Protein AF-0000000086676057 (afdb_homodimer)

Solvent-accessible surface area (backbone atoms only — not comparable to full-atom values): 32564 Å² total; per-residue (Å²): 132,56,71,67,50,51,49,50,51,50,42,29,69,71,59,39,32,62,62,59,30,9,61,74,67,74,47,51,44,68,53,48,55,48,48,51,51,52,50,23,59,74,71,68,45,66,37,61,46,76,55,102,84,49,51,42,71,27,75,62,24,49,51,48,42,59,58,42,46,56,53,48,51,40,48,51,49,47,52,51,49,60,60,32,68,75,54,71,78,52,48,71,38,34,34,29,22,48,65,70,56,56,68,79,44,44,68,51,54,50,50,39,33,69,77,31,74,57,34,47,76,45,74,37,74,36,38,70,11,41,72,54,55,48,45,75,67,52,74,26,56,34,30,51,44,62,58,67,71,92,45,93,65,41,37,75,55,56,47,50,36,34,28,51,35,21,36,36,28,16,62,83,41,87,63,56,80,39,84,55,44,50,55,60,69,42,43,78,40,46,22,58,25,68,26,81,74,43,55,64,73,49,50,33,65,73,52,45,60,47,25,90,86,62,36,50,32,47,65,60,59,71,24,47,39,71,54,35,44,52,50,43,16,40,70,65,69,25,32,43,72,41,57,46,67,50,69,52,38,42,46,41,82,37,46,33,79,24,40,30,77,70,52,74,69,44,40,29,21,37,32,31,40,61,90,50,73,53,71,62,49,47,51,47,51,49,46,39,53,73,70,43,58,42,73,65,68,82,68,74,79,68,86,113,134,55,70,69,49,51,50,49,50,50,43,29,68,70,59,36,31,63,62,60,30,10,61,74,67,74,47,50,44,66,54,48,53,49,48,51,51,51,49,22,60,73,72,68,46,67,37,61,45,76,56,102,83,47,49,41,69,27,75,61,24,48,52,47,43,59,56,42,46,57,52,48,50,39,47,51,49,47,52,50,49,59,60,31,68,75,61,68,78,52,46,71,37,34,33,30,21,46,64,69,56,56,68,79,43,45,68,50,56,51,50,39,34,69,77,31,72,57,33,47,76,45,76,37,74,36,39,70,12,42,74,52,54,48,45,75,68,53,74,26,57,32,30,51,42,61,58,67,71,90,44,92,65,41,36,73,55,56,46,50,35,34,29,50,34,20,34,36,30,16,62,82,42,87,63,54,81,40,86,54,45,49,55,60,68,43,41,77,40,45,21,58,24,70,25,81,75,44,55,65,72,49,50,33,65,73,52,46,60,48,24,92,85,62,36,50,32,47,64,58,58,71,25,45,39,70,54,33,44,53,51,41,17,41,70,65,69,27,32,44,73,41,57,46,67,50,69,52,39,43,46,43,81,35,47,35,78,24,39,30,78,70,52,74,68,44,40,30,22,38,32,30,41,61,90,50,74,53,70,61,47,47,51,46,50,50,46,39,52,75,69,43,59,43,73,64,69,79,68,74,80,69,86,112

Sequence (608 aa):
MELRDIEIFLTLADELHFGRTAERLHVSQARVSQAIKIQERRIGGVLFERTSRAVALTPLGRQLRDDLRIGYDAIRTGLTRATQDAHGLAGTVRLGVMGLVGHEIRDVIDEFAARHPNCDVALHEIAVSEPFTALRAGALDLALVWRPVREPDLAEGPVLLTEGRLLAVWAGHELADRGSVSMEDFGGRLFVDPAPPSPDYWVQSMLPRLTPGGRPVPRGPVAATFHEMLTQVAAGRCLNPMGEHCSRYYSHPGVVFVPIHDAPPTEWALVWRTASLSRRARAFVEVAESLGPRRYAAAALTARMELRDIEIFLTLADELHFGRTAERLHVSQARVSQAIKIQERRIGGVLFERTSRAVALTPLGRQLRDDLRIGYDAIRTGLTRATQDAHGLAGTVRLGVMGLVGHEIRDVIDEFAARHPNCDVALHEIAVSEPFTALRAGALDLALVWRPVREPDLAEGPVLLTEGRLLAVWAGHELADRGSVSMEDFGGRLFVDPAPPSPDYWVQSMLPRLTPGGRPVPRGPVAATFHEMLTQVAAGRCLNPMGEHCSRYYSHPGVVFVPIHDAPPTEWALVWRTASLSRRARAFVEVAESLGPRRYAAAALTAR

pLDDT: mean 87.43, std 14.87, range [22.0, 98.62]

Radius of gyration: 25.39 Å; Cα contacts (8 Å, |Δi|>4): 1102; chains: 2; bounding box: 70×68×67 Å

Nearest PDB structures (foldseek):
  4x6g-assembly1_C  TM=5.110E-01  e=9.187E-24  Pseudomonas aeruginosa PAO1
  1ixc-assembly1_B-2  TM=5.409E-01  e=2.571E-21  Cupriavidus necator
  3k1m-assembly1_B  TM=5.304E-01  e=1.223E-21  Acinetobacter baylyi ADP1
  5y2v-assembly1_C  TM=4.612E-01  e=8.241E-20  Synechocystis sp. PCC 6803 substr. Kazusa
  7xro-assembly1_C  TM=7.820E-01  e=2.069E-13  Salmonella enterica subsp. enterica serovar Typhimurium str. SL1344

Structure (mmCIF, N/CA/C/O backbone):
data_AF-0000000086676057-model_v1
#
loop_
_entity.id
_entity.type
_entity.pdbx_description
1 polymer 'LysR family transcriptional regulator'
#
loop_
_atom_site.group_PDB
_atom_site.id
_atom_site.type_symbol
_atom_site.label_atom_id
_atom_site.label_alt_id
_atom_site.label_comp_id
_atom_site.label_asym_id
_atom_site.label_entity_id
_atom_site.label_seq_id
_atom_site.pdbx_PDB_ins_code
_atom_site.Cartn_x
_atom_site.Cartn_y
_atom_site.Cartn_z
_atom_site.occupancy
_atom_site.B_iso_or_equiv
_atom_site.auth_seq_id
_atom_site.auth_comp_id
_atom_site.auth_asym_id
_atom_site.auth_atom_id
_atom_site.pdbx_PDB_model_num
ATOM 1 N N . MET A 1 1 ? 34.594 -9.211 1.216 1 50.72 1 MET A N 1
ATOM 2 C CA . MET A 1 1 ? 33.938 -9.516 2.484 1 50.72 1 MET A CA 1
ATOM 3 C C . MET A 1 1 ? 33.219 -10.867 2.422 1 50.72 1 MET A C 1
ATOM 5 O O . MET A 1 1 ? 32.562 -11.18 1.437 1 50.72 1 MET A O 1
ATOM 9 N N . GLU A 1 2 ? 33.688 -11.75 3.225 1 59.97 2 GLU A N 1
ATOM 10 C CA . GLU A 1 2 ? 33.094 -13.086 3.307 1 59.97 2 GLU A CA 1
ATOM 11 C C . GLU A 1 2 ? 31.688 -13.047 3.912 1 59.97 2 GLU A C 1
ATOM 13 O O . GLU A 1 2 ? 31.375 -12.141 4.68 1 59.97 2 GLU A O 1
ATOM 18 N N . LEU A 1 3 ? 30.891 -14 3.592 1 63.31 3 LEU A N 1
ATOM 19 C CA . LEU A 1 3 ? 29.5 -14.07 4.047 1 63.31 3 LEU A CA 1
ATOM 20 C C . LEU A 1 3 ? 29.438 -14.047 5.57 1 63.31 3 LEU A C 1
ATOM 22 O O . LEU A 1 3 ? 28.547 -13.422 6.145 1 63.31 3 LEU A O 1
ATOM 26 N N . ARG A 1 4 ? 30.344 -14.75 6.121 1 70.12 4 ARG A N 1
ATOM 27 C CA . ARG A 1 4 ? 30.375 -14.812 7.578 1 70.12 4 ARG A CA 1
ATOM 28 C C . ARG A 1 4 ? 30.641 -13.43 8.172 1 70.12 4 ARG A C 1
ATOM 30 O O . ARG A 1 4 ? 30.094 -13.086 9.219 1 70.12 4 ARG A O 1
ATOM 37 N N . ASP A 1 5 ? 31.406 -12.648 7.516 1 75.5 5 ASP A N 1
ATOM 38 C CA . ASP A 1 5 ? 31.703 -11.305 7.988 1 75.5 5 ASP A CA 1
ATOM 39 C C . ASP A 1 5 ? 30.5 -10.391 7.852 1 75.5 5 ASP A C 1
ATOM 41 O O . ASP A 1 5 ? 30.234 -9.555 8.727 1 75.5 5 ASP A O 1
ATOM 45 N N . ILE A 1 6 ? 29.828 -10.602 6.801 1 76.62 6 ILE A N 1
ATOM 46 C CA . ILE A 1 6 ? 28.609 -9.844 6.602 1 76.62 6 ILE A CA 1
ATOM 47 C C . ILE A 1 6 ? 27.594 -10.203 7.691 1 76.62 6 ILE A C 1
ATOM 49 O O . ILE A 1 6 ? 26.922 -9.328 8.25 1 76.62 6 ILE A O 1
ATOM 53 N N . GLU A 1 7 ? 27.531 -11.438 7.98 1 80.19 7 GLU A N 1
ATOM 54 C CA . GLU A 1 7 ? 26.656 -11.922 9.039 1 80.19 7 GLU A CA 1
ATOM 55 C C . GLU A 1 7 ? 27.016 -11.305 10.383 1 80.19 7 GLU A C 1
ATOM 57 O O . GLU A 1 7 ? 26.141 -10.906 11.148 1 80.19 7 GLU A O 1
ATOM 62 N N . ILE A 1 8 ? 28.25 -11.227 10.664 1 81.5 8 ILE A N 1
ATOM 63 C CA . ILE A 1 8 ? 28.734 -10.656 11.914 1 81.5 8 ILE A CA 1
ATOM 64 C C . ILE A 1 8 ? 28.344 -9.18 11.992 1 81.5 8 ILE A C 1
ATOM 66 O O . ILE A 1 8 ? 27.812 -8.727 13.016 1 81.5 8 ILE A O 1
ATOM 70 N N . PHE A 1 9 ? 28.562 -8.516 10.852 1 86.5 9 PHE A N 1
ATOM 71 C CA . PHE A 1 9 ? 28.219 -7.098 10.797 1 86.5 9 PHE A CA 1
ATOM 72 C C . PHE A 1 9 ? 26.734 -6.887 11.008 1 86.5 9 PHE A C 1
ATOM 74 O O . PHE A 1 9 ? 26.312 -6.074 11.836 1 86.5 9 PHE A O 1
ATOM 81 N N . LEU A 1 10 ? 26.016 -7.633 10.305 1 84.06 10 LEU A N 1
ATOM 82 C CA . LEU A 1 10 ? 24.562 -7.449 10.367 1 84.06 10 LEU A CA 1
ATOM 83 C C . LEU A 1 10 ? 24.016 -7.84 11.734 1 84.06 10 LEU A C 1
ATOM 85 O O . LEU A 1 10 ? 23.125 -7.18 12.266 1 84.06 10 LEU A O 1
ATOM 89 N N . THR A 1 11 ? 24.516 -8.852 12.367 1 83.75 11 THR A N 1
ATOM 90 C CA . THR A 1 11 ? 24.094 -9.289 13.695 1 83.75 11 THR A CA 1
ATOM 91 C C . THR A 1 11 ? 24.453 -8.25 14.75 1 83.75 11 THR A C 1
ATOM 93 O O . THR A 1 11 ? 23.656 -7.949 15.641 1 83.75 11 THR A O 1
ATOM 96 N N . LEU A 1 12 ? 25.609 -7.75 14.578 1 88.25 12 LEU A N 1
ATOM 97 C CA . LEU A 1 12 ? 26.016 -6.707 15.523 1 88.25 12 LEU A CA 1
ATOM 98 C C . LEU A 1 12 ? 25.156 -5.461 15.344 1 88.25 12 LEU A C 1
ATOM 100 O O . LEU A 1 12 ? 24.828 -4.785 16.328 1 88.25 12 LEU A O 1
ATOM 104 N N . ALA A 1 13 ? 24.859 -5.207 14.18 1 85.38 13 ALA A N 1
ATOM 105 C CA . ALA A 1 13 ? 24.016 -4.051 13.891 1 85.38 13 ALA A CA 1
ATOM 106 C C . ALA A 1 13 ? 22.641 -4.207 14.531 1 85.38 13 ALA A C 1
ATOM 108 O O . ALA A 1 13 ? 22 -3.219 14.898 1 85.38 13 ALA A O 1
ATOM 109 N N . ASP A 1 14 ? 22.281 -5.402 14.633 1 81.88 14 ASP A N 1
ATOM 110 C CA . ASP A 1 14 ? 20.984 -5.719 15.234 1 81.88 14 ASP A CA 1
ATOM 111 C C . ASP A 1 14 ? 21.078 -5.727 16.75 1 81.88 14 ASP A C 1
ATOM 113 O O . ASP A 1 14 ? 20.219 -5.168 17.438 1 81.88 14 ASP A O 1
ATOM 117 N N . GLU A 1 15 ? 22.109 -6.336 17.266 1 82.75 15 GLU A N 1
ATOM 118 C CA . GLU A 1 15 ? 22.266 -6.566 18.703 1 82.75 15 GLU A CA 1
ATOM 119 C C . GLU A 1 15 ? 22.859 -5.348 19.391 1 82.75 15 GLU A C 1
ATOM 121 O O . GLU A 1 15 ? 22.609 -5.113 20.578 1 82.75 15 GLU A O 1
ATOM 126 N N . LEU A 1 16 ? 23.672 -4.676 18.734 1 87.75 16 LEU A N 1
ATOM 127 C CA . LEU A 1 16 ? 24.453 -3.541 19.219 1 87.75 16 LEU A CA 1
ATOM 128 C C . LEU A 1 16 ? 25.219 -3.908 20.484 1 87.75 16 LEU A C 1
ATOM 130 O O . LEU A 1 16 ? 25.344 -3.094 21.406 1 87.75 16 LEU A O 1
ATOM 134 N N . HIS A 1 17 ? 25.531 -5.074 20.562 1 88.5 17 HIS A N 1
ATOM 135 C CA . HIS A 1 17 ? 26.297 -5.625 21.672 1 88.5 17 HIS A CA 1
ATOM 136 C C . HIS A 1 17 ? 27.25 -6.711 21.188 1 88.5 17 HIS A C 1
ATOM 138 O O . HIS A 1 17 ? 26.812 -7.758 20.703 1 88.5 17 HIS A O 1
ATOM 144 N N . PHE A 1 18 ? 28.562 -6.551 21.438 1 88.94 18 PHE A N 1
ATOM 145 C CA . PHE A 1 18 ? 29.594 -7.438 20.891 1 88.94 18 PHE A CA 1
ATOM 146 C C . PHE A 1 18 ? 29.484 -8.828 21.516 1 88.94 18 PHE A C 1
ATOM 148 O O . PHE A 1 18 ? 29.594 -9.836 20.812 1 88.94 18 PHE A O 1
ATOM 155 N N . GLY A 1 19 ? 29.266 -8.82 22.828 1 89.56 19 GLY A N 1
ATOM 156 C CA . GLY A 1 19 ? 29.125 -10.102 23.5 1 89.56 19 GLY A CA 1
ATOM 157 C C . GLY A 1 19 ? 27.922 -10.898 23.031 1 89.56 19 GLY A C 1
ATOM 158 O O . GLY A 1 19 ? 28.031 -12.086 22.719 1 89.56 19 GLY A O 1
ATOM 159 N N . ARG A 1 20 ? 26.828 -10.281 22.969 1 88.12 20 ARG A N 1
ATOM 160 C CA . ARG A 1 20 ? 25.594 -10.938 22.531 1 88.12 20 ARG A CA 1
ATOM 161 C C . ARG A 1 20 ? 25.703 -11.398 21.094 1 88.12 20 ARG A C 1
ATOM 163 O O . ARG A 1 20 ? 25.172 -12.453 20.734 1 88.12 20 ARG A O 1
ATOM 170 N N . THR A 1 21 ? 26.297 -10.602 20.359 1 87.94 21 THR A N 1
ATOM 171 C CA . THR A 1 21 ? 26.531 -10.953 18.953 1 87.94 21 THR A CA 1
ATOM 172 C C . THR A 1 21 ? 27.375 -12.219 18.859 1 87.94 21 THR A C 1
ATOM 174 O O . THR A 1 21 ? 27.062 -13.125 18.078 1 87.94 21 THR A O 1
ATOM 177 N N . ALA A 1 22 ? 28.344 -12.266 19.641 1 88.44 22 ALA A N 1
ATOM 178 C CA . ALA A 1 22 ? 29.219 -13.43 19.672 1 88.44 22 ALA A CA 1
ATOM 179 C C . ALA A 1 22 ? 28.469 -14.688 20.094 1 88.44 22 ALA A C 1
ATOM 181 O O . ALA A 1 22 ? 28.625 -15.742 19.484 1 88.44 22 ALA A O 1
ATOM 182 N N . GLU A 1 23 ? 27.641 -14.492 21.016 1 84.44 23 GLU A N 1
ATOM 183 C CA . GLU A 1 23 ? 26.828 -15.609 21.5 1 84.44 23 GLU A CA 1
ATOM 184 C C . GLU A 1 23 ? 25.859 -16.094 20.422 1 84.44 23 GLU A C 1
ATOM 186 O O . GLU A 1 23 ? 25.75 -17.281 20.172 1 84.44 23 GLU A O 1
ATOM 191 N N . ARG A 1 24 ? 25.312 -15.172 19.75 1 82.44 24 ARG A N 1
ATOM 192 C CA . ARG A 1 24 ? 24.312 -15.484 18.734 1 82.44 24 ARG A CA 1
ATOM 193 C C . ARG A 1 24 ? 24.938 -16.188 17.547 1 82.44 24 ARG A C 1
ATOM 195 O O . ARG A 1 24 ? 24.312 -17.062 16.938 1 82.44 24 ARG A O 1
ATOM 202 N N . LEU A 1 25 ? 26.062 -15.836 17.297 1 81.44 25 LEU A N 1
ATOM 203 C CA . LEU A 1 25 ? 26.719 -16.359 16.109 1 81.44 25 LEU A CA 1
ATOM 204 C C . LEU A 1 25 ? 27.656 -17.5 16.453 1 81.44 25 LEU A C 1
ATOM 206 O O . LEU A 1 25 ? 28.281 -18.094 15.578 1 81.44 25 LEU A O 1
ATOM 210 N N . HIS A 1 26 ? 27.703 -17.828 17.734 1 82.19 26 HIS A N 1
ATOM 211 C CA . HIS A 1 26 ? 28.562 -18.906 18.234 1 82.19 26 HIS A CA 1
ATOM 212 C C . HIS A 1 26 ? 30.016 -18.688 17.828 1 82.19 26 HIS A C 1
ATOM 214 O O . HIS A 1 26 ? 30.672 -19.594 17.312 1 82.19 26 HIS A O 1
ATOM 220 N N . VAL A 1 27 ? 30.406 -17.469 18.047 1 82.81 27 VAL A N 1
ATOM 221 C CA . VAL A 1 27 ? 31.797 -17.109 17.844 1 82.81 27 VAL A CA 1
ATOM 222 C C . VAL A 1 27 ? 32.312 -16.359 19.062 1 82.81 27 VAL A C 1
ATOM 224 O O . VAL A 1 27 ? 31.547 -16 19.953 1 82.81 27 VAL A O 1
ATOM 227 N N . SER A 1 28 ? 33.562 -16.219 19.188 1 85.06 28 SER A N 1
ATOM 228 C CA . SER A 1 28 ? 34.125 -15.453 20.297 1 85.06 28 SER A CA 1
ATOM 229 C C . SER A 1 28 ? 33.938 -13.953 20.078 1 85.06 28 SER A C 1
ATOM 231 O O . SER A 1 28 ? 33.875 -13.492 18.922 1 85.06 28 SER A O 1
ATOM 233 N N . GLN A 1 29 ? 33.812 -13.312 21.141 1 89.5 29 GLN A N 1
ATOM 234 C CA . GLN A 1 29 ? 33.719 -11.859 21.062 1 89.5 29 GLN A CA 1
ATOM 235 C C . GLN A 1 29 ? 34.906 -11.25 20.359 1 89.5 29 GLN A C 1
ATOM 237 O O . GLN A 1 29 ? 34.781 -10.242 19.672 1 89.5 29 GLN A O 1
ATOM 242 N N . ALA A 1 30 ? 36.062 -11.82 20.562 1 88.38 30 ALA A N 1
ATOM 243 C CA . ALA A 1 30 ? 37.281 -11.383 19.875 1 88.38 30 ALA A CA 1
ATOM 244 C C . ALA A 1 30 ? 37.125 -11.492 18.375 1 88.38 30 ALA A C 1
ATOM 246 O O . ALA A 1 30 ? 37.562 -10.602 17.625 1 88.38 30 ALA A O 1
ATOM 247 N N . ARG A 1 31 ? 36.531 -12.523 17.984 1 81.94 31 ARG A N 1
ATOM 248 C CA . ARG A 1 31 ? 36.281 -12.727 16.562 1 81.94 31 ARG A CA 1
ATOM 249 C C . ARG A 1 31 ? 35.344 -11.672 16.016 1 81.94 31 ARG A C 1
ATOM 251 O O . ARG A 1 31 ? 35.531 -11.172 14.898 1 81.94 31 ARG A O 1
ATOM 258 N N . VAL A 1 32 ? 34.312 -11.398 16.734 1 89.94 32 VAL A N 1
ATOM 259 C CA . VAL A 1 32 ? 33.375 -10.359 16.328 1 89.94 32 VAL A CA 1
ATOM 260 C C . VAL A 1 32 ? 34.094 -9.023 16.203 1 89.94 32 VAL A C 1
ATOM 262 O O . VAL A 1 32 ? 33.969 -8.336 15.188 1 89.94 32 VAL A O 1
ATOM 265 N N . SER A 1 33 ? 34.875 -8.656 17.188 1 89 33 SER A N 1
ATOM 266 C CA . SER A 1 33 ? 35.625 -7.402 17.219 1 89 33 SER A CA 1
ATOM 267 C C . SER A 1 33 ? 36.625 -7.324 16.062 1 89 33 SER A C 1
ATOM 269 O O . SER A 1 33 ? 36.719 -6.293 15.398 1 89 33 SER A O 1
ATOM 271 N N . GLN A 1 34 ? 37.25 -8.391 15.836 1 86.12 34 GLN A N 1
ATOM 272 C CA . GLN A 1 34 ? 38.219 -8.445 14.758 1 86.12 34 GLN A CA 1
ATOM 273 C C . GLN A 1 34 ? 37.562 -8.312 13.391 1 86.12 34 GLN A C 1
ATOM 275 O O . GLN A 1 34 ? 38.062 -7.605 12.516 1 86.12 34 GLN A O 1
ATOM 280 N N . ALA A 1 35 ? 36.5 -9.055 13.25 1 84.19 35 ALA A N 1
ATOM 281 C CA . ALA A 1 35 ? 35.781 -9.016 11.984 1 84.19 35 ALA A CA 1
ATOM 282 C C . ALA A 1 35 ? 35.312 -7.598 11.664 1 84.19 35 ALA A C 1
ATOM 284 O O . ALA A 1 35 ? 35.438 -7.145 10.523 1 84.19 35 ALA A O 1
ATOM 285 N N . ILE A 1 36 ? 34.812 -6.906 12.656 1 87.94 36 ILE A N 1
ATOM 286 C CA . ILE A 1 36 ? 34.312 -5.551 12.469 1 87.94 36 ILE A CA 1
ATOM 287 C C . ILE A 1 36 ? 35.469 -4.609 12.148 1 87.94 36 ILE A C 1
ATOM 289 O O . ILE A 1 36 ? 35.375 -3.762 11.258 1 87.94 36 ILE A O 1
ATOM 293 N N . LYS A 1 37 ? 36.562 -4.754 12.773 1 85.81 37 LYS A N 1
ATOM 294 C CA . LYS A 1 37 ? 37.719 -3.939 12.531 1 85.81 37 LYS A CA 1
ATOM 295 C C . LYS A 1 37 ? 38.25 -4.129 11.102 1 85.81 37 LYS A C 1
ATOM 297 O O . LYS A 1 37 ? 38.594 -3.158 10.43 1 85.81 37 LYS A O 1
ATOM 302 N N . ILE A 1 38 ? 38.281 -5.332 10.719 1 79.62 38 ILE A N 1
ATOM 303 C CA . ILE A 1 38 ? 38.75 -5.652 9.367 1 79.62 38 ILE A CA 1
ATOM 304 C C . ILE A 1 38 ? 37.781 -5.043 8.344 1 79.62 38 ILE A C 1
ATOM 306 O O . ILE A 1 38 ? 38.219 -4.477 7.34 1 79.62 38 ILE A O 1
ATOM 310 N N . GLN A 1 39 ? 36.531 -5.176 8.602 1 80.06 39 GLN A N 1
ATOM 311 C CA . GLN A 1 39 ? 35.5 -4.629 7.703 1 80.06 39 GLN A CA 1
ATOM 312 C C . GLN A 1 39 ? 35.625 -3.107 7.625 1 80.06 39 GLN A C 1
ATOM 314 O O . GLN A 1 39 ? 35.531 -2.527 6.543 1 80.06 39 GLN A O 1
ATOM 319 N N . GLU A 1 40 ? 35.812 -2.479 8.766 1 84.38 40 GLU A N 1
ATOM 320 C CA . GLU A 1 40 ? 35.969 -1.026 8.812 1 84.38 40 GLU A CA 1
ATOM 321 C C . GLU A 1 40 ? 37.219 -0.576 8.062 1 84.38 40 GLU A C 1
ATOM 323 O O . GLU A 1 40 ? 37.188 0.425 7.34 1 84.38 40 GLU A O 1
ATOM 328 N N . ARG A 1 41 ? 38.219 -1.322 8.117 1 77.38 41 ARG A N 1
ATOM 329 C CA . ARG A 1 41 ? 39.469 -1.036 7.391 1 77.38 41 ARG A CA 1
ATOM 330 C C . ARG A 1 41 ? 39.281 -1.196 5.891 1 77.38 41 ARG A C 1
ATOM 332 O O . ARG A 1 41 ? 39.719 -0.366 5.105 1 77.38 41 ARG A O 1
ATOM 339 N N . ARG A 1 42 ? 38.625 -2.232 5.582 1 72.44 42 ARG A N 1
ATOM 340 C CA . ARG A 1 42 ? 38.406 -2.516 4.168 1 72.44 42 ARG A CA 1
ATOM 341 C C . ARG A 1 42 ? 37.531 -1.455 3.527 1 72.44 42 ARG A C 1
ATOM 343 O O . ARG A 1 42 ? 37.75 -1.049 2.387 1 72.44 42 ARG A O 1
ATOM 350 N N . ILE A 1 43 ? 36.562 -1.078 4.305 1 72 43 ILE A N 1
ATOM 351 C CA . ILE A 1 43 ? 35.594 -0.104 3.814 1 72 43 ILE A CA 1
ATOM 352 C C . ILE A 1 43 ?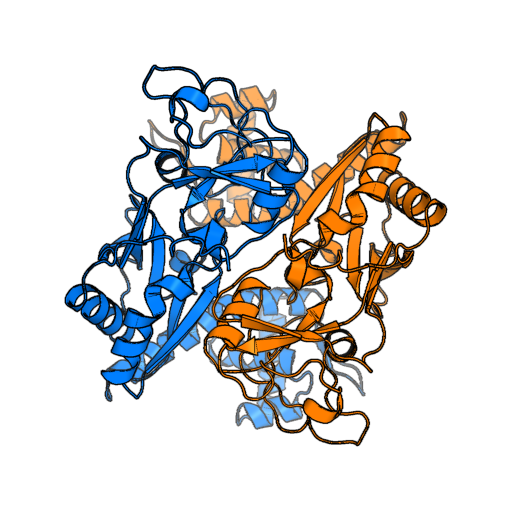 36.156 1.303 3.922 1 72 43 ILE A C 1
ATOM 354 O O . ILE A 1 43 ? 35.844 2.186 3.133 1 72 43 ILE A O 1
ATOM 358 N N . GLY A 1 44 ? 37.125 1.463 4.805 1 74.25 44 GLY A N 1
ATOM 359 C CA . GLY A 1 44 ? 37.781 2.748 5.016 1 74.25 44 GLY A CA 1
ATOM 360 C C . GLY A 1 44 ? 36.969 3.684 5.898 1 74.25 44 GLY A C 1
ATOM 361 O O . GLY A 1 44 ? 37.062 4.906 5.75 1 74.25 44 GLY A O 1
ATOM 362 N N . GLY A 1 45 ? 36.094 3.174 6.711 1 78.31 45 GLY A N 1
ATOM 363 C CA . GLY A 1 45 ? 35.25 3.945 7.629 1 78.31 45 GLY A CA 1
ATOM 364 C C . GLY A 1 45 ? 34.812 3.15 8.836 1 78.31 45 GLY A C 1
ATOM 365 O O . GLY A 1 45 ? 34.844 1.918 8.82 1 78.31 45 GLY A O 1
ATOM 366 N N . VAL A 1 46 ? 34.438 3.967 9.836 1 85 46 VAL A N 1
ATOM 367 C CA . VAL A 1 46 ? 33.938 3.363 11.07 1 85 46 VAL A CA 1
ATOM 368 C C . VAL A 1 46 ? 32.438 3.053 10.938 1 85 46 VAL A C 1
ATOM 370 O O . VAL A 1 46 ? 31.672 3.895 10.484 1 85 46 VAL A O 1
ATOM 373 N N . LEU A 1 47 ? 32.156 1.803 11.25 1 86.56 47 LEU A N 1
ATOM 374 C CA . LEU A 1 47 ? 30.781 1.349 11.086 1 86.56 47 LEU A CA 1
ATOM 375 C C . LEU A 1 47 ? 30.031 1.433 12.406 1 86.56 47 LEU A C 1
ATOM 377 O O . LEU A 1 47 ? 28.797 1.59 12.414 1 86.56 47 LEU A O 1
ATOM 381 N N . PHE A 1 48 ? 30.734 1.268 13.508 1 89.06 48 PHE A N 1
ATOM 382 C CA . PHE A 1 48 ? 30.141 1.322 14.836 1 89.06 48 PHE A CA 1
ATOM 383 C C . PHE A 1 48 ? 30.859 2.338 15.711 1 89.06 48 PHE A C 1
ATOM 385 O O . PHE A 1 48 ? 32.094 2.445 15.664 1 89.06 48 PHE A O 1
ATOM 392 N N . GLU A 1 49 ? 30.031 3.18 16.375 1 85.62 49 GLU A N 1
ATOM 393 C CA . GLU A 1 49 ? 30.578 3.988 17.469 1 85.62 49 GLU A CA 1
ATOM 394 C C . GLU A 1 49 ? 30.484 3.25 18.797 1 85.62 49 GLU A C 1
ATOM 396 O O . GLU A 1 49 ? 29.453 2.654 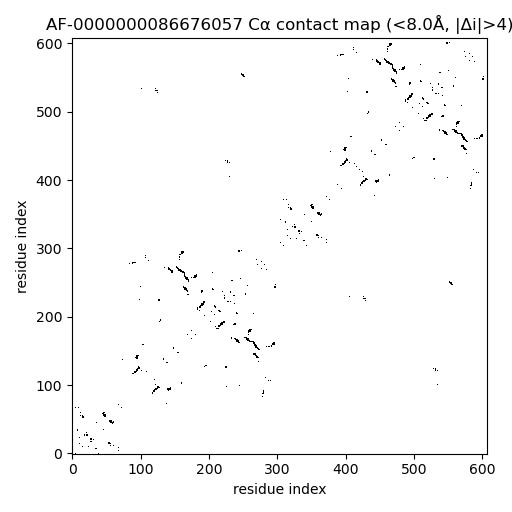19.125 1 85.62 49 GLU A O 1
ATOM 401 N N . ARG A 1 50 ? 31.734 3.1 19.422 1 78.06 50 ARG A N 1
ATOM 402 C CA . ARG A 1 50 ? 31.812 2.363 20.672 1 78.06 50 ARG A CA 1
ATOM 403 C C . ARG A 1 50 ? 32.156 3.293 21.828 1 78.06 50 ARG A C 1
ATOM 405 O O . ARG A 1 50 ? 33.062 4.129 21.703 1 78.06 50 ARG A O 1
ATOM 412 N N . THR A 1 51 ? 31.219 3.492 22.75 1 73.25 51 THR A N 1
ATOM 413 C CA . THR A 1 51 ? 31.594 4.051 24.047 1 73.25 51 THR A CA 1
ATOM 414 C C . THR A 1 51 ? 31.672 2.957 25.109 1 73.25 51 THR A C 1
ATOM 416 O O . THR A 1 51 ? 31.422 1.786 24.812 1 73.25 51 THR A O 1
ATOM 419 N N . SER A 1 52 ? 32.25 3.285 26.344 1 68.94 52 SER A N 1
ATOM 420 C CA . SER A 1 52 ? 32.344 2.33 27.438 1 68.94 52 SER A CA 1
ATOM 421 C C . SER A 1 52 ? 31 1.708 27.781 1 68.94 52 SER A C 1
ATOM 423 O O . SER A 1 52 ? 30.938 0.604 28.328 1 68.94 52 SER A O 1
ATOM 425 N N . ARG A 1 53 ? 29.859 2.275 27.266 1 69.56 53 ARG A N 1
ATOM 426 C CA . ARG A 1 53 ? 28.547 1.845 27.766 1 69.56 53 ARG A CA 1
ATOM 427 C C . ARG A 1 53 ? 27.625 1.476 26.609 1 69.56 53 ARG A C 1
ATOM 429 O O . ARG A 1 53 ? 26.625 0.778 26.797 1 69.56 53 ARG A O 1
ATOM 436 N N . ALA A 1 54 ? 27.938 1.907 25.422 1 77.12 54 ALA A N 1
ATOM 437 C CA . ALA A 1 54 ? 26.922 1.639 24.406 1 77.12 54 ALA A CA 1
ATOM 438 C C . ALA A 1 54 ? 27.562 1.475 23.031 1 77.12 54 ALA A C 1
ATOM 440 O O . ALA A 1 54 ? 28.594 2.072 22.734 1 77.12 54 ALA A O 1
ATOM 441 N N . VAL A 1 55 ? 27.047 0.468 22.141 1 83.38 55 VAL A N 1
ATOM 442 C CA . VAL A 1 55 ? 27.406 0.265 20.734 1 83.38 55 VAL A CA 1
ATOM 443 C C . VAL A 1 55 ? 26.281 0.792 19.844 1 83.38 55 VAL A C 1
ATOM 445 O O . VAL A 1 55 ? 25.109 0.511 20.078 1 83.38 55 VAL A O 1
ATOM 448 N N . ALA A 1 56 ? 26.703 1.754 18.969 1 86.31 56 ALA A N 1
ATOM 449 C CA . ALA A 1 56 ? 25.719 2.277 18.031 1 86.31 56 ALA A CA 1
ATOM 450 C C . ALA A 1 56 ? 26.266 2.295 16.609 1 86.31 56 ALA A C 1
ATOM 452 O O . ALA A 1 56 ? 27.469 2.438 16.406 1 86.31 56 ALA A O 1
ATOM 453 N N . LEU A 1 57 ? 25.375 2.137 15.648 1 84.12 57 LEU A N 1
ATOM 454 C CA . LEU A 1 57 ? 25.766 2.225 14.25 1 84.12 57 LEU A CA 1
ATOM 455 C C . LEU A 1 57 ? 26.094 3.664 13.867 1 84.12 57 LEU A C 1
ATOM 457 O O . LEU A 1 57 ? 25.406 4.594 14.289 1 84.12 57 LEU A O 1
ATOM 461 N N . THR A 1 58 ? 27.219 3.881 13.07 1 79.94 58 THR A N 1
ATOM 462 C CA . THR A 1 58 ? 27.484 5.145 12.391 1 79.94 58 THR A CA 1
ATOM 463 C C . THR A 1 58 ? 26.547 5.312 11.188 1 79.94 58 THR A C 1
ATOM 465 O O . THR A 1 58 ? 25.891 4.359 10.766 1 79.94 58 THR A O 1
ATOM 468 N N . PRO A 1 59 ? 26.516 6.488 10.703 1 69.31 59 PRO A N 1
ATOM 469 C CA . PRO A 1 59 ? 25.734 6.672 9.477 1 69.31 59 PRO A CA 1
ATOM 470 C C . PRO A 1 59 ? 26.188 5.746 8.352 1 69.31 59 PRO A C 1
ATOM 472 O O . PRO A 1 59 ? 25.344 5.18 7.637 1 69.31 59 PRO A O 1
ATOM 475 N N . LEU A 1 60 ? 27.453 5.555 8.258 1 71.69 60 LEU A N 1
ATOM 476 C CA . LEU A 1 60 ? 28 4.617 7.289 1 71.69 60 LEU A CA 1
ATOM 477 C C . LEU A 1 60 ? 27.562 3.188 7.609 1 71.69 60 LEU A C 1
ATOM 479 O O . LEU A 1 60 ? 27.234 2.418 6.707 1 71.69 60 LEU A O 1
ATOM 483 N N . GLY A 1 61 ? 27.578 2.902 8.844 1 79.19 61 GLY A N 1
ATOM 484 C CA . GLY A 1 61 ? 27.125 1.591 9.289 1 79.19 61 GLY A CA 1
ATOM 485 C C . GLY A 1 61 ? 25.672 1.312 8.953 1 79.19 61 GLY A C 1
ATOM 486 O O . GLY A 1 61 ? 25.328 0.213 8.508 1 79.19 61 GLY A O 1
ATOM 487 N N . ARG A 1 62 ? 24.891 2.24 9.148 1 75.56 62 ARG A N 1
ATOM 488 C CA . ARG A 1 62 ? 23.469 2.096 8.859 1 75.56 62 ARG A CA 1
ATOM 489 C C . ARG A 1 62 ? 23.234 1.881 7.371 1 75.56 62 ARG A C 1
ATOM 491 O O . ARG A 1 62 ? 22.453 1.009 6.984 1 75.56 62 ARG A O 1
ATOM 498 N N . GLN A 1 63 ? 23.891 2.627 6.641 1 65.62 63 GLN A N 1
ATOM 499 C CA . GLN A 1 63 ? 23.797 2.48 5.191 1 65.62 63 GLN A CA 1
ATOM 500 C C . GLN A 1 63 ? 24.25 1.092 4.746 1 65.62 63 GLN A C 1
ATOM 502 O O . GLN A 1 63 ? 23.578 0.441 3.947 1 65.62 63 GLN A O 1
ATOM 507 N N . LEU A 1 64 ? 25.328 0.75 5.238 1 72.31 64 LEU A N 1
ATOM 508 C CA . LEU A 1 64 ? 25.859 -0.559 4.879 1 72.31 64 LEU A CA 1
ATOM 509 C C . LEU A 1 64 ? 24.922 -1.673 5.328 1 72.31 64 LEU A C 1
ATOM 511 O O . LEU A 1 64 ? 24.703 -2.637 4.594 1 72.31 64 LEU A O 1
ATOM 515 N N . ARG A 1 65 ? 24.422 -1.467 6.48 1 77.31 65 ARG A N 1
ATOM 516 C CA . ARG A 1 65 ? 23.469 -2.443 6.98 1 77.31 65 ARG A CA 1
ATOM 517 C C . ARG A 1 65 ? 22.281 -2.6 6.023 1 77.31 65 ARG A C 1
ATOM 519 O O . ARG A 1 65 ? 21.922 -3.719 5.648 1 77.31 65 ARG A O 1
ATOM 526 N N . ASP A 1 66 ? 21.812 -1.582 5.676 1 66.56 66 ASP A N 1
ATOM 527 C CA . ASP A 1 66 ? 20.641 -1.602 4.816 1 66.56 66 ASP A CA 1
ATOM 528 C C . ASP A 1 66 ? 20.953 -2.215 3.457 1 66.56 66 ASP A C 1
ATOM 530 O O . ASP A 1 66 ? 20.172 -3.008 2.928 1 66.56 66 ASP A O 1
ATOM 534 N N . ASP A 1 67 ? 22.109 -1.938 2.98 1 61 67 ASP A N 1
ATOM 535 C CA . ASP A 1 67 ? 22.547 -2.457 1.688 1 61 67 ASP A CA 1
ATOM 536 C C . ASP A 1 67 ? 22.844 -3.953 1.768 1 61 67 ASP A C 1
ATOM 538 O O . ASP A 1 67 ? 22.469 -4.711 0.871 1 61 67 ASP A O 1
ATOM 542 N N . LEU A 1 68 ? 23.438 -4.246 2.787 1 66.44 68 LEU A N 1
ATOM 543 C CA . LEU A 1 68 ? 23.875 -5.633 2.912 1 66.44 68 LEU A CA 1
ATOM 544 C C . LEU A 1 68 ? 22.703 -6.539 3.266 1 66.44 68 LEU A C 1
ATOM 546 O O . LEU A 1 68 ? 22.672 -7.703 2.865 1 66.44 68 LEU A O 1
ATOM 550 N N . ARG A 1 69 ? 21.859 -5.918 3.967 1 68.38 69 ARG A N 1
ATOM 551 C CA . ARG A 1 69 ? 20.734 -6.73 4.406 1 68.38 69 ARG A CA 1
ATOM 552 C C . ARG A 1 69 ? 19.969 -7.312 3.217 1 68.38 69 ARG A C 1
ATOM 554 O O . ARG A 1 69 ? 19.625 -8.492 3.217 1 68.38 69 ARG A O 1
ATOM 561 N N . ILE A 1 70 ? 19.797 -6.605 2.291 1 56.94 70 ILE A N 1
ATOM 562 C CA . ILE A 1 70 ? 19.094 -7.055 1.099 1 56.94 70 ILE A CA 1
ATOM 563 C C . ILE A 1 70 ? 19.859 -8.203 0.446 1 56.94 70 ILE A C 1
ATOM 565 O O . ILE A 1 70 ? 19.281 -9.25 0.148 1 56.94 70 ILE A O 1
ATOM 569 N N . GLY A 1 71 ? 21.109 -7.953 0.263 1 57.16 71 GLY A N 1
ATOM 570 C CA . GLY A 1 71 ? 21.953 -8.984 -0.325 1 57.16 71 GLY A CA 1
ATOM 571 C C . GLY A 1 71 ? 22.109 -10.203 0.558 1 57.16 71 GLY A C 1
ATOM 572 O O . GLY A 1 71 ? 22.031 -11.336 0.076 1 57.16 71 GLY A O 1
ATOM 573 N N . TYR A 1 72 ? 22.312 -9.922 1.787 1 60.56 72 TYR A N 1
ATOM 574 C CA . TYR A 1 72 ? 22.5 -11.023 2.717 1 60.56 72 TYR A CA 1
ATOM 575 C C . TYR A 1 72 ? 21.25 -11.875 2.816 1 60.56 72 TYR A C 1
ATOM 577 O O . TYR A 1 72 ? 21.312 -13.109 2.801 1 60.56 72 TYR A O 1
ATOM 585 N N . ASP A 1 73 ? 20.219 -11.195 2.852 1 60.25 73 ASP A N 1
ATOM 586 C CA . ASP A 1 73 ? 18.953 -11.93 2.9 1 60.25 73 ASP A CA 1
ATOM 587 C C . ASP A 1 73 ? 18.719 -12.719 1.617 1 60.25 73 ASP A C 1
ATOM 589 O O . ASP A 1 73 ? 18.234 -13.852 1.658 1 60.25 73 ASP A O 1
ATOM 593 N N . ALA A 1 74 ? 19.172 -12.203 0.623 1 54.31 74 ALA A N 1
ATOM 594 C CA . ALA A 1 74 ? 19.094 -12.906 -0.655 1 54.31 74 ALA A CA 1
ATOM 595 C C . ALA A 1 74 ? 20 -14.133 -0.668 1 54.31 74 ALA A C 1
ATOM 597 O O . ALA A 1 74 ? 19.609 -15.195 -1.146 1 54.31 74 ALA A O 1
ATOM 598 N N . ILE A 1 75 ? 21.172 -13.969 -0.178 1 52.78 75 ILE A N 1
ATOM 599 C CA . ILE A 1 75 ? 22.125 -15.07 -0.109 1 52.78 75 ILE A CA 1
ATOM 600 C C . ILE A 1 75 ? 21.609 -16.141 0.848 1 52.78 75 ILE A C 1
ATOM 602 O O . ILE A 1 75 ? 21.609 -17.328 0.522 1 52.78 75 ILE A O 1
ATOM 606 N N . ARG A 1 76 ? 21.219 -15.688 1.991 1 53.94 76 ARG A N 1
ATOM 607 C CA . ARG A 1 76 ? 20.688 -16.641 2.957 1 53.94 76 ARG A CA 1
ATOM 608 C C . ARG A 1 76 ? 19.5 -17.406 2.381 1 53.94 76 ARG A C 1
ATOM 610 O O . ARG A 1 76 ? 19.391 -18.625 2.561 1 53.94 76 ARG A O 1
ATOM 617 N N . THR A 1 77 ? 18.766 -16.641 1.777 1 51.62 77 THR A N 1
ATOM 618 C CA . THR A 1 77 ? 17.609 -17.25 1.133 1 51.62 77 THR A CA 1
ATOM 619 C C . THR A 1 77 ? 18.047 -18.25 0.074 1 51.62 77 THR A C 1
ATOM 621 O O . THR A 1 77 ? 17.484 -19.344 -0.027 1 51.62 77 THR A O 1
ATOM 624 N N . GLY A 1 78 ? 18.984 -17.891 -0.648 1 49.06 78 GLY A N 1
ATOM 625 C CA . GLY A 1 78 ? 19.531 -18.797 -1.64 1 49.06 78 GLY A CA 1
ATOM 626 C C . GLY A 1 78 ? 20.125 -20.047 -1.029 1 49.06 78 GLY A C 1
ATOM 627 O O . GLY A 1 78 ? 19.906 -21.156 -1.526 1 49.06 78 GLY A O 1
ATOM 628 N N . LEU A 1 79 ? 20.969 -19.844 -0.027 1 48.22 79 LEU A N 1
ATOM 629 C CA . LEU A 1 79 ? 21.594 -20.984 0.626 1 48.22 79 LEU A CA 1
ATOM 630 C C . LEU A 1 79 ? 20.547 -21.906 1.233 1 48.22 79 LEU A C 1
ATOM 632 O O . LEU A 1 79 ? 20.672 -23.141 1.136 1 48.22 79 LEU A O 1
ATOM 636 N N . THR A 1 80 ? 19.641 -21.328 1.841 1 47.06 80 THR A N 1
ATOM 637 C CA . THR A 1 80 ? 18.562 -22.125 2.398 1 47.06 80 THR A CA 1
ATOM 638 C C . THR A 1 80 ? 17.828 -22.891 1.297 1 47.06 80 THR A C 1
ATOM 640 O O . THR A 1 80 ? 17.469 -24.062 1.472 1 47.06 80 THR A O 1
ATOM 643 N N . ARG A 1 81 ? 17.734 -22.219 0.292 1 46.59 81 ARG A N 1
ATOM 644 C CA . ARG A 1 81 ? 17.094 -22.859 -0.853 1 46.59 81 ARG A CA 1
ATOM 645 C C . ARG A 1 81 ? 17.891 -24.078 -1.313 1 46.59 81 ARG A C 1
ATOM 647 O O . ARG A 1 81 ? 17.312 -25.125 -1.613 1 46.59 81 ARG A O 1
ATOM 654 N N . ALA A 1 82 ? 19.109 -23.953 -1.418 1 44 82 ALA A N 1
ATOM 655 C CA . ALA A 1 82 ? 19.969 -25.047 -1.875 1 44 82 ALA A CA 1
ATOM 656 C C . ALA A 1 82 ? 19.938 -26.219 -0.9 1 44 82 ALA A C 1
ATOM 658 O O . ALA A 1 82 ? 19.922 -27.375 -1.316 1 44 82 ALA A O 1
ATOM 659 N N . THR A 1 83 ? 20 -25.969 0.307 1 45.59 83 THR A N 1
ATOM 660 C CA . THR A 1 83 ? 19.984 -27.062 1.276 1 45.59 83 THR A CA 1
ATOM 661 C C . THR A 1 83 ? 18.625 -27.734 1.314 1 45.59 83 THR A C 1
ATOM 663 O O . THR A 1 83 ? 18.531 -28.953 1.522 1 45.59 83 THR A O 1
ATOM 666 N N . GLN A 1 84 ? 17.594 -26.984 1.194 1 45.09 84 GLN A N 1
ATOM 667 C CA . GLN A 1 84 ? 16.25 -27.562 1.269 1 45.09 84 GLN A CA 1
ATOM 668 C C . GLN A 1 84 ? 15.969 -28.469 0.079 1 45.09 84 GLN A C 1
ATOM 670 O O . GLN A 1 84 ? 15.203 -29.438 0.195 1 45.09 84 GLN A O 1
ATOM 675 N N . ASP A 1 85 ? 16.547 -28.234 -1 1 42.5 85 ASP A N 1
ATOM 676 C CA . ASP A 1 85 ? 16.328 -29.125 -2.141 1 42.5 85 ASP A CA 1
ATOM 677 C C . ASP A 1 85 ? 16.734 -30.562 -1.813 1 42.5 85 ASP A C 1
ATOM 679 O O . ASP A 1 85 ? 16.156 -31.516 -2.332 1 42.5 85 ASP A O 1
ATOM 683 N N . ALA A 1 86 ? 17.672 -30.828 -1.001 1 42.69 86 ALA A N 1
ATOM 684 C CA . ALA A 1 86 ? 18.078 -32.219 -0.802 1 42.69 86 ALA A CA 1
ATOM 685 C C . ALA A 1 86 ? 17.016 -33 -0.023 1 42.69 86 ALA A C 1
ATOM 687 O O . ALA A 1 86 ? 16.797 -34.188 -0.262 1 42.69 86 ALA A O 1
ATOM 688 N N . HIS A 1 87 ? 16.422 -32.594 1.137 1 46.19 87 HIS A N 1
ATOM 689 C CA . HIS A 1 87 ? 15.422 -33.312 1.934 1 46.19 87 HIS A CA 1
ATOM 690 C C . HIS A 1 87 ? 14.031 -32.719 1.719 1 46.19 87 HIS A C 1
ATOM 692 O O . HIS A 1 87 ? 13.883 -31.5 1.508 1 46.19 87 HIS A O 1
ATOM 698 N N . GLY A 1 88 ? 12.93 -33.5 1.419 1 58.41 88 GLY A N 1
ATOM 699 C CA . GLY A 1 88 ? 11.523 -33.219 1.216 1 58.41 88 GLY A CA 1
ATOM 700 C C . GLY A 1 88 ? 11.242 -31.719 1.036 1 58.41 88 GLY A C 1
ATOM 701 O O . GLY A 1 88 ? 12.062 -30.875 1.395 1 58.41 88 GLY A O 1
ATOM 702 N N . LEU A 1 89 ? 10.312 -31.344 0.079 1 75.38 89 LEU A N 1
ATOM 703 C CA . LEU A 1 89 ? 9.961 -29.969 -0.239 1 75.38 89 LEU A CA 1
ATOM 704 C C . LEU A 1 89 ? 9.539 -29.219 1.015 1 75.38 89 LEU A C 1
ATOM 706 O O . LEU A 1 89 ? 8.625 -29.641 1.723 1 75.38 89 LEU A O 1
ATOM 710 N N . ALA A 1 90 ? 10.438 -28.375 1.641 1 79.62 90 ALA A N 1
ATOM 711 C CA . ALA A 1 90 ? 10.094 -27.594 2.822 1 79.62 90 ALA A CA 1
ATOM 712 C C . ALA A 1 90 ? 10.484 -26.125 2.641 1 79.62 90 ALA A C 1
ATOM 714 O O . ALA A 1 90 ? 11.352 -25.812 1.819 1 79.62 90 ALA A O 1
ATOM 715 N N . GLY A 1 91 ? 9.766 -25.219 3.346 1 90.75 91 GLY A N 1
ATOM 716 C CA . GLY A 1 91 ? 10.133 -23.812 3.354 1 90.75 91 GLY A CA 1
ATOM 717 C C . GLY A 1 91 ? 8.992 -22.906 2.924 1 90.75 91 GLY A C 1
ATOM 718 O O . GLY A 1 91 ? 7.84 -23.328 2.854 1 90.75 91 GLY A O 1
ATOM 719 N N . THR A 1 92 ? 9.336 -21.641 2.738 1 93.25 92 THR A N 1
ATOM 720 C CA . THR A 1 92 ? 8.336 -20.609 2.455 1 93.25 92 THR A CA 1
ATOM 721 C C . THR A 1 92 ? 8.453 -20.125 1.013 1 93.25 92 THR A C 1
ATOM 723 O O . THR A 1 92 ? 9.555 -19.828 0.539 1 93.25 92 THR A O 1
ATOM 726 N N . VAL A 1 93 ? 7.363 -20.172 0.274 1 95.62 93 VAL A N 1
ATOM 727 C CA . VAL A 1 93 ? 7.277 -19.531 -1.032 1 95.62 93 VAL A CA 1
ATOM 728 C C . VAL A 1 93 ? 6.914 -18.062 -0.86 1 95.62 93 VAL A C 1
ATOM 730 O O . VAL A 1 93 ? 5.844 -17.734 -0.343 1 95.62 93 VAL A O 1
ATOM 733 N N . ARG A 1 94 ? 7.789 -17.203 -1.23 1 96.75 94 ARG A N 1
ATOM 734 C CA . ARG A 1 94 ? 7.512 -15.773 -1.19 1 96.75 94 ARG A CA 1
ATOM 735 C C . ARG A 1 94 ? 6.766 -15.32 -2.441 1 96.75 94 ARG A C 1
ATOM 737 O O . ARG A 1 94 ? 7.332 -15.297 -3.535 1 96.75 94 ARG A O 1
ATOM 744 N N . LEU A 1 95 ? 5.508 -14.906 -2.279 1 98.19 95 LEU A N 1
ATOM 745 C CA . LEU A 1 95 ? 4.617 -14.555 -3.383 1 98.19 95 LEU A CA 1
ATOM 746 C C . LEU A 1 95 ? 4.227 -13.086 -3.318 1 98.19 95 LEU A C 1
ATOM 748 O O . LEU A 1 95 ? 3.619 -12.641 -2.342 1 98.19 95 LEU A O 1
ATOM 752 N N . GLY A 1 96 ? 4.625 -12.352 -4.355 1 98.12 96 GLY A N 1
ATOM 753 C CA . GLY A 1 96 ? 4.188 -10.977 -4.48 1 98.12 96 GLY A CA 1
ATOM 754 C C . GLY A 1 96 ? 2.787 -10.836 -5.055 1 98.12 96 GLY A C 1
ATOM 755 O O . GLY A 1 96 ? 2.439 -11.516 -6.02 1 98.12 96 GLY A O 1
ATOM 756 N N . VAL A 1 97 ? 1.98 -10 -4.426 1 97.75 97 VAL A N 1
ATOM 757 C CA . VAL A 1 97 ? 0.63 -9.727 -4.91 1 97.75 97 VAL A CA 1
ATOM 758 C C . VAL A 1 97 ? 0.365 -8.227 -4.902 1 97.75 97 VAL A C 1
ATOM 760 O O . VAL A 1 97 ? 0.991 -7.484 -4.141 1 97.75 97 VAL A O 1
ATOM 763 N N . MET A 1 98 ? -0.575 -7.77 -5.707 1 95.06 98 MET A N 1
ATOM 764 C CA . MET A 1 98 ? -0.951 -6.359 -5.777 1 95.06 98 MET A CA 1
ATOM 765 C C . MET A 1 98 ? -2.205 -6.09 -4.953 1 95.06 98 MET A C 1
ATOM 767 O O . MET A 1 98 ? -3.25 -6.695 -5.188 1 95.06 98 MET A O 1
ATOM 771 N N . GLY A 1 99 ? -2.037 -5.223 -4.004 1 92.56 99 GLY A N 1
ATOM 772 C CA . GLY A 1 99 ? -3.176 -4.93 -3.146 1 92.56 99 GLY A CA 1
ATOM 773 C C . GLY A 1 99 ? -3.693 -6.148 -2.406 1 92.56 99 GLY A C 1
ATOM 774 O O . GLY A 1 99 ? -2.93 -6.84 -1.725 1 92.56 99 GLY A O 1
ATOM 775 N N . LEU A 1 100 ? -5.027 -6.41 -2.676 1 93.12 100 LEU A N 1
ATOM 776 C CA . LEU A 1 100 ? -5.656 -7.48 -1.91 1 93.12 100 LEU A CA 1
ATOM 777 C C . LEU A 1 100 ? -6.066 -8.633 -2.822 1 93.12 100 LEU A C 1
ATOM 779 O O . LEU A 1 100 ? -6.871 -9.484 -2.43 1 93.12 100 LEU A O 1
ATOM 783 N N . VAL A 1 101 ? -5.48 -8.703 -4.012 1 94.69 101 VAL A N 1
ATOM 784 C CA . VAL A 1 101 ? -5.848 -9.734 -4.969 1 94.69 101 VAL A CA 1
ATOM 785 C C . VAL A 1 101 ? -5.406 -11.102 -4.445 1 94.69 101 VAL A C 1
ATOM 787 O O . VAL A 1 101 ? -5.934 -12.133 -4.871 1 94.69 101 VAL A O 1
ATOM 790 N N . GLY A 1 102 ? -4.434 -11.102 -3.514 1 94.81 102 GLY A N 1
ATOM 791 C CA . GLY A 1 102 ? -3.965 -12.352 -2.936 1 94.81 102 GLY A CA 1
ATOM 792 C C . GLY A 1 102 ? -5.07 -13.164 -2.287 1 94.81 102 GLY A C 1
ATOM 793 O O . GLY A 1 102 ? -5.012 -14.398 -2.264 1 94.81 102 GLY A O 1
ATOM 794 N N . HIS A 1 103 ? -6.062 -12.469 -1.772 1 94.81 103 HIS A N 1
ATOM 795 C CA . HIS A 1 103 ? -7.176 -13.156 -1.128 1 94.81 103 HIS A CA 1
ATOM 796 C C . HIS A 1 103 ? -8.008 -13.938 -2.143 1 94.81 103 HIS A C 1
ATOM 798 O O . HIS A 1 103 ? -8.68 -14.906 -1.788 1 94.81 103 HIS A O 1
ATOM 804 N N . GLU A 1 104 ? -7.961 -13.57 -3.381 1 95.62 104 GLU A N 1
ATOM 805 C CA . GLU A 1 104 ? -8.758 -14.219 -4.418 1 95.62 104 GLU A CA 1
ATOM 806 C C . GLU A 1 104 ? -8.133 -15.539 -4.855 1 95.62 104 GLU A C 1
ATOM 808 O O . GLU A 1 104 ? -8.75 -16.312 -5.594 1 95.62 104 GLU A O 1
ATOM 813 N N . ILE A 1 105 ? -6.93 -15.805 -4.395 1 96.56 105 ILE A N 1
ATOM 814 C CA . ILE A 1 105 ? -6.305 -17.062 -4.793 1 96.56 105 ILE A CA 1
ATOM 815 C C . ILE A 1 105 ? -6.062 -17.938 -3.561 1 96.56 105 ILE A C 1
ATOM 817 O O . ILE A 1 105 ? -5.156 -18.766 -3.549 1 96.56 105 ILE A O 1
ATOM 821 N N . ARG A 1 106 ? -6.785 -17.75 -2.523 1 94.75 106 ARG A N 1
ATOM 822 C CA . ARG A 1 106 ? -6.629 -18.5 -1.283 1 94.75 106 ARG A CA 1
ATOM 823 C C . ARG A 1 106 ? -6.82 -19.984 -1.521 1 94.75 106 ARG A C 1
ATOM 825 O O . ARG A 1 106 ? -6.199 -20.812 -0.849 1 94.75 106 ARG A O 1
ATOM 832 N N . ASP A 1 107 ? -7.672 -20.359 -2.484 1 95.56 107 ASP A N 1
ATOM 833 C CA . ASP A 1 107 ? -7.895 -21.781 -2.791 1 95.56 107 ASP A CA 1
ATOM 834 C C . ASP A 1 107 ? -6.602 -22.438 -3.254 1 95.56 107 ASP A C 1
ATOM 836 O O . ASP A 1 107 ? -6.309 -23.578 -2.863 1 95.56 107 ASP A O 1
ATOM 840 N N . VAL A 1 108 ? -5.844 -21.719 -4.059 1 97.81 108 VAL A N 1
ATOM 841 C CA . VAL A 1 108 ? -4.57 -22.234 -4.547 1 97.81 108 VAL A CA 1
ATOM 842 C C . VAL A 1 108 ? -3.582 -22.359 -3.389 1 97.81 108 VAL A C 1
ATOM 844 O O . VAL A 1 108 ? -2.883 -23.359 -3.26 1 97.81 108 VAL A O 1
ATOM 847 N N . ILE A 1 109 ? -3.504 -21.344 -2.527 1 97.12 109 ILE A N 1
ATOM 848 C CA . ILE A 1 109 ? -2.598 -21.312 -1.385 1 97.12 109 ILE A CA 1
ATOM 849 C C . ILE A 1 109 ? -2.934 -22.453 -0.427 1 97.12 109 ILE A C 1
ATOM 851 O O . ILE A 1 109 ? -2.041 -23.172 0.033 1 97.12 109 ILE A O 1
ATOM 855 N N . ASP A 1 110 ? -4.234 -22.656 -0.195 1 95.19 110 ASP A N 1
ATOM 856 C CA . ASP A 1 110 ? -4.691 -23.703 0.707 1 95.19 110 ASP A CA 1
ATOM 857 C C . ASP A 1 110 ? -4.371 -25.094 0.141 1 95.19 110 ASP A C 1
ATOM 859 O O . ASP A 1 110 ? -3.922 -25.969 0.871 1 95.19 110 ASP A O 1
ATOM 863 N N . GLU A 1 111 ? -4.621 -25.25 -1.136 1 96.62 111 GLU A N 1
ATOM 864 C CA . GLU A 1 111 ? -4.324 -26.531 -1.78 1 96.62 111 GLU A CA 1
ATOM 865 C C . GLU A 1 111 ? -2.828 -26.828 -1.733 1 96.62 111 GLU A C 1
ATOM 867 O O . GLU A 1 111 ? -2.432 -27.969 -1.477 1 96.62 111 GLU A O 1
ATOM 872 N N . PHE A 1 112 ? -1.944 -25.859 -1.953 1 97.38 112 PHE A N 1
ATOM 873 C CA . PHE A 1 112 ? -0.497 -26.031 -1.875 1 97.38 112 PHE A CA 1
ATOM 874 C C . PHE A 1 112 ? -0.077 -26.469 -0.48 1 97.38 112 PHE A C 1
ATOM 876 O O . PHE A 1 112 ? 0.72 -27.406 -0.333 1 97.38 112 PHE A O 1
ATOM 883 N N . ALA A 1 113 ? -0.663 -25.812 0.499 1 94.38 113 ALA A N 1
ATOM 884 C CA . ALA A 1 113 ? -0.339 -26.156 1.881 1 94.38 113 ALA A CA 1
ATOM 885 C C . ALA A 1 113 ? -0.797 -27.578 2.217 1 94.38 113 ALA A C 1
ATOM 887 O O . ALA A 1 113 ? -0.132 -28.281 2.975 1 94.38 113 ALA A O 1
ATOM 888 N N . ALA A 1 114 ? -1.915 -28.016 1.693 1 95 114 ALA A N 1
ATOM 889 C CA . ALA A 1 114 ? -2.445 -29.344 1.929 1 95 114 ALA A CA 1
ATOM 890 C C . ALA A 1 114 ? -1.554 -30.406 1.291 1 95 114 ALA A C 1
ATOM 892 O O . ALA A 1 114 ? -1.299 -31.453 1.891 1 95 114 ALA A O 1
ATOM 893 N N . ARG A 1 115 ? -1.073 -30.125 0.103 1 93.88 115 ARG A N 1
ATOM 894 C CA . ARG A 1 115 ? -0.256 -31.078 -0.643 1 93.88 115 ARG A CA 1
ATOM 895 C C . ARG A 1 115 ? 1.176 -31.094 -0.12 1 93.88 115 ARG A C 1
ATOM 897 O O . ARG A 1 115 ? 1.866 -32.125 -0.226 1 93.88 115 ARG A O 1
ATOM 904 N N . HIS A 1 116 ? 1.595 -29.953 0.383 1 93.69 116 HIS A N 1
ATOM 905 C CA . HIS A 1 116 ? 2.957 -29.812 0.885 1 93.69 116 HIS A CA 1
ATOM 906 C C . HIS A 1 116 ? 2.971 -29.234 2.291 1 93.69 116 HIS A C 1
ATOM 908 O O . HIS A 1 116 ? 3.348 -28.062 2.479 1 93.69 116 HIS A O 1
ATOM 914 N N . PRO A 1 117 ? 2.73 -30.016 3.301 1 92.06 117 PRO A N 1
ATOM 915 C CA . PRO A 1 117 ? 2.504 -29.531 4.664 1 92.06 117 PRO A CA 1
ATOM 916 C C . PRO A 1 117 ? 3.746 -28.875 5.273 1 92.06 117 PRO A C 1
ATOM 918 O O . PRO A 1 117 ? 3.646 -28.156 6.273 1 92.06 117 PRO A O 1
ATOM 921 N N . ASN A 1 118 ? 4.91 -29.141 4.707 1 90.81 118 ASN A N 1
ATOM 922 C CA . ASN A 1 118 ? 6.141 -28.547 5.227 1 90.81 118 ASN A CA 1
ATOM 923 C C . ASN A 1 118 ? 6.477 -27.234 4.516 1 90.81 118 ASN A C 1
ATOM 925 O O . ASN A 1 118 ? 7.551 -26.672 4.723 1 90.81 118 ASN A O 1
ATOM 929 N N . CYS A 1 119 ? 5.535 -26.797 3.65 1 91.56 119 CYS A N 1
ATOM 930 C CA . CYS A 1 119 ? 5.703 -25.531 2.947 1 91.56 119 CYS A CA 1
ATOM 931 C C . CYS A 1 119 ? 4.645 -24.531 3.377 1 91.56 119 CYS A C 1
ATOM 933 O O . CYS A 1 119 ? 3.568 -24.906 3.84 1 91.56 119 CYS A O 1
ATOM 935 N N . ASP A 1 120 ? 5.02 -23.266 3.309 1 92.12 120 ASP A N 1
ATOM 936 C CA . ASP A 1 120 ? 4.059 -22.188 3.52 1 92.12 120 ASP A CA 1
ATOM 937 C C . ASP A 1 120 ? 4.219 -21.094 2.465 1 92.12 120 ASP A C 1
ATOM 939 O O . ASP A 1 120 ? 5.145 -21.125 1.654 1 92.12 120 ASP A O 1
ATOM 943 N N . VAL A 1 121 ? 3.24 -20.266 2.373 1 95.69 121 VAL A N 1
ATOM 944 C CA . VAL A 1 121 ? 3.268 -19.156 1.428 1 95.69 121 VAL A CA 1
ATOM 945 C C . VAL A 1 121 ? 3.246 -17.828 2.188 1 95.69 121 VAL A C 1
ATOM 947 O O . VAL A 1 121 ? 2.393 -17.609 3.051 1 95.69 121 VAL A O 1
ATOM 950 N N . ALA A 1 122 ? 4.203 -17.016 1.962 1 94.62 122 ALA A N 1
ATOM 951 C CA . ALA A 1 122 ? 4.211 -15.648 2.48 1 94.62 122 ALA A CA 1
ATOM 952 C C . ALA A 1 122 ? 3.824 -14.648 1.396 1 94.62 122 ALA A C 1
ATOM 954 O O . ALA A 1 122 ? 4.516 -14.523 0.382 1 94.62 122 ALA A O 1
ATOM 955 N N . LEU A 1 123 ? 2.758 -13.938 1.639 1 96.31 123 LEU A N 1
ATOM 956 C CA . LEU A 1 123 ? 2.303 -12.93 0.687 1 96.31 123 LEU A CA 1
ATOM 957 C C . LEU A 1 123 ? 2.959 -11.586 0.968 1 96.31 123 LEU A C 1
ATOM 959 O O . LEU A 1 123 ? 2.965 -11.117 2.109 1 96.31 123 LEU A O 1
ATOM 963 N N . HIS A 1 124 ? 3.482 -11.008 -0.064 1 95.25 124 HIS A N 1
ATOM 964 C CA . HIS A 1 124 ? 4.09 -9.68 -0.004 1 95.25 124 HIS A CA 1
ATOM 965 C C . HIS A 1 124 ? 3.443 -8.734 -1.006 1 95.25 124 HIS A C 1
ATOM 967 O O . HIS A 1 124 ? 3.189 -9.109 -2.152 1 95.25 124 HIS A O 1
ATOM 973 N N . GLU A 1 125 ? 3.248 -7.523 -0.508 1 94.81 125 GLU A N 1
ATOM 974 C CA . GLU A 1 125 ? 2.654 -6.551 -1.42 1 94.81 125 GLU A CA 1
ATOM 975 C C . GLU A 1 125 ? 3.686 -6.023 -2.412 1 94.81 125 GLU A C 1
ATOM 977 O O . GLU A 1 125 ? 4.82 -5.727 -2.037 1 94.81 125 GLU A O 1
ATOM 982 N N . ILE A 1 126 ? 3.232 -5.953 -3.672 1 95 126 ILE A N 1
ATOM 983 C CA . ILE A 1 126 ? 4.02 -5.273 -4.695 1 95 126 ILE A CA 1
ATOM 984 C C . ILE A 1 126 ? 3.27 -4.039 -5.191 1 95 126 ILE A C 1
ATOM 986 O O . ILE A 1 126 ? 2.045 -4.066 -5.332 1 95 126 ILE A O 1
ATOM 990 N N . ALA A 1 127 ? 3.979 -2.98 -5.363 1 92.06 127 ALA A N 1
ATOM 991 C CA . ALA A 1 127 ? 3.395 -1.748 -5.883 1 92.06 127 ALA A CA 1
ATOM 992 C C . ALA A 1 127 ? 3.178 -1.837 -7.391 1 92.06 127 ALA A C 1
ATOM 994 O O . ALA A 1 127 ? 3.967 -2.465 -8.102 1 92.06 127 ALA A O 1
ATOM 995 N N . VAL A 1 128 ? 2.189 -1.181 -7.832 1 90.94 128 VAL A N 1
ATOM 996 C CA . VAL A 1 128 ? 1.878 -1.169 -9.258 1 90.94 128 VAL A CA 1
ATOM 997 C C . VAL A 1 128 ? 3.025 -0.525 -10.031 1 90.94 128 VAL A C 1
ATOM 999 O O . VAL A 1 128 ? 3.283 -0.885 -11.18 1 90.94 128 VAL A O 1
ATOM 1002 N N . SER A 1 129 ? 3.744 0.352 -9.359 1 91.25 129 SER A N 1
ATOM 1003 C CA . SER A 1 129 ? 4.848 1.05 -10.008 1 91.25 129 SER A CA 1
ATOM 1004 C C . SER A 1 129 ? 6.07 0.148 -10.141 1 91.25 129 SER A C 1
ATOM 1006 O O . SER A 1 129 ? 6.988 0.444 -10.906 1 91.25 129 SER A O 1
ATOM 1008 N N . GLU A 1 130 ? 6.117 -0.905 -9.383 1 90.88 130 GLU A N 1
ATOM 1009 C CA . GLU A 1 130 ? 7.27 -1.803 -9.367 1 90.88 130 GLU A CA 1
ATOM 1010 C C . GLU A 1 130 ? 6.832 -3.264 -9.422 1 90.88 130 GLU A C 1
ATOM 1012 O O . GLU A 1 130 ? 7.191 -4.055 -8.547 1 90.88 130 GLU A O 1
ATOM 1017 N N . PRO A 1 131 ? 6.266 -3.562 -10.516 1 94.94 131 PRO A N 1
ATOM 1018 C CA . PRO A 1 131 ? 5.668 -4.898 -10.547 1 94.94 131 PRO A CA 1
ATOM 1019 C C . PRO A 1 131 ? 6.711 -6.012 -10.562 1 94.94 131 PRO A C 1
ATOM 1021 O O . PRO A 1 131 ? 6.426 -7.137 -10.148 1 94.94 131 PRO A O 1
ATOM 1024 N N . PHE A 1 132 ? 7.988 -5.672 -11.008 1 95.62 132 PHE A N 1
ATOM 1025 C CA . PHE A 1 132 ? 8.922 -6.766 -11.258 1 95.62 132 PHE A CA 1
ATOM 1026 C C . PHE A 1 132 ? 10.188 -6.602 -10.43 1 95.62 132 PHE A C 1
ATOM 1028 O O . PHE A 1 132 ? 11.039 -7.492 -10.398 1 95.62 132 PHE A O 1
ATOM 1035 N N . THR A 1 133 ? 10.281 -5.504 -9.766 1 90.62 133 THR A N 1
ATOM 1036 C CA . THR A 1 133 ? 11.523 -5.129 -9.109 1 90.62 133 THR A CA 1
ATOM 1037 C C . THR A 1 133 ? 11.906 -6.156 -8.047 1 90.62 133 THR A C 1
ATOM 1039 O O . THR A 1 133 ? 13.047 -6.629 -8.016 1 90.62 133 THR A O 1
ATOM 1042 N N . ALA A 1 134 ? 10.992 -6.543 -7.25 1 91.75 134 ALA A N 1
ATOM 1043 C CA . ALA A 1 134 ? 11.281 -7.465 -6.156 1 91.75 134 ALA A CA 1
ATOM 1044 C C . ALA A 1 134 ? 11.609 -8.859 -6.691 1 91.75 134 ALA A C 1
ATOM 1046 O O . ALA A 1 134 ? 12.43 -9.578 -6.109 1 91.75 134 ALA A O 1
ATOM 1047 N N . LEU A 1 135 ? 10.977 -9.211 -7.762 1 92.44 135 LEU A N 1
ATOM 1048 C CA . LEU A 1 135 ? 11.297 -10.477 -8.406 1 92.44 135 LEU A CA 1
ATOM 1049 C C . LEU A 1 135 ? 12.734 -10.477 -8.93 1 92.44 135 LEU A C 1
ATOM 1051 O O . LEU A 1 135 ? 13.492 -11.406 -8.664 1 92.44 135 LEU A O 1
ATOM 1055 N N . ARG A 1 136 ? 13.047 -9.43 -9.578 1 89.12 136 ARG A N 1
ATOM 1056 C CA . ARG A 1 136 ? 14.359 -9.32 -10.195 1 89.12 136 ARG A CA 1
ATOM 1057 C C . ARG A 1 136 ? 15.461 -9.281 -9.133 1 89.12 136 ARG A C 1
ATOM 1059 O O . ARG A 1 136 ? 16.562 -9.789 -9.352 1 89.12 136 ARG A O 1
ATOM 1066 N N . ALA A 1 137 ? 15.117 -8.719 -8.031 1 84.06 137 ALA A N 1
ATOM 1067 C CA . ALA A 1 137 ? 16.062 -8.609 -6.934 1 84.06 137 ALA A CA 1
ATOM 1068 C C . ALA A 1 137 ? 16.203 -9.93 -6.188 1 84.06 137 ALA A C 1
ATOM 1070 O O . ALA A 1 137 ? 17.062 -10.078 -5.316 1 84.06 137 ALA A O 1
ATOM 1071 N N . GLY A 1 138 ? 15.312 -10.844 -6.473 1 86.94 138 GLY A N 1
ATOM 1072 C CA . GLY A 1 138 ? 15.328 -12.141 -5.805 1 86.94 138 GLY A CA 1
ATOM 1073 C C . GLY A 1 138 ? 14.641 -12.125 -4.457 1 86.94 138 GLY A C 1
ATOM 1074 O O . GLY A 1 138 ? 14.734 -13.086 -3.693 1 86.94 138 GLY A O 1
ATOM 1075 N N . ALA A 1 139 ? 13.977 -11.078 -4.176 1 88.94 139 ALA A N 1
ATOM 1076 C CA . ALA A 1 139 ? 13.273 -10.938 -2.904 1 88.94 139 ALA A CA 1
ATOM 1077 C C . ALA A 1 139 ? 11.961 -11.727 -2.916 1 88.94 139 ALA A C 1
ATOM 1079 O O . ALA A 1 139 ? 11.406 -12.039 -1.86 1 88.94 139 ALA A O 1
ATOM 1080 N N . LEU A 1 140 ? 11.508 -12.062 -4.09 1 95.38 140 LEU A N 1
ATOM 1081 C CA . LEU A 1 140 ? 10.312 -12.867 -4.301 1 95.38 140 LEU A CA 1
ATOM 1082 C C . LEU A 1 140 ? 10.617 -14.078 -5.176 1 95.38 140 LEU A C 1
ATOM 1084 O O . LEU A 1 140 ? 11.492 -14.008 -6.051 1 95.38 140 LEU A O 1
ATOM 1088 N N . ASP A 1 141 ? 9.891 -15.117 -4.855 1 95.5 141 ASP A N 1
ATOM 1089 C CA . ASP A 1 141 ? 9.992 -16.312 -5.695 1 95.5 141 ASP A CA 1
ATOM 1090 C C . ASP A 1 141 ? 9.023 -16.234 -6.875 1 95.5 141 ASP A C 1
ATOM 1092 O O . ASP A 1 141 ? 9.344 -16.672 -7.98 1 95.5 141 ASP A O 1
ATOM 1096 N N . LEU A 1 142 ? 7.859 -15.773 -6.578 1 98.06 142 LEU A N 1
ATOM 1097 C CA . LEU A 1 142 ? 6.762 -15.633 -7.527 1 98.06 142 LEU A CA 1
ATOM 1098 C C . LEU A 1 142 ? 6.074 -14.281 -7.367 1 98.06 142 LEU A C 1
ATOM 1100 O O . LEU A 1 142 ? 6.145 -13.672 -6.301 1 98.06 142 LEU A O 1
ATOM 1104 N N . ALA A 1 143 ? 5.457 -13.836 -8.445 1 98.5 143 ALA A N 1
ATOM 1105 C CA . ALA A 1 143 ? 4.555 -12.688 -8.391 1 98.5 143 ALA A CA 1
ATOM 1106 C C . ALA A 1 143 ? 3.266 -12.969 -9.156 1 98.5 143 ALA A C 1
ATOM 1108 O O . ALA A 1 143 ? 3.277 -13.68 -10.164 1 98.5 143 ALA A O 1
ATOM 1109 N N . LEU A 1 144 ? 2.217 -12.555 -8.625 1 98.56 144 LEU A N 1
ATOM 1110 C CA . LEU A 1 144 ? 0.932 -12.555 -9.312 1 98.56 144 LEU A CA 1
ATOM 1111 C C . LEU A 1 144 ? 0.638 -11.188 -9.922 1 98.56 144 LEU A C 1
ATOM 1113 O O . LEU A 1 144 ? 0.355 -10.234 -9.195 1 98.56 144 LEU A O 1
ATOM 1117 N N . VAL A 1 145 ? 0.693 -11.078 -11.281 1 98.12 145 VAL A N 1
ATOM 1118 C CA . VAL A 1 145 ? 0.462 -9.828 -11.984 1 98.12 145 VAL A CA 1
ATOM 1119 C C . VAL A 1 145 ? -0.458 -10.07 -13.18 1 98.12 145 VAL A C 1
ATOM 1121 O O . VAL A 1 145 ? -0.747 -11.219 -13.523 1 98.12 145 VAL A O 1
ATOM 1124 N N . TRP A 1 146 ? -0.955 -8.969 -13.734 1 97.62 146 TRP A N 1
ATOM 1125 C CA . TRP A 1 146 ? -1.825 -9.188 -14.883 1 97.62 146 TRP A CA 1
ATOM 1126 C C . TRP A 1 146 ? -1.01 -9.328 -16.156 1 97.62 146 TRP A C 1
ATOM 1128 O O . TRP A 1 146 ? 0.104 -8.812 -16.266 1 97.62 146 TRP A O 1
ATOM 1138 N N . ARG A 1 147 ? -1.557 -10.047 -17.047 1 97.06 147 ARG A N 1
ATOM 1139 C CA . ARG A 1 147 ? -0.966 -10.273 -18.359 1 97.06 147 ARG A CA 1
ATOM 1140 C C . ARG A 1 147 ? -1.174 -9.07 -19.266 1 97.06 147 ARG A C 1
ATOM 1142 O O . ARG A 1 147 ? -2.109 -8.289 -19.078 1 97.06 147 ARG A O 1
ATOM 1149 N N . PRO A 1 148 ? -0.208 -8.906 -20.188 1 97.25 148 PRO A N 1
ATOM 1150 C CA . PRO A 1 148 ? 0.927 -9.766 -20.531 1 97.25 148 PRO A CA 1
ATOM 1151 C C . PRO A 1 148 ? 2.217 -9.352 -19.828 1 97.25 148 PRO A C 1
ATOM 1153 O O . PRO A 1 148 ? 2.377 -8.18 -19.469 1 97.25 148 PRO A O 1
ATOM 1156 N N . VAL A 1 149 ? 3.066 -10.305 -19.578 1 97.62 149 VAL A N 1
ATOM 1157 C CA . VAL A 1 149 ? 4.43 -10.039 -19.141 1 97.62 149 VAL A CA 1
ATOM 1158 C C . VAL A 1 149 ? 5.418 -10.406 -20.25 1 97.62 149 VAL A C 1
ATOM 1160 O O . VAL A 1 149 ? 5.629 -11.586 -20.531 1 97.62 149 VAL A O 1
ATOM 1163 N N . ARG A 1 150 ? 5.992 -9.352 -20.828 1 96.25 150 ARG A N 1
ATOM 1164 C CA . ARG A 1 150 ? 6.902 -9.531 -21.953 1 96.25 150 ARG A CA 1
ATOM 1165 C C . ARG A 1 150 ? 8.328 -9.141 -21.578 1 96.25 150 ARG A C 1
ATOM 1167 O O . ARG A 1 150 ? 8.945 -8.297 -22.234 1 96.25 150 ARG A O 1
ATOM 1174 N N . GLU A 1 151 ? 8.734 -9.672 -20.453 1 95.81 151 GLU A N 1
ATOM 1175 C CA . GLU A 1 151 ? 10.094 -9.445 -19.984 1 95.81 151 GLU A CA 1
ATOM 1176 C C . GLU A 1 151 ? 10.984 -10.656 -20.266 1 95.81 151 GLU A C 1
ATOM 1178 O O . GLU A 1 151 ? 10.695 -11.766 -19.812 1 95.81 151 GLU A O 1
ATOM 1183 N N . PRO A 1 152 ? 12.07 -10.469 -20.969 1 92.81 152 PRO A N 1
ATOM 1184 C CA . PRO A 1 152 ? 12.891 -11.609 -21.359 1 92.81 152 PRO A CA 1
ATOM 1185 C C . PRO A 1 152 ? 13.43 -12.391 -20.156 1 92.81 152 PRO A C 1
ATOM 1187 O O . PRO A 1 152 ? 13.695 -13.594 -20.266 1 92.81 152 PRO A O 1
ATOM 1190 N N . ASP A 1 153 ? 13.617 -11.68 -19.062 1 93.75 153 ASP A N 1
ATOM 1191 C CA . ASP A 1 153 ? 14.227 -12.312 -17.891 1 93.75 153 ASP A CA 1
ATOM 1192 C C . ASP A 1 153 ? 13.156 -12.914 -16.984 1 93.75 153 ASP A C 1
ATOM 1194 O O . ASP A 1 153 ? 13.477 -13.492 -15.945 1 93.75 153 ASP A O 1
ATOM 1198 N N . LEU A 1 154 ? 11.922 -12.82 -17.438 1 97 154 LEU A N 1
ATOM 1199 C CA . LEU A 1 154 ? 10.82 -13.336 -16.625 1 97 154 LEU A CA 1
ATOM 1200 C C . LEU A 1 154 ? 9.984 -14.336 -17.438 1 97 154 LEU A C 1
ATOM 1202 O O . LEU A 1 154 ? 9.758 -14.141 -18.625 1 97 154 LEU A O 1
ATOM 1206 N N . ALA A 1 155 ? 9.547 -15.367 -16.719 1 97 155 ALA A N 1
ATOM 1207 C CA . ALA A 1 155 ? 8.664 -16.375 -17.297 1 97 155 ALA A CA 1
ATOM 1208 C C . ALA A 1 155 ? 7.223 -16.188 -16.828 1 97 155 ALA A C 1
ATOM 1210 O O . ALA A 1 155 ? 6.98 -15.938 -15.641 1 97 155 ALA A O 1
ATOM 1211 N N . GLU A 1 156 ? 6.387 -16.234 -17.75 1 96.75 156 GLU A N 1
ATOM 1212 C CA . GLU A 1 156 ? 4.961 -16.188 -17.438 1 96.75 156 GLU A CA 1
ATOM 1213 C C . GLU A 1 156 ? 4.391 -17.594 -17.25 1 96.75 156 GLU A C 1
ATOM 1215 O O . GLU A 1 156 ? 4.617 -18.469 -18.094 1 96.75 156 GLU A O 1
ATOM 1220 N N . GLY A 1 157 ? 3.75 -17.797 -16.141 1 96.56 157 GLY A N 1
ATOM 1221 C CA . GLY A 1 157 ? 3.164 -19.078 -15.82 1 96.56 157 GLY A CA 1
ATOM 1222 C C . GLY A 1 157 ? 1.653 -19.109 -15.953 1 96.56 157 GLY A C 1
ATOM 1223 O O . GLY A 1 157 ? 1.088 -18.406 -16.797 1 96.56 157 GLY A O 1
ATOM 1224 N N . PRO A 1 158 ? 0.95 -19.984 -15.211 1 97.62 158 PRO A N 1
ATOM 1225 C CA . PRO A 1 158 ? -0.497 -20.156 -15.344 1 97.62 158 PRO A CA 1
ATOM 1226 C C . PRO A 1 158 ? -1.293 -18.953 -14.859 1 97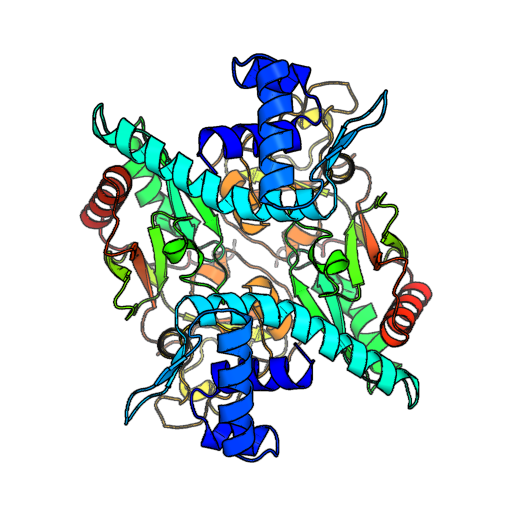.62 158 PRO A C 1
ATOM 1228 O O . PRO A 1 158 ? -0.878 -18.266 -13.922 1 97.62 158 PRO A O 1
ATOM 1231 N N . VAL A 1 159 ? -2.402 -18.766 -15.523 1 98.31 159 VAL A N 1
ATOM 1232 C CA . VAL A 1 159 ? -3.408 -17.828 -15.055 1 98.31 159 VAL A CA 1
ATOM 1233 C C . VAL A 1 159 ? -4.168 -18.406 -13.867 1 98.31 159 VAL A C 1
ATOM 1235 O O . VAL A 1 159 ? -4.617 -19.562 -13.922 1 98.31 159 VAL A O 1
ATOM 1238 N N . LEU A 1 160 ? -4.254 -17.609 -12.82 1 98.31 160 LEU A N 1
ATOM 1239 C CA . LEU A 1 160 ? -4.957 -18.078 -11.633 1 98.31 160 LEU A CA 1
ATOM 1240 C C . LEU A 1 160 ? -6.34 -17.453 -11.531 1 98.31 160 LEU A C 1
ATOM 1242 O O . LEU A 1 160 ? -7.246 -18.031 -10.914 1 98.31 160 LEU A O 1
ATOM 1246 N N . LEU A 1 161 ? -6.5 -16.266 -12.031 1 98 161 LEU A N 1
ATOM 1247 C CA . LEU A 1 161 ? -7.711 -15.477 -11.844 1 98 161 LEU A CA 1
ATOM 1248 C C . LEU A 1 161 ? -8.031 -14.656 -13.086 1 98 161 LEU A C 1
ATOM 1250 O O . LEU A 1 161 ? -7.129 -14.055 -13.688 1 98 161 LEU A O 1
ATOM 1254 N N . THR A 1 162 ? -9.242 -14.688 -13.539 1 98 162 THR A N 1
ATOM 1255 C CA . THR A 1 162 ? -9.758 -13.781 -14.562 1 98 162 THR A CA 1
ATOM 1256 C C . THR A 1 162 ? -10.891 -12.922 -14.016 1 98 162 THR A C 1
ATOM 1258 O O . THR A 1 162 ? -11.68 -13.383 -13.188 1 98 162 THR A O 1
ATOM 1261 N N . GLU A 1 163 ? -10.883 -11.688 -14.438 1 97.56 163 GLU A N 1
ATOM 1262 C CA . GLU A 1 163 ? -11.93 -10.812 -13.93 1 97.56 163 GLU A CA 1
ATOM 1263 C C . GLU A 1 163 ? -12.219 -9.672 -14.906 1 97.56 163 GLU A C 1
ATOM 1265 O O . GLU A 1 163 ? -11.445 -9.43 -15.828 1 97.56 163 GLU A O 1
ATOM 1270 N N . GLY A 1 164 ? -13.43 -9.07 -14.695 1 97.25 164 GLY A N 1
ATOM 1271 C CA . GLY A 1 164 ? -13.742 -7.852 -15.422 1 97.25 164 GLY A CA 1
ATOM 1272 C C . GLY A 1 164 ? -13.008 -6.637 -14.883 1 97.25 164 GLY A C 1
ATOM 1273 O O . GLY A 1 164 ? -12.117 -6.762 -14.039 1 97.25 164 GLY A O 1
ATOM 1274 N N . ARG A 1 165 ? -13.375 -5.5 -15.484 1 97.38 165 ARG A N 1
ATOM 1275 C CA . ARG A 1 165 ? -12.734 -4.254 -15.086 1 97.38 165 ARG A CA 1
ATOM 1276 C C . ARG A 1 165 ? -13.766 -3.225 -14.641 1 97.38 165 ARG A C 1
ATOM 1278 O O . ARG A 1 165 ? -14.906 -3.238 -15.109 1 97.38 165 ARG A O 1
ATOM 1285 N N . LEU A 1 166 ? -13.398 -2.43 -13.75 1 97.94 166 LEU A N 1
ATOM 1286 C CA . LEU A 1 166 ? -14.156 -1.289 -13.25 1 97.94 166 LEU A CA 1
ATOM 1287 C C . LEU A 1 166 ? -13.445 0.02 -13.57 1 97.94 166 LEU A C 1
ATOM 1289 O O . LEU A 1 166 ? -12.227 0.034 -13.773 1 97.94 166 LEU A O 1
ATOM 1293 N N . LEU A 1 167 ? -14.203 1.002 -13.641 1 98.56 167 LEU A N 1
ATOM 1294 C CA . LEU A 1 167 ? -13.656 2.357 -13.68 1 98.56 167 LEU A CA 1
ATOM 1295 C C . LEU A 1 167 ? -13.875 3.064 -12.344 1 98.56 167 LEU A C 1
ATOM 1297 O O . LEU A 1 167 ? -15.016 3.238 -11.906 1 98.56 167 LEU A O 1
ATOM 1301 N N . ALA A 1 168 ? -12.82 3.422 -11.695 1 98.5 168 ALA A N 1
ATOM 1302 C CA . ALA A 1 168 ? -12.914 4.25 -10.492 1 98.5 168 ALA A CA 1
ATOM 1303 C C . ALA A 1 168 ? -13.102 5.723 -10.859 1 98.5 168 ALA A C 1
ATOM 1305 O O . ALA A 1 168 ? -12.258 6.305 -11.547 1 98.5 168 ALA A O 1
ATOM 1306 N N . VAL A 1 169 ? -14.125 6.273 -10.422 1 98.62 169 VAL A N 1
ATOM 1307 C CA . VAL A 1 169 ? -14.414 7.695 -10.578 1 98.62 169 VAL A CA 1
ATOM 1308 C C . VAL A 1 169 ? -14.688 8.32 -9.219 1 98.62 169 VAL A C 1
ATOM 1310 O O . VAL A 1 169 ? -14.922 7.613 -8.234 1 98.62 169 VAL A O 1
ATOM 1313 N N . TRP A 1 170 ? -14.438 9.633 -9.078 1 97.75 170 TRP A N 1
ATOM 1314 C CA . TRP A 1 170 ? -14.766 10.266 -7.801 1 97.75 170 TRP A CA 1
ATOM 1315 C C . TRP A 1 170 ? -16.266 10.391 -7.625 1 97.75 170 TRP A C 1
ATOM 1317 O O . TRP A 1 170 ? -17.031 10.367 -8.602 1 97.75 170 TRP A O 1
ATOM 1327 N N . ALA A 1 171 ? -16.625 10.578 -6.324 1 94.31 171 ALA A N 1
ATOM 1328 C CA . ALA A 1 171 ? -18.031 10.789 -6.023 1 94.31 171 ALA A CA 1
ATOM 1329 C C . ALA A 1 171 ? -18.547 12.07 -6.672 1 94.31 171 ALA A C 1
ATOM 1331 O O . ALA A 1 171 ? -17.922 13.125 -6.562 1 94.31 171 ALA A O 1
ATOM 1332 N N . GLY A 1 172 ? -19.531 12.078 -7.457 1 94.88 172 GLY A N 1
ATOM 1333 C CA . GLY A 1 172 ? -20.094 13.234 -8.125 1 94.88 172 GLY A CA 1
ATOM 1334 C C . GLY A 1 172 ? -19.734 13.312 -9.594 1 94.88 172 GLY A C 1
ATOM 1335 O O . GLY A 1 172 ? -20.203 14.195 -10.312 1 94.88 172 GLY A O 1
ATOM 1336 N N . HIS A 1 173 ? -18.781 12.469 -10.023 1 97.31 173 HIS A N 1
ATOM 1337 C CA . HIS A 1 173 ? -18.422 12.445 -11.438 1 97.31 173 HIS A CA 1
ATOM 1338 C C . HIS A 1 173 ? -19.641 12.117 -12.305 1 97.31 173 HIS A C 1
ATOM 1340 O O . HIS A 1 173 ? -20.547 11.391 -11.875 1 97.31 173 HIS A O 1
ATOM 1346 N N . GLU A 1 174 ? -19.672 12.516 -13.453 1 97.44 174 GLU A N 1
ATOM 1347 C CA . GLU A 1 174 ? -20.797 12.312 -14.367 1 97.44 174 GLU A CA 1
ATOM 1348 C C . GLU A 1 174 ? -21.031 10.836 -14.648 1 97.44 174 GLU A C 1
ATOM 1350 O O . GLU A 1 174 ? -22.156 10.406 -14.891 1 97.44 174 GLU A O 1
ATOM 1355 N N . LEU A 1 175 ? -19.969 10.062 -14.555 1 98 175 LEU A N 1
ATOM 1356 C CA . LEU A 1 175 ? -20.094 8.648 -14.875 1 98 175 LEU A CA 1
ATOM 1357 C C . LEU A 1 175 ? -20.5 7.84 -13.648 1 98 175 LEU A C 1
ATOM 1359 O O . LEU A 1 175 ? -20.812 6.652 -13.758 1 98 175 LEU A O 1
ATOM 1363 N N . ALA A 1 176 ? -20.5 8.422 -12.5 1 97.69 176 ALA A N 1
ATOM 1364 C CA . ALA A 1 176 ? -20.672 7.707 -11.234 1 97.69 176 ALA A CA 1
ATOM 1365 C C . ALA A 1 176 ? -22.062 7.082 -11.148 1 97.69 176 ALA A C 1
ATOM 1367 O O . ALA A 1 176 ? -22.25 6.051 -10.492 1 97.69 176 ALA A O 1
ATOM 1368 N N . ASP A 1 177 ? -23 7.605 -11.836 1 96.12 177 ASP A N 1
ATOM 1369 C CA . ASP A 1 177 ? -24.375 7.148 -11.711 1 96.12 177 ASP A CA 1
ATOM 1370 C C . ASP A 1 177 ? -24.75 6.211 -12.852 1 96.12 177 ASP A C 1
ATOM 1372 O O . ASP A 1 177 ? -25.891 5.758 -12.938 1 96.12 177 ASP A O 1
ATOM 1376 N N . ARG A 1 178 ? -23.812 5.926 -13.672 1 96.88 178 ARG A N 1
ATOM 1377 C CA . ARG A 1 178 ? -24.078 5.012 -14.781 1 96.88 178 ARG A CA 1
ATOM 1378 C C . ARG A 1 178 ? -24 3.559 -14.32 1 96.88 178 ARG A C 1
ATOM 1380 O O . ARG A 1 178 ? -23.219 3.227 -13.422 1 96.88 178 ARG A O 1
ATOM 1387 N N . GLY A 1 179 ? -24.859 2.754 -14.953 1 96.62 179 GLY A N 1
ATOM 1388 C CA . GLY A 1 179 ? -24.781 1.329 -14.68 1 96.62 179 GLY A CA 1
ATOM 1389 C C . GLY A 1 179 ? -23.484 0.696 -15.18 1 96.62 179 GLY A C 1
ATOM 1390 O O . GLY A 1 179 ? -23 -0.273 -14.594 1 96.62 179 GLY A O 1
ATOM 1391 N N . SER A 1 180 ? -23.031 1.21 -16.297 1 98.19 180 SER A N 1
ATOM 1392 C CA . SER A 1 180 ? -21.766 0.765 -16.875 1 98.19 180 SER A CA 1
ATOM 1393 C C . SER A 1 180 ? -21.203 1.811 -17.828 1 98.19 180 SER A C 1
ATOM 1395 O O . SER A 1 180 ? -21.875 2.771 -18.188 1 98.19 180 SER A O 1
ATOM 1397 N N . VAL A 1 181 ? -19.906 1.644 -18.156 1 98.56 181 VAL A N 1
ATOM 1398 C CA . VAL A 1 181 ? -19.25 2.525 -19.125 1 98.56 181 VAL A CA 1
ATOM 1399 C C . VAL A 1 181 ? -18.516 1.691 -20.172 1 98.56 181 VAL A C 1
ATOM 1401 O O . VAL A 1 181 ? -18.359 0.479 -20 1 98.56 181 VAL A O 1
ATOM 1404 N N . SER A 1 182 ? -18.188 2.35 -21.25 1 98.5 182 SER A N 1
ATOM 1405 C CA . SER A 1 182 ? -17.406 1.755 -22.344 1 98.5 182 SER A CA 1
ATOM 1406 C C . SER A 1 182 ? -15.961 2.24 -22.312 1 98.5 182 SER A C 1
ATOM 1408 O O . SER A 1 182 ? -15.664 3.309 -21.766 1 98.5 182 SER A O 1
ATOM 1410 N N . MET A 1 183 ? -15.141 1.455 -22.922 1 98.31 183 MET A N 1
ATOM 1411 C CA . MET A 1 183 ? -13.766 1.918 -23.109 1 98.31 183 MET A CA 1
ATOM 1412 C C . MET A 1 183 ? -13.742 3.238 -23.875 1 98.31 183 MET A C 1
ATOM 1414 O O . MET A 1 183 ? -12.852 4.062 -23.672 1 98.31 183 MET A O 1
ATOM 1418 N N . GLU A 1 184 ? -14.719 3.471 -24.672 1 98.38 184 GLU A N 1
ATOM 1419 C CA . GLU A 1 184 ? -14.789 4.707 -25.438 1 98.38 184 GLU A CA 1
ATOM 1420 C C . GLU A 1 184 ? -14.984 5.914 -24.531 1 98.38 184 GLU A C 1
ATOM 1422 O O . GLU A 1 184 ? -14.602 7.035 -24.891 1 98.38 184 GLU A O 1
ATOM 1427 N N . ASP A 1 185 ? -15.484 5.695 -23.359 1 98.25 185 ASP A N 1
ATOM 1428 C CA . ASP A 1 185 ? -15.727 6.77 -22.406 1 98.25 185 ASP A CA 1
ATOM 1429 C C . ASP A 1 185 ? -14.414 7.293 -21.828 1 98.25 185 ASP A C 1
ATOM 1431 O O . ASP A 1 185 ? -14.383 8.344 -21.188 1 98.25 185 ASP A O 1
ATOM 1435 N N . PHE A 1 186 ? -13.297 6.586 -22.094 1 98.19 186 PHE A N 1
ATOM 1436 C CA . PHE A 1 186 ? -11.992 7.027 -21.625 1 98.19 186 PHE A CA 1
ATOM 1437 C C . PHE A 1 186 ? -11.523 8.266 -22.375 1 98.19 186 PHE A C 1
ATOM 1439 O O . PHE A 1 186 ? -10.68 9.016 -21.891 1 98.19 186 PHE A O 1
ATOM 1446 N N . GLY A 1 187 ? -12.133 8.438 -23.547 1 98.06 187 GLY A N 1
ATOM 1447 C CA . GLY A 1 187 ? -11.633 9.453 -24.453 1 98.06 187 GLY A CA 1
ATOM 1448 C C . GLY A 1 187 ? -11.664 10.852 -23.859 1 98.06 187 GLY A C 1
ATOM 1449 O O . GLY A 1 187 ? -12.719 11.336 -23.453 1 98.06 187 GLY A O 1
ATOM 1450 N N . GLY A 1 188 ? -10.414 11.484 -23.797 1 97 188 GLY A N 1
ATOM 1451 C CA . GLY A 1 188 ? -10.305 12.875 -23.391 1 97 188 GLY A CA 1
ATOM 1452 C C . GLY A 1 188 ? -10.297 13.055 -21.891 1 97 188 GLY A C 1
ATOM 1453 O O . GLY A 1 188 ? -10.18 14.172 -21.391 1 97 188 GLY A O 1
ATOM 1454 N N . ARG A 1 189 ? -10.523 12 -21.203 1 97.56 189 ARG A N 1
ATOM 1455 C CA . ARG A 1 189 ? -10.508 12.062 -19.734 1 97.56 189 ARG A CA 1
ATOM 1456 C C . ARG A 1 189 ? -9.117 11.742 -19.203 1 97.56 189 ARG A C 1
ATOM 1458 O O . ARG A 1 189 ? -8.367 10.977 -19.812 1 97.56 189 ARG A O 1
ATOM 1465 N N . LEU A 1 190 ? -8.797 12.312 -18.047 1 97.81 190 LEU A N 1
ATOM 1466 C CA . LEU A 1 190 ? -7.465 12.164 -17.469 1 97.81 190 LEU A CA 1
ATOM 1467 C C . LEU A 1 190 ? -7.402 10.938 -16.562 1 97.81 190 LEU A C 1
ATOM 1469 O O . LEU A 1 190 ? -8.328 10.688 -15.773 1 97.81 190 LEU A O 1
ATOM 1473 N N . PHE A 1 191 ? -6.324 10.172 -16.734 1 98.12 191 PHE A N 1
ATOM 1474 C CA . PHE A 1 191 ? -6.148 8.945 -15.961 1 98.12 191 PHE A CA 1
ATOM 1475 C C . PHE A 1 191 ? -4.863 9 -15.148 1 98.12 191 PHE A C 1
ATOM 1477 O O . PHE A 1 191 ? -3.992 9.828 -15.406 1 98.12 191 PHE A O 1
ATOM 1484 N N . VAL A 1 192 ? -4.824 8.109 -14.18 1 95.94 192 VAL A N 1
ATOM 1485 C CA . VAL A 1 192 ? -3.631 8.031 -13.344 1 95.94 192 VAL A CA 1
ATOM 1486 C C . VAL A 1 192 ? -2.441 7.559 -14.18 1 95.94 192 VAL A C 1
ATOM 1488 O O . VAL A 1 192 ? -2.59 6.707 -15.055 1 95.94 192 VAL A O 1
ATOM 1491 N N . ASP A 1 193 ? -1.36 8.125 -13.859 1 91.12 193 ASP A N 1
ATOM 1492 C CA . ASP A 1 193 ? -0.091 7.676 -14.422 1 91.12 193 ASP A CA 1
ATOM 1493 C C . ASP A 1 193 ? 0.701 6.859 -13.406 1 91.12 193 ASP A C 1
ATOM 1495 O O . ASP A 1 193 ? 1.254 7.41 -12.453 1 91.12 193 ASP A O 1
ATOM 1499 N N . PRO A 1 194 ? 0.688 5.504 -13.625 1 87.25 194 PRO A N 1
ATOM 1500 C CA . PRO A 1 194 ? 1.548 4.754 -12.711 1 87.25 194 PRO A CA 1
ATOM 1501 C C . PRO A 1 194 ? 3.006 5.199 -12.766 1 87.25 194 PRO A C 1
ATOM 1503 O O . PRO A 1 194 ? 3.543 5.426 -13.852 1 87.25 194 PRO A O 1
ATOM 1506 N N . ALA A 1 195 ? 3.559 5.441 -11.68 1 81.44 195 ALA A N 1
ATOM 1507 C CA . ALA A 1 195 ? 4.934 5.922 -11.586 1 81.44 195 ALA A CA 1
ATOM 1508 C C . ALA A 1 195 ? 5.91 4.918 -12.188 1 81.44 195 ALA A C 1
ATOM 1510 O O . ALA A 1 195 ? 5.641 3.713 -12.203 1 81.44 195 ALA A O 1
ATOM 1511 N N . PRO A 1 196 ? 6.996 5.512 -12.758 1 78.38 196 PRO A N 1
ATOM 1512 C CA . PRO A 1 196 ? 8.078 4.582 -13.102 1 78.38 196 PRO A CA 1
ATOM 1513 C C . PRO A 1 196 ? 8.555 3.768 -11.906 1 78.38 196 PRO A C 1
ATOM 1515 O O . PRO A 1 196 ? 8.398 4.195 -10.758 1 78.38 196 PRO A O 1
ATOM 1518 N N . PRO A 1 197 ? 8.984 2.5 -12.312 1 78.25 197 PRO A N 1
ATOM 1519 C CA . PRO A 1 197 ? 9.477 1.982 -13.594 1 78.25 197 PRO A CA 1
ATOM 1520 C C . PRO A 1 197 ? 8.516 0.986 -14.234 1 78.25 197 PRO A C 1
ATOM 1522 O O . PRO A 1 197 ? 8.945 0.083 -14.953 1 78.25 197 PRO A O 1
ATOM 1525 N N . SER A 1 198 ? 7.352 1.025 -13.984 1 86.12 198 SER A N 1
ATOM 1526 C CA . SER A 1 198 ? 6.449 0.086 -14.648 1 86.12 198 SER A CA 1
ATOM 1527 C C . SER A 1 198 ? 6.566 0.184 -16.172 1 86.12 198 SER A C 1
ATOM 1529 O O . SER A 1 198 ? 6.516 1.28 -16.734 1 86.12 198 SER A O 1
ATOM 1531 N N . PRO A 1 199 ? 6.684 -1.006 -16.875 1 89.44 199 PRO A N 1
ATOM 1532 C CA . PRO A 1 199 ? 6.789 -0.944 -18.328 1 89.44 199 PRO A CA 1
ATOM 1533 C C . PRO A 1 199 ? 5.531 -0.38 -18.984 1 89.44 199 PRO A C 1
ATOM 1535 O O . PRO A 1 199 ? 4.414 -0.723 -18.594 1 89.44 199 PRO A O 1
ATOM 1538 N N . ASP A 1 200 ? 5.781 0.347 -20.016 1 91.25 200 ASP A N 1
ATOM 1539 C CA . ASP A 1 200 ? 4.672 1.007 -20.688 1 91.25 200 ASP A CA 1
ATOM 1540 C C . ASP A 1 200 ? 3.705 -0.015 -21.281 1 91.25 200 ASP A C 1
ATOM 1542 O O . ASP A 1 200 ? 2.486 0.15 -21.188 1 91.25 200 ASP A O 1
ATOM 1546 N N . TYR A 1 201 ? 4.277 -1.048 -21.875 1 94.12 201 TYR A N 1
ATOM 1547 C CA . TYR A 1 201 ? 3.418 -2.053 -22.5 1 94.12 201 TYR A CA 1
ATOM 1548 C C . TYR A 1 201 ? 2.5 -2.693 -21.469 1 94.12 201 TYR A C 1
ATOM 1550 O O . TYR A 1 201 ? 1.348 -3.018 -21.766 1 94.12 201 TYR A O 1
ATOM 1558 N N . TRP A 1 202 ? 3 -2.85 -20.344 1 95.75 202 TRP A N 1
ATOM 1559 C CA . TRP A 1 202 ? 2.258 -3.496 -19.266 1 95.75 202 TRP A CA 1
ATOM 1560 C C . TRP A 1 202 ? 1.154 -2.584 -18.734 1 95.75 202 TRP A C 1
ATOM 1562 O O . TRP A 1 202 ? 0.013 -3.018 -18.562 1 95.75 202 TRP A O 1
ATOM 1572 N N . VAL A 1 203 ? 1.458 -1.327 -18.578 1 94.88 203 VAL A N 1
ATOM 1573 C CA . VAL A 1 203 ? 0.472 -0.335 -18.156 1 94.88 203 VAL A CA 1
ATOM 1574 C C . VAL A 1 203 ? -0.632 -0.233 -19.219 1 94.88 203 VAL A C 1
ATOM 1576 O O . VAL A 1 203 ? -1.816 -0.174 -18.875 1 94.88 203 VAL A O 1
ATOM 1579 N N . GLN A 1 204 ? -0.286 -0.326 -20.453 1 94.56 204 GLN A N 1
ATOM 1580 C CA . GLN A 1 204 ? -1.229 -0.139 -21.547 1 94.56 204 GLN A CA 1
ATOM 1581 C C . GLN A 1 204 ? -2.211 -1.305 -21.641 1 94.56 204 GLN A C 1
ATOM 1583 O O . GLN A 1 204 ? -3.293 -1.171 -22.203 1 94.56 204 GLN A O 1
ATOM 1588 N N . SER A 1 205 ? -1.805 -2.418 -21.141 1 95.25 205 SER A N 1
ATOM 1589 C CA . SER A 1 205 ? -2.727 -3.549 -21.141 1 95.25 205 SER A CA 1
ATOM 1590 C C . SER A 1 205 ? -3.943 -3.279 -20.266 1 95.25 205 SER A C 1
ATOM 1592 O O . SER A 1 205 ? -5.023 -3.824 -20.5 1 95.25 205 SER A O 1
ATOM 1594 N N . MET A 1 206 ? -3.77 -2.41 -19.297 1 95 206 MET A N 1
ATOM 1595 C CA . MET A 1 206 ? -4.855 -2.021 -18.391 1 95 206 MET A CA 1
ATOM 1596 C C . MET A 1 206 ? -5.434 -0.669 -18.797 1 95 206 MET A C 1
ATOM 1598 O O . MET A 1 206 ? -6.648 -0.465 -18.734 1 95 206 MET A O 1
ATOM 1602 N N . LEU A 1 207 ? -4.539 0.193 -19.188 1 95.81 207 LEU A N 1
ATOM 1603 C CA . LEU A 1 207 ? -4.871 1.565 -19.547 1 95.81 207 LEU A CA 1
ATOM 1604 C C . LEU A 1 207 ? -4.262 1.934 -20.891 1 95.81 207 LEU A C 1
ATOM 1606 O O . LEU A 1 207 ? -3.164 2.494 -20.953 1 95.81 207 LEU A O 1
ATOM 1610 N N . PRO A 1 208 ? -5 1.711 -21.953 1 96.44 208 PRO A N 1
ATOM 1611 C CA . PRO A 1 208 ? -4.484 2.023 -23.281 1 96.44 208 PRO A CA 1
ATOM 1612 C C . PRO A 1 208 ? -4.316 3.523 -23.516 1 96.44 208 PRO A C 1
ATOM 1614 O O . PRO A 1 208 ? -4.961 4.332 -22.844 1 96.44 208 PRO A O 1
ATOM 1617 N N . ARG A 1 209 ? -3.533 3.883 -24.484 1 95.88 209 ARG A N 1
ATOM 1618 C CA . ARG A 1 209 ? -3.287 5.281 -24.828 1 95.88 209 ARG A CA 1
ATOM 1619 C C . ARG A 1 209 ? -4.414 5.84 -25.688 1 95.88 209 ARG A C 1
ATOM 1621 O O . ARG A 1 209 ? -4.582 7.059 -25.781 1 95.88 209 ARG A O 1
ATOM 1628 N N . LEU A 1 210 ? -5.102 4.914 -26.344 1 97.62 210 LEU A N 1
ATOM 1629 C CA . LEU A 1 210 ? -6.227 5.262 -27.219 1 97.62 210 LEU A CA 1
ATOM 1630 C C . LEU A 1 210 ? -7.43 4.371 -26.922 1 97.62 210 LEU A C 1
ATOM 1632 O O . LEU A 1 210 ? -7.27 3.199 -26.562 1 97.62 210 LEU A O 1
ATOM 1636 N N . THR A 1 211 ? -8.578 4.98 -27.141 1 98 211 THR A N 1
ATOM 1637 C CA . THR A 1 211 ? -9.789 4.164 -27.094 1 98 211 THR A CA 1
ATOM 1638 C C . THR A 1 211 ? -9.883 3.281 -28.344 1 98 211 THR A C 1
ATOM 1640 O O . THR A 1 211 ? -9.117 3.453 -29.281 1 98 211 THR A O 1
ATOM 1643 N N . PRO A 1 212 ? -10.867 2.338 -28.281 1 96.75 212 PRO A N 1
ATOM 1644 C CA . PRO A 1 212 ? -11.078 1.535 -29.5 1 96.75 212 PRO A CA 1
ATOM 1645 C C . PRO A 1 212 ? -11.391 2.387 -30.719 1 96.75 212 PRO A C 1
ATOM 1647 O O . PRO A 1 212 ? -10.984 2.043 -31.828 1 96.75 212 PRO A O 1
ATOM 1650 N N . GLY A 1 213 ? -12.023 3.488 -30.5 1 97.69 213 GLY A N 1
ATOM 1651 C CA . GLY A 1 213 ? -12.375 4.391 -31.594 1 97.69 213 GLY A CA 1
ATOM 1652 C C . GLY A 1 213 ? -11.258 5.359 -31.938 1 97.69 213 GLY A C 1
ATOM 1653 O O . GLY A 1 213 ? -11.422 6.207 -32.812 1 97.69 213 GLY A O 1
ATOM 1654 N N . GLY A 1 214 ? -10.203 5.383 -31.172 1 97.94 214 GLY A N 1
ATOM 1655 C CA . GLY A 1 214 ? -9.023 6.148 -31.531 1 97.94 214 GLY A CA 1
ATOM 1656 C C . GLY A 1 214 ? -8.906 7.461 -30.781 1 97.94 214 GLY A C 1
ATOM 1657 O O . GLY A 1 214 ? -8.078 8.305 -31.109 1 97.94 214 GLY A O 1
ATOM 1658 N N . ARG A 1 215 ? -9.68 7.711 -29.812 1 98 215 ARG A N 1
ATOM 1659 C CA . ARG A 1 215 ? -9.578 8.93 -29.031 1 98 215 ARG A CA 1
ATOM 1660 C C . ARG A 1 215 ? -8.453 8.828 -28 1 98 215 ARG A C 1
ATOM 1662 O O . ARG A 1 215 ? -8.25 7.77 -27.406 1 98 215 ARG A O 1
ATOM 1669 N N . PRO A 1 216 ? -7.777 9.922 -27.75 1 98.12 216 PRO A N 1
ATOM 1670 C CA . PRO A 1 216 ? -6.668 9.883 -26.797 1 98.12 216 PRO A CA 1
ATOM 1671 C C . PRO A 1 216 ? -7.133 9.656 -25.359 1 98.12 216 PRO A C 1
ATOM 1673 O O . PRO A 1 216 ? -8.188 10.148 -24.953 1 98.12 216 PRO A O 1
ATOM 1676 N N . VAL A 1 217 ? -6.309 8.891 -24.641 1 97.88 217 VAL A N 1
ATOM 1677 C CA . VAL A 1 217 ? -6.492 8.641 -23.203 1 97.88 217 VAL A CA 1
ATOM 1678 C C . VAL A 1 217 ? -5.301 9.188 -22.438 1 97.88 217 VAL A C 1
ATOM 1680 O O . VAL A 1 217 ? -4.355 8.453 -22.141 1 97.88 217 VAL A O 1
ATOM 1683 N N . PRO A 1 218 ? -5.359 10.398 -22.078 1 96.81 218 PRO A N 1
ATOM 1684 C CA . PRO A 1 218 ? -4.195 11.023 -21.438 1 96.81 218 PRO A CA 1
ATOM 1685 C C . PRO A 1 218 ? -3.994 10.562 -20 1 96.81 218 PRO A C 1
ATOM 1687 O O . PRO A 1 218 ? -4.965 10.234 -19.312 1 96.81 218 PRO A O 1
ATOM 1690 N N . ARG A 1 219 ? -2.736 10.586 -19.609 1 94.38 219 ARG A N 1
ATOM 1691 C CA . ARG A 1 219 ? -2.346 10.328 -18.219 1 94.38 219 ARG A CA 1
ATOM 1692 C C . ARG A 1 219 ? -1.782 11.586 -17.562 1 94.38 219 ARG A C 1
ATOM 1694 O O . ARG A 1 219 ? -1.152 12.406 -18.234 1 94.38 219 ARG A O 1
ATOM 1701 N N . GLY A 1 220 ? -1.996 11.727 -16.188 1 92.12 220 GLY A N 1
ATOM 1702 C CA . GLY A 1 220 ? -1.534 12.938 -15.531 1 92.12 220 GLY A CA 1
ATOM 1703 C C . GLY A 1 220 ? -0.97 12.688 -14.148 1 92.12 220 GLY A C 1
ATOM 1704 O O . GLY A 1 220 ? 0.221 12.414 -14 1 92.12 220 GLY A O 1
ATOM 1705 N N . PRO A 1 221 ? -1.907 12.656 -13.141 1 92.25 221 PRO A N 1
ATOM 1706 C CA . PRO A 1 221 ? -1.397 12.492 -11.781 1 92.25 221 PRO A CA 1
ATOM 1707 C C . PRO A 1 221 ? -0.632 11.188 -11.594 1 92.25 221 PRO A C 1
ATOM 1709 O O . PRO A 1 221 ? -1.079 10.133 -12.055 1 92.25 221 PRO A O 1
ATOM 1712 N N . VAL A 1 222 ? 0.494 11.32 -10.953 1 90.69 222 VAL A N 1
ATOM 1713 C CA . VAL A 1 222 ? 1.354 10.164 -10.75 1 90.69 222 VAL A CA 1
ATOM 1714 C C . VAL A 1 222 ? 0.991 9.469 -9.445 1 90.69 222 VAL A C 1
ATOM 1716 O O . VAL A 1 222 ? 0.714 10.125 -8.438 1 90.69 222 VAL A O 1
ATOM 1719 N N . ALA A 1 223 ? 0.964 8.203 -9.484 1 93.69 223 ALA A N 1
ATOM 1720 C CA . ALA A 1 223 ? 0.73 7.387 -8.289 1 93.69 223 ALA A CA 1
ATOM 1721 C C . ALA A 1 223 ? 1.57 6.113 -8.328 1 93.69 223 ALA A C 1
ATOM 1723 O O . ALA A 1 223 ? 1.674 5.457 -9.367 1 93.69 223 ALA A O 1
ATOM 1724 N N . ALA A 1 224 ? 2.092 5.777 -7.172 1 91.31 224 ALA A N 1
ATOM 1725 C CA . ALA A 1 224 ? 2.986 4.625 -7.109 1 91.31 224 ALA A CA 1
ATOM 1726 C C . ALA A 1 224 ? 2.273 3.408 -6.527 1 91.31 224 ALA A C 1
ATOM 1728 O O . ALA A 1 224 ? 2.633 2.268 -6.828 1 91.31 224 ALA A O 1
ATOM 1729 N N . THR A 1 225 ? 1.328 3.662 -5.625 1 93.19 225 THR A N 1
ATOM 1730 C CA . THR A 1 225 ? 0.644 2.578 -4.926 1 93.19 225 THR A CA 1
ATOM 1731 C C . THR A 1 225 ? -0.855 2.615 -5.211 1 93.19 225 THR A C 1
ATOM 1733 O O . THR A 1 225 ? -1.368 3.6 -5.742 1 93.19 225 THR A O 1
ATOM 1736 N N . PHE A 1 226 ? -1.485 1.568 -4.867 1 92.81 226 PHE A N 1
ATOM 1737 C CA . PHE A 1 226 ? -2.934 1.467 -5.012 1 92.81 226 PHE A CA 1
ATOM 1738 C C . PHE A 1 226 ? -3.635 2.559 -4.211 1 92.81 226 PHE A C 1
ATOM 1740 O O . PHE A 1 226 ? -4.566 3.195 -4.707 1 92.81 226 PHE A O 1
ATOM 1747 N N . HIS A 1 227 ? -3.217 2.822 -3.016 1 95.38 227 HIS A N 1
ATOM 1748 C CA . HIS A 1 227 ? -3.809 3.846 -2.16 1 95.38 227 HIS A CA 1
ATOM 1749 C C . HIS A 1 227 ? -3.639 5.234 -2.768 1 95.38 227 HIS A C 1
ATOM 1751 O O . HIS A 1 227 ? -4.555 6.059 -2.713 1 95.38 227 HIS A O 1
ATOM 1757 N N . GLU A 1 228 ? -2.498 5.453 -3.346 1 94.69 228 GLU A N 1
ATOM 1758 C CA . GLU A 1 228 ? -2.271 6.742 -3.994 1 94.69 228 GLU A CA 1
ATOM 1759 C C . GLU A 1 228 ? -3.195 6.926 -5.195 1 94.69 228 GLU A C 1
ATOM 1761 O O . GLU A 1 228 ? -3.688 8.023 -5.445 1 94.69 228 GLU A O 1
ATOM 1766 N N . MET A 1 229 ? -3.422 5.848 -5.879 1 95.62 229 MET A N 1
ATOM 1767 C CA . MET A 1 229 ? -4.34 5.914 -7.012 1 95.62 229 MET A CA 1
ATOM 1768 C C . MET A 1 229 ? -5.746 6.289 -6.555 1 95.62 229 MET A C 1
ATOM 1770 O O . MET A 1 229 ? -6.367 7.188 -7.121 1 95.62 229 MET A O 1
ATOM 1774 N N . LEU A 1 230 ? -6.219 5.645 -5.527 1 96.38 230 LEU A N 1
ATOM 1775 C CA . LEU A 1 230 ? -7.543 5.938 -4.996 1 96.38 230 LEU A CA 1
ATOM 1776 C C . LEU A 1 230 ? -7.621 7.379 -4.5 1 96.38 230 LEU A C 1
ATOM 1778 O O . LEU A 1 230 ? -8.641 8.047 -4.68 1 96.38 230 LEU A O 1
ATOM 1782 N N . THR A 1 231 ? -6.543 7.797 -3.902 1 95.19 231 THR A N 1
ATOM 1783 C CA . THR A 1 231 ? -6.477 9.156 -3.387 1 95.19 231 THR A CA 1
ATOM 1784 C C . THR A 1 231 ? -6.605 10.172 -4.52 1 95.19 231 THR A C 1
ATOM 1786 O O . THR A 1 231 ? -7.344 11.156 -4.398 1 95.19 231 THR A O 1
ATOM 1789 N N . GLN A 1 232 ? -5.914 9.93 -5.621 1 95.31 232 GLN A N 1
ATOM 1790 C CA . GLN A 1 232 ? -5.988 10.82 -6.773 1 95.31 232 GLN A CA 1
ATOM 1791 C C . GLN A 1 232 ? -7.398 10.852 -7.359 1 95.31 232 GLN A C 1
ATOM 1793 O O . GLN A 1 232 ? -7.91 11.914 -7.711 1 95.31 232 GLN A O 1
ATOM 1798 N N . VAL A 1 233 ? -8.039 9.719 -7.406 1 97.81 233 VAL A N 1
ATOM 1799 C CA . VAL A 1 233 ? -9.391 9.625 -7.93 1 97.81 233 VAL A CA 1
ATOM 1800 C C . VAL A 1 233 ? -10.359 10.367 -7.008 1 97.81 233 VAL A C 1
ATOM 1802 O O . VAL A 1 233 ? -11.133 11.203 -7.465 1 97.81 233 VAL A O 1
ATOM 1805 N N . ALA A 1 234 ? -10.273 10.133 -5.742 1 96.62 234 ALA A N 1
ATOM 1806 C CA . ALA A 1 234 ? -11.18 10.727 -4.766 1 96.62 234 ALA A CA 1
ATOM 1807 C C . ALA A 1 234 ? -11.062 12.25 -4.758 1 96.62 234 ALA A C 1
ATOM 1809 O O . ALA A 1 234 ? -12.039 12.953 -4.477 1 96.62 234 ALA A O 1
ATOM 1810 N N . ALA A 1 235 ? -9.867 12.711 -5.109 1 93.62 235 ALA A N 1
ATOM 1811 C CA . ALA A 1 235 ? -9.602 14.148 -5.113 1 93.62 235 ALA A CA 1
ATOM 1812 C C . ALA A 1 235 ? -10.172 14.805 -6.363 1 93.62 235 ALA A C 1
ATOM 1814 O O . ALA A 1 235 ? -10.07 16.031 -6.535 1 93.62 235 ALA A O 1
ATOM 1815 N N . GLY A 1 236 ? -10.703 13.992 -7.262 1 95.25 236 GLY A N 1
ATOM 1816 C CA . GLY A 1 236 ? -11.336 14.516 -8.461 1 95.25 236 GLY A CA 1
ATOM 1817 C C . GLY A 1 236 ? -10.352 14.883 -9.547 1 95.25 236 GLY A C 1
ATOM 1818 O O . GLY A 1 236 ? -10.656 15.688 -10.43 1 95.25 236 GLY A O 1
ATOM 1819 N N . ARG A 1 237 ? -9.203 14.258 -9.531 1 93.38 237 ARG A N 1
ATOM 1820 C CA . ARG A 1 237 ? -8.133 14.688 -10.422 1 93.38 237 ARG A CA 1
ATOM 1821 C C . ARG A 1 237 ? -8.055 13.797 -11.656 1 93.38 237 ARG A C 1
ATOM 1823 O O . ARG A 1 237 ? -7.523 14.203 -12.688 1 93.38 237 ARG A O 1
ATOM 1830 N N . CYS A 1 238 ? -8.484 12.57 -11.578 1 97.81 238 CYS A N 1
ATOM 1831 C CA . CYS A 1 238 ? -8.344 11.609 -12.672 1 97.81 238 CYS A CA 1
ATOM 1832 C C . CYS A 1 238 ? -9.219 10.383 -12.438 1 97.81 238 CYS A C 1
ATOM 1834 O O . CYS A 1 238 ? -9.891 10.281 -11.406 1 97.81 238 CYS A O 1
ATOM 1836 N N . LEU A 1 239 ? -9.32 9.562 -13.445 1 98.56 239 LEU A N 1
ATOM 1837 C CA . LEU A 1 239 ? -9.969 8.258 -13.391 1 98.56 239 LEU A CA 1
ATOM 1838 C C . LEU A 1 239 ? -8.93 7.137 -13.414 1 98.56 239 LEU A C 1
ATOM 1840 O O . LEU A 1 239 ? -7.746 7.387 -13.641 1 98.56 239 LEU A O 1
ATOM 1844 N N . ASN A 1 240 ? -9.367 5.938 -13.086 1 98 240 ASN A N 1
ATOM 1845 C CA . ASN A 1 240 ? -8.43 4.82 -13.102 1 98 240 ASN A CA 1
ATOM 1846 C C . ASN A 1 240 ? -9.156 3.488 -13.289 1 98 240 ASN A C 1
ATOM 1848 O O . ASN A 1 240 ? -10.07 3.162 -12.523 1 98 240 ASN A O 1
ATOM 1852 N N . PRO A 1 241 ? -8.812 2.697 -14.328 1 97.44 241 PRO A N 1
ATOM 1853 C CA . PRO A 1 241 ? -9.352 1.337 -14.398 1 97.44 241 PRO A CA 1
ATOM 1854 C C . PRO A 1 241 ? -8.766 0.414 -13.336 1 97.44 241 PRO A C 1
ATOM 1856 O O . PRO A 1 241 ? -7.586 0.52 -13 1 97.44 241 PRO A O 1
ATOM 1859 N N . MET A 1 242 ? -9.578 -0.426 -12.82 1 95.62 242 MET A N 1
ATOM 1860 C CA . MET A 1 242 ? -9.211 -1.379 -11.781 1 95.62 242 MET A CA 1
ATOM 1861 C C . MET A 1 242 ? -9.828 -2.746 -12.055 1 95.62 242 MET A C 1
ATOM 1863 O O . MET A 1 242 ? -10.727 -2.873 -12.891 1 95.62 242 MET A O 1
ATOM 1867 N N . GLY A 1 243 ? -9.266 -3.748 -11.344 1 96.38 243 GLY A N 1
ATOM 1868 C CA . GLY A 1 243 ? -9.914 -5.051 -11.383 1 96.38 243 GLY A CA 1
ATOM 1869 C C . GLY A 1 243 ? -11.258 -5.07 -10.68 1 96.38 243 GLY A C 1
ATOM 1870 O O . GLY A 1 243 ? -11.469 -4.34 -9.711 1 96.38 243 GLY A O 1
ATOM 1871 N N . GLU A 1 244 ? -12.078 -5.926 -11.109 1 96.88 244 GLU A N 1
ATOM 1872 C CA . GLU A 1 244 ? -13.445 -6.023 -10.586 1 96.88 244 GLU A CA 1
ATOM 1873 C C . GLU A 1 244 ? -13.438 -6.375 -9.102 1 96.88 244 GLU A C 1
ATOM 1875 O O . GLU A 1 244 ? -14.312 -5.934 -8.352 1 96.88 244 GLU A O 1
ATOM 1880 N N . HIS A 1 245 ? -12.422 -7.059 -8.656 1 95.94 245 HIS A N 1
ATOM 1881 C CA . HIS A 1 245 ? -12.383 -7.488 -7.262 1 95.94 245 HIS A CA 1
ATOM 1882 C C . HIS A 1 245 ? -12.297 -6.293 -6.32 1 95.94 245 HIS A C 1
ATOM 1884 O O . HIS A 1 245 ? -12.617 -6.41 -5.133 1 95.94 245 HIS A O 1
ATOM 1890 N N . CYS A 1 246 ? -11.828 -5.164 -6.801 1 95.69 246 CYS A N 1
ATOM 1891 C CA . CYS A 1 246 ? -11.594 -3.996 -5.961 1 95.69 246 CYS A CA 1
ATOM 1892 C C . CYS A 1 246 ? -12.875 -3.562 -5.258 1 95.69 246 CYS A C 1
ATOM 1894 O O . CYS A 1 246 ? -12.836 -3.096 -4.117 1 95.69 246 CYS A O 1
ATOM 1896 N N . SER A 1 247 ? -13.992 -3.75 -5.871 1 94.75 247 SER A N 1
ATOM 1897 C CA . SER A 1 247 ? -15.266 -3.326 -5.289 1 94.75 247 SER A CA 1
ATOM 1898 C C . SER A 1 247 ? -15.594 -4.125 -4.031 1 94.75 247 SER A C 1
ATOM 1900 O O . SER A 1 247 ? -16.375 -3.674 -3.189 1 94.75 247 SER A O 1
ATOM 1902 N N . ARG A 1 248 ? -15.016 -5.238 -3.928 1 94.56 248 ARG A N 1
ATOM 1903 C CA . ARG A 1 248 ? -15.258 -6.102 -2.777 1 94.56 248 ARG A CA 1
ATOM 1904 C C . ARG A 1 248 ? -14.375 -5.711 -1.6 1 94.56 248 ARG A C 1
ATOM 1906 O O . ARG A 1 248 ? -14.695 -6.008 -0.448 1 94.56 248 ARG A O 1
ATOM 1913 N N . TYR A 1 249 ? -13.297 -5.035 -1.869 1 95.62 249 TYR A N 1
ATOM 1914 C CA . TYR A 1 249 ? -12.281 -4.855 -0.842 1 95.62 249 TYR A CA 1
ATOM 1915 C C . TYR A 1 249 ? -12.195 -3.4 -0.4 1 95.62 249 TYR A C 1
ATOM 1917 O O . TYR A 1 249 ? -11.688 -3.102 0.682 1 95.62 249 TYR A O 1
ATOM 1925 N N . TYR A 1 250 ? -12.664 -2.48 -1.209 1 95.31 250 TYR A N 1
ATOM 1926 C CA . TYR A 1 250 ? -12.555 -1.056 -0.924 1 95.31 250 TYR A CA 1
ATOM 1927 C C . TYR A 1 250 ? -13.922 -0.387 -0.916 1 95.31 250 TYR A C 1
ATOM 1929 O O . TYR A 1 250 ? -14.75 -0.651 -1.788 1 95.31 250 TYR A O 1
ATOM 1937 N N . SER A 1 251 ? -14.18 0.484 0.06 1 94.81 251 SER A N 1
ATOM 1938 C CA . SER A 1 251 ? -15.422 1.226 0.216 1 94.81 251 SER A CA 1
ATOM 1939 C C . SER A 1 251 ? -15.164 2.721 0.368 1 94.81 251 SER A C 1
ATOM 1941 O O . SER A 1 251 ? -15.852 3.4 1.13 1 94.81 251 SER A O 1
ATOM 1943 N N . HIS A 1 252 ? -14.086 3.191 -0.231 1 94.75 252 HIS A N 1
ATOM 1944 C CA . HIS A 1 252 ? -13.719 4.602 -0.151 1 94.75 252 HIS A CA 1
ATOM 1945 C C . HIS A 1 252 ? -14.898 5.496 -0.513 1 94.75 252 HIS A C 1
ATOM 1947 O O . HIS A 1 252 ? -15.422 5.426 -1.629 1 94.75 252 HIS A O 1
ATOM 1953 N N . PRO A 1 253 ? -15.336 6.359 0.38 1 93.88 253 PRO A N 1
ATOM 1954 C CA . PRO A 1 253 ? -16.562 7.137 0.143 1 93.88 253 PRO A CA 1
ATOM 1955 C C . PRO A 1 253 ? -16.406 8.141 -0.998 1 93.88 253 PRO A C 1
ATOM 1957 O O . PRO A 1 253 ? -17.406 8.609 -1.544 1 93.88 253 PRO A O 1
ATOM 1960 N N . GLY A 1 254 ? -15.219 8.461 -1.355 1 96.19 254 GLY A N 1
ATOM 1961 C CA . GLY A 1 254 ? -14.977 9.414 -2.426 1 96.19 254 GLY A CA 1
ATOM 1962 C C . GLY A 1 254 ? -14.773 8.758 -3.777 1 96.19 254 GLY A C 1
ATOM 1963 O O . GLY A 1 254 ? -14.469 9.43 -4.762 1 96.19 254 GLY A O 1
ATOM 1964 N N . VAL A 1 255 ? -14.922 7.406 -3.838 1 97.81 255 VAL A N 1
ATOM 1965 C CA . VAL A 1 255 ? -14.664 6.672 -5.07 1 97.81 255 VAL A CA 1
ATOM 1966 C C . VAL A 1 255 ? -15.867 5.785 -5.406 1 97.81 255 VAL A C 1
ATOM 1968 O O . VAL A 1 255 ? -16.422 5.121 -4.523 1 97.81 255 VAL A O 1
ATOM 1971 N N . VAL A 1 256 ? -16.344 5.848 -6.609 1 98 256 VAL A N 1
ATOM 1972 C CA . VAL A 1 256 ? -17.375 4.969 -7.137 1 98 256 VAL A CA 1
ATOM 1973 C C . VAL A 1 256 ? -16.797 4.074 -8.227 1 98 256 VAL A C 1
ATOM 1975 O O . VAL A 1 256 ? -16.047 4.543 -9.094 1 98 256 VAL A O 1
ATOM 1978 N N . PHE A 1 257 ? -17.078 2.809 -8.141 1 97.75 257 PHE A N 1
ATOM 1979 C CA . PHE A 1 257 ? -16.641 1.846 -9.148 1 97.75 257 PHE A CA 1
ATOM 1980 C C . PHE A 1 257 ? -17.75 1.571 -10.156 1 97.75 257 PHE A C 1
ATOM 1982 O O . PHE A 1 257 ? -18.844 1.16 -9.781 1 97.75 257 PHE A O 1
ATOM 1989 N N . VAL A 1 258 ? -17.469 1.778 -11.414 1 98.5 258 VAL A N 1
ATOM 1990 C CA . VAL A 1 258 ? -18.438 1.57 -12.484 1 98.5 258 VAL A CA 1
ATOM 1991 C C . VAL A 1 258 ? -17.938 0.485 -13.43 1 98.5 258 VAL A C 1
ATOM 1993 O O . VAL A 1 258 ? -16.812 0.575 -13.953 1 98.5 258 VAL A O 1
ATOM 1996 N N . PRO A 1 259 ? -18.734 -0.544 -13.727 1 97.81 259 PRO A N 1
ATOM 1997 C CA . PRO A 1 259 ? -18.281 -1.61 -14.625 1 97.81 259 PRO A CA 1
ATOM 1998 C C . PRO A 1 259 ? -17.953 -1.104 -16.031 1 97.81 259 PRO A C 1
ATOM 2000 O O . PRO A 1 259 ? -18.656 -0.23 -16.547 1 97.81 259 PRO A O 1
ATOM 2003 N N . ILE A 1 260 ? -16.859 -1.594 -16.578 1 98.38 260 ILE A N 1
ATOM 2004 C CA . ILE A 1 260 ? -16.547 -1.386 -17.984 1 98.38 260 ILE A CA 1
ATOM 2005 C C . ILE A 1 260 ? -17.016 -2.588 -18.797 1 98.38 260 ILE A C 1
ATOM 2007 O O . ILE A 1 260 ? -16.375 -3.643 -18.797 1 98.38 260 ILE A O 1
ATOM 2011 N N . HIS A 1 261 ? -18.031 -2.443 -19.547 1 97.75 261 HIS A N 1
ATOM 2012 C CA . HIS A 1 261 ? -18.734 -3.604 -20.078 1 97.75 261 HIS A CA 1
ATOM 2013 C C . HIS A 1 261 ? -18 -4.195 -21.281 1 97.75 261 HIS A C 1
ATOM 2015 O O . HIS A 1 261 ? -18.25 -5.344 -21.656 1 97.75 261 HIS A O 1
ATOM 2021 N N . ASP A 1 262 ? -17.156 -3.424 -21.922 1 98 262 ASP A N 1
ATOM 2022 C CA . ASP A 1 262 ? -16.516 -3.938 -23.141 1 98 262 ASP A CA 1
ATOM 2023 C C . ASP A 1 262 ? -15 -4.047 -22.953 1 98 262 ASP A C 1
ATOM 2025 O O . ASP A 1 262 ? -14.266 -4.145 -23.938 1 98 262 ASP A O 1
ATOM 2029 N N . ALA A 1 263 ? -14.5 -3.959 -21.75 1 96.81 263 ALA A N 1
ATOM 2030 C CA . ALA A 1 263 ? -13.07 -4.176 -21.5 1 96.81 263 ALA A CA 1
ATOM 2031 C C . ALA A 1 263 ? -12.711 -5.652 -21.625 1 96.81 263 ALA A C 1
ATOM 2033 O O . ALA A 1 263 ? -13.477 -6.523 -21.203 1 96.81 263 ALA A O 1
ATOM 2034 N N . PRO A 1 264 ? -11.562 -5.945 -22.219 1 95.06 264 PRO A N 1
ATOM 2035 C CA . PRO A 1 264 ? -11.117 -7.34 -22.172 1 95.06 264 PRO A CA 1
ATOM 2036 C C . PRO A 1 264 ? -10.906 -7.832 -20.734 1 95.06 264 PRO A C 1
ATOM 2038 O O . PRO A 1 264 ? -10.562 -7.043 -19.859 1 95.06 264 PRO A O 1
ATOM 2041 N N . PRO A 1 265 ? -11.148 -9.086 -20.547 1 95.75 265 PRO A N 1
ATOM 2042 C CA . PRO A 1 265 ? -10.898 -9.609 -19.203 1 95.75 265 PRO A CA 1
ATOM 2043 C C . PRO A 1 265 ? -9.445 -9.453 -18.766 1 95.75 265 PRO A C 1
ATOM 2045 O O . PRO A 1 265 ? -8.531 -9.57 -19.594 1 95.75 265 PRO A O 1
ATOM 2048 N N . THR A 1 266 ? -9.281 -9.148 -17.5 1 97.44 266 THR A N 1
ATOM 2049 C CA . THR A 1 266 ? -7.949 -9.148 -16.891 1 97.44 266 THR A CA 1
ATOM 2050 C C . THR A 1 266 ? -7.551 -10.562 -16.469 1 97.44 266 THR A C 1
ATOM 2052 O O . THR A 1 266 ? -8.336 -11.266 -15.828 1 97.44 266 THR A O 1
ATOM 2055 N N . GLU A 1 267 ? -6.406 -10.977 -16.875 1 98.19 267 GLU A N 1
ATOM 2056 C CA . GLU A 1 267 ? -5.871 -12.281 -16.5 1 98.19 267 GLU A CA 1
ATOM 2057 C C . GLU A 1 267 ? -4.676 -12.141 -15.562 1 98.19 267 GLU A C 1
ATOM 2059 O O . GLU A 1 267 ? -3.658 -11.547 -15.93 1 98.19 267 GLU A O 1
ATOM 2064 N N . TRP A 1 268 ? -4.816 -12.648 -14.383 1 98.31 268 TRP A N 1
ATOM 2065 C CA . TRP A 1 268 ? -3.734 -12.656 -13.406 1 98.31 268 TRP A CA 1
ATOM 2066 C C . TRP A 1 268 ? -2.922 -13.938 -13.5 1 98.31 268 TRP A C 1
ATOM 2068 O O . TRP A 1 268 ? -3.465 -15.039 -13.344 1 98.31 268 TRP A O 1
ATOM 2078 N N . ALA A 1 269 ? -1.635 -13.789 -13.703 1 98.62 269 ALA A N 1
ATOM 2079 C CA . ALA A 1 269 ? -0.78 -14.953 -13.914 1 98.62 269 ALA A CA 1
ATOM 2080 C C . ALA A 1 269 ? 0.422 -14.93 -12.977 1 98.62 269 ALA A C 1
ATOM 2082 O O . ALA A 1 269 ? 0.833 -13.867 -12.508 1 98.62 269 ALA A O 1
ATOM 2083 N N . LEU A 1 270 ? 0.935 -16.078 -12.68 1 98.56 270 LEU A N 1
ATOM 2084 C CA . LEU A 1 270 ? 2.189 -16.188 -11.945 1 98.56 270 LEU A CA 1
ATOM 2085 C C . LEU A 1 270 ? 3.379 -15.875 -12.844 1 98.56 270 LEU A C 1
ATOM 2087 O O . LEU A 1 270 ? 3.402 -16.266 -14.008 1 98.56 270 LEU A O 1
ATOM 2091 N N . VAL A 1 271 ? 4.309 -15.141 -12.297 1 98.56 271 VAL A N 1
ATOM 2092 C CA . VAL A 1 271 ? 5.535 -14.773 -12.992 1 98.56 271 VAL A CA 1
ATOM 2093 C C . VAL A 1 271 ? 6.742 -15.047 -12.102 1 98.56 271 VAL A C 1
ATOM 2095 O O . VAL A 1 271 ? 6.668 -14.891 -10.883 1 98.56 271 VAL A O 1
ATOM 2098 N N . TRP A 1 272 ? 7.816 -15.5 -12.672 1 97.56 272 TRP A N 1
ATOM 2099 C CA . TRP A 1 272 ? 9.055 -15.734 -11.93 1 97.56 272 TRP A CA 1
ATOM 2100 C C . TRP A 1 272 ? 10.273 -15.445 -12.805 1 97.56 272 TRP A C 1
ATOM 2102 O O . TRP A 1 272 ? 10.141 -15.203 -14.008 1 97.56 272 TRP A O 1
ATOM 2112 N N . ARG A 1 273 ? 11.398 -15.375 -12.172 1 95.19 273 ARG A N 1
ATOM 2113 C CA . ARG A 1 273 ? 12.641 -15.234 -12.922 1 95.19 273 ARG A CA 1
ATOM 2114 C C . ARG A 1 273 ? 12.938 -16.484 -13.734 1 95.19 273 ARG A C 1
ATOM 2116 O O . ARG A 1 273 ? 12.969 -17.594 -13.188 1 95.19 273 ARG A O 1
ATOM 2123 N N . THR A 1 274 ? 13.18 -16.297 -14.977 1 91.31 274 THR A N 1
ATOM 2124 C CA . THR A 1 274 ? 13.406 -17.422 -15.883 1 91.31 274 THR A CA 1
ATOM 2125 C C . THR A 1 274 ? 14.586 -18.266 -15.406 1 91.31 274 THR A C 1
ATOM 2127 O O . THR A 1 274 ? 14.555 -19.5 -15.508 1 91.31 274 THR A O 1
ATOM 2130 N N . ALA A 1 275 ? 15.508 -17.672 -14.852 1 84.88 275 ALA A N 1
ATOM 2131 C CA . ALA A 1 275 ? 16.766 -18.344 -14.484 1 84.88 275 ALA A CA 1
ATOM 2132 C C . ALA A 1 275 ? 16.625 -19.062 -13.148 1 84.88 275 ALA A C 1
ATOM 2134 O O . ALA A 1 275 ? 17.484 -19.875 -12.797 1 84.88 275 ALA A O 1
ATOM 2135 N N . SER A 1 276 ? 15.594 -18.734 -12.5 1 81.06 276 SER A N 1
ATOM 2136 C CA . SER A 1 276 ? 15.57 -19.25 -11.133 1 81.06 276 SER A CA 1
ATOM 2137 C C . SER A 1 276 ? 14.148 -19.547 -10.688 1 81.06 276 SER A C 1
ATOM 2139 O O . SER A 1 276 ? 13.305 -18.656 -10.602 1 81.06 276 SER A O 1
ATOM 2141 N N . LEU A 1 277 ? 13.773 -20.844 -10.641 1 86 277 LEU A N 1
ATOM 2142 C CA . LEU A 1 277 ? 12.547 -21.328 -10.016 1 86 277 LEU A CA 1
ATOM 2143 C C . LEU A 1 277 ? 12.836 -22.469 -9.055 1 86 277 LEU A C 1
ATOM 2145 O O . LEU A 1 277 ? 13.195 -23.578 -9.484 1 86 277 LEU A O 1
ATOM 2149 N N . SER A 1 278 ? 12.711 -22.125 -7.781 1 84.94 278 SER A N 1
ATOM 2150 C CA . SER A 1 278 ? 12.984 -23.141 -6.77 1 84.94 278 SER A CA 1
ATOM 2151 C C . SER A 1 278 ? 12 -24.297 -6.867 1 84.94 278 SER A C 1
ATOM 2153 O O . SER A 1 278 ? 10.938 -24.172 -7.473 1 84.94 278 SER A O 1
ATOM 2155 N N . ARG A 1 279 ? 12.289 -25.406 -6.246 1 85.88 279 ARG A N 1
ATOM 2156 C CA . ARG A 1 279 ? 11.414 -26.578 -6.242 1 85.88 279 ARG A CA 1
ATOM 2157 C C . ARG A 1 279 ? 10.086 -26.266 -5.566 1 85.88 279 ARG A C 1
ATOM 2159 O O . ARG A 1 279 ? 9.031 -26.719 -6.023 1 85.88 279 ARG A O 1
ATOM 2166 N N . ARG A 1 280 ? 10.156 -25.484 -4.48 1 92.38 280 ARG A N 1
ATOM 2167 C CA . ARG A 1 280 ? 8.922 -25.141 -3.773 1 92.38 280 ARG A CA 1
ATOM 2168 C C . ARG A 1 280 ? 8.055 -24.203 -4.609 1 92.38 280 ARG A C 1
ATOM 2170 O O . ARG A 1 280 ? 6.828 -24.344 -4.629 1 92.38 280 ARG A O 1
ATOM 2177 N N . ALA A 1 281 ? 8.695 -23.281 -5.258 1 95.69 281 ALA A N 1
ATOM 2178 C CA . ALA A 1 281 ? 7.949 -22.391 -6.141 1 95.69 281 ALA A CA 1
ATOM 2179 C C . ALA A 1 281 ? 7.344 -23.172 -7.312 1 95.69 281 ALA A C 1
ATOM 2181 O O . ALA A 1 281 ? 6.203 -22.906 -7.707 1 95.69 281 ALA A O 1
ATOM 2182 N N . ARG A 1 282 ? 8.109 -24.094 -7.848 1 93.75 282 ARG A N 1
ATOM 2183 C CA . ARG A 1 282 ? 7.609 -24.938 -8.93 1 93.75 282 ARG A CA 1
ATOM 2184 C C . ARG A 1 282 ? 6.406 -25.766 -8.477 1 93.75 282 ARG A C 1
ATOM 2186 O O . ARG A 1 282 ? 5.434 -25.906 -9.211 1 93.75 282 ARG A O 1
ATOM 2193 N N . ALA A 1 283 ? 6.535 -26.266 -7.262 1 94.38 283 ALA A N 1
ATOM 2194 C CA . ALA A 1 283 ? 5.414 -27.031 -6.711 1 94.38 283 ALA A CA 1
ATOM 2195 C C . ALA A 1 283 ? 4.164 -26.156 -6.613 1 94.38 283 ALA A C 1
ATOM 2197 O O . ALA A 1 283 ? 3.057 -26.625 -6.898 1 94.38 283 ALA A O 1
ATOM 2198 N N . PHE A 1 284 ? 4.316 -24.891 -6.195 1 97.62 284 PHE A N 1
ATOM 2199 C CA . PHE A 1 284 ? 3.191 -23.969 -6.133 1 97.62 284 PHE A CA 1
ATOM 2200 C C . PHE A 1 284 ? 2.596 -23.75 -7.52 1 97.62 284 PHE A C 1
ATOM 2202 O O . PHE A 1 284 ? 1.374 -23.766 -7.684 1 97.62 284 PHE A O 1
ATOM 2209 N N . VAL A 1 285 ? 3.453 -23.609 -8.5 1 97.5 285 VAL A N 1
ATOM 2210 C CA . VAL A 1 285 ? 3.033 -23.406 -9.883 1 97.5 285 VAL A CA 1
ATOM 2211 C C . VAL A 1 285 ? 2.248 -24.609 -10.375 1 97.5 285 VAL A C 1
ATOM 2213 O O . VAL A 1 285 ? 1.219 -24.469 -11.031 1 97.5 285 VAL A O 1
ATOM 2216 N N . GLU A 1 286 ? 2.721 -25.75 -10.055 1 95.81 286 GLU A N 1
ATOM 2217 C CA . GLU A 1 286 ? 2.059 -26.984 -10.469 1 95.81 286 GLU A CA 1
ATOM 2218 C C . GLU A 1 286 ? 0.671 -27.109 -9.852 1 95.81 286 GLU A C 1
ATOM 2220 O O . GLU A 1 286 ? -0.274 -27.547 -10.508 1 95.81 286 GLU A O 1
ATOM 2225 N N . VAL A 1 287 ? 0.573 -26.734 -8.578 1 97.12 287 VAL A N 1
ATOM 2226 C CA . VAL A 1 287 ? -0.73 -26.734 -7.922 1 97.12 287 VAL A CA 1
ATOM 2227 C C . VAL A 1 287 ? -1.667 -25.766 -8.641 1 97.12 287 VAL A C 1
ATOM 2229 O O . VAL A 1 287 ? -2.822 -26.094 -8.914 1 97.12 287 VAL A O 1
ATOM 2232 N N . ALA A 1 288 ? -1.163 -24.578 -8.945 1 97.94 288 ALA A N 1
ATOM 2233 C CA . ALA A 1 288 ? -1.956 -23.594 -9.664 1 97.94 288 ALA A CA 1
ATOM 2234 C C . ALA A 1 288 ? -2.42 -24.125 -11.016 1 97.94 288 ALA A C 1
ATOM 2236 O O . ALA A 1 288 ? -3.578 -23.938 -11.398 1 97.94 288 ALA A O 1
ATOM 2237 N N . GLU A 1 289 ? -1.507 -24.828 -11.695 1 96.31 289 GLU A N 1
ATOM 2238 C CA . GLU A 1 289 ? -1.822 -25.406 -13 1 96.31 289 GLU A CA 1
ATOM 2239 C C . GLU A 1 289 ? -2.916 -26.469 -12.883 1 96.31 289 GLU A C 1
ATOM 2241 O O . GLU A 1 289 ? -3.83 -26.516 -13.711 1 96.31 289 GLU A O 1
ATOM 2246 N N . SER A 1 290 ? -2.811 -27.234 -11.898 1 95.75 290 SER A N 1
ATOM 2247 C CA . SER A 1 290 ? -3.764 -28.312 -11.727 1 95.75 290 SER A CA 1
ATOM 2248 C C . SER A 1 290 ? -5.16 -27.781 -11.414 1 95.75 290 SER A C 1
ATOM 2250 O O . SER A 1 290 ? -6.16 -28.391 -11.812 1 95.75 290 SER A O 1
ATOM 2252 N N . LEU A 1 291 ? -5.27 -26.688 -10.711 1 95.88 291 LEU A N 1
ATOM 2253 C CA . LEU A 1 291 ? -6.555 -26.125 -10.32 1 95.88 291 LEU A CA 1
ATOM 2254 C C . LEU A 1 291 ? -7.152 -25.297 -11.453 1 95.88 291 LEU A C 1
ATOM 2256 O O . LEU A 1 291 ? -8.375 -25.188 -11.578 1 95.88 291 LEU A O 1
ATOM 2260 N N . GLY A 1 292 ? -6.316 -24.734 -12.32 1 94.81 292 GLY A N 1
ATOM 2261 C CA . GLY A 1 292 ? -6.789 -23.875 -13.391 1 94.81 292 GLY A CA 1
ATOM 2262 C C . GLY A 1 292 ? -7.258 -22.516 -12.898 1 94.81 292 GLY A C 1
ATOM 2263 O O . GLY A 1 292 ? -7.297 -22.266 -11.695 1 94.81 292 GLY A O 1
ATOM 2264 N N . PRO A 1 293 ? -7.562 -21.656 -13.812 1 95.94 293 PRO A N 1
ATOM 2265 C CA . PRO A 1 293 ? -7.98 -20.297 -13.445 1 95.94 293 PRO A CA 1
ATOM 2266 C C . PRO A 1 293 ? -9.398 -20.25 -12.883 1 95.94 293 PRO A C 1
ATOM 2268 O O . PRO A 1 293 ? -10.266 -21.016 -13.32 1 95.94 293 PRO A O 1
ATOM 2271 N N . ARG A 1 294 ? -9.562 -19.406 -11.93 1 95.75 294 ARG A N 1
ATOM 2272 C CA . ARG A 1 294 ? -10.891 -19.062 -11.43 1 95.75 294 ARG A CA 1
ATOM 2273 C C . ARG A 1 294 ? -11.398 -17.766 -12.039 1 95.75 294 ARG A C 1
ATOM 2275 O O . ARG A 1 294 ? -10.633 -16.812 -12.203 1 95.75 294 ARG A O 1
ATOM 2282 N N . ARG A 1 295 ? -12.664 -17.719 -12.375 1 95.44 295 ARG A N 1
ATOM 2283 C CA . ARG A 1 295 ? -13.289 -16.484 -12.812 1 95.44 295 ARG A CA 1
ATOM 2284 C C . ARG A 1 295 ? -13.898 -15.727 -11.633 1 95.44 295 ARG A C 1
ATOM 2286 O O . ARG A 1 295 ? -14.68 -16.297 -10.867 1 95.44 295 ARG A O 1
ATOM 2293 N N . TYR A 1 296 ? -13.461 -14.484 -11.508 1 94.62 296 TYR A N 1
ATOM 2294 C CA . TYR A 1 296 ? -14.047 -13.656 -10.461 1 94.62 296 TYR A CA 1
ATOM 2295 C C . TYR A 1 296 ? -15.516 -13.375 -10.758 1 94.62 296 TYR A C 1
ATOM 2297 O O . TYR A 1 296 ? -15.883 -13.055 -11.891 1 94.62 296 TYR A O 1
ATOM 2305 N N . ALA A 1 297 ? -16.406 -13.57 -9.758 1 84.81 297 ALA A N 1
ATOM 2306 C CA . ALA A 1 297 ? -17.812 -13.195 -9.82 1 84.81 297 ALA A CA 1
ATOM 2307 C C . ALA A 1 297 ? -18.203 -12.352 -8.609 1 84.81 297 ALA A C 1
ATOM 2309 O O . ALA A 1 297 ? -18.047 -12.781 -7.465 1 84.81 297 ALA A O 1
ATOM 2310 N N . ALA A 1 298 ? -18.469 -11.047 -8.93 1 74 298 ALA A N 1
ATOM 2311 C CA . ALA A 1 298 ? -18.891 -10.18 -7.836 1 74 298 ALA A CA 1
ATOM 2312 C C . ALA A 1 298 ? -20.094 -10.773 -7.102 1 74 298 ALA A C 1
ATOM 2314 O O . ALA A 1 298 ? -20.969 -11.391 -7.719 1 74 298 ALA A O 1
ATOM 2315 N N . ALA A 1 299 ? -19.922 -11.305 -5.844 1 57.25 299 ALA A N 1
ATOM 2316 C CA . ALA A 1 299 ? -21.141 -11.703 -5.129 1 57.25 299 ALA A CA 1
ATOM 2317 C C . ALA A 1 299 ? -22.281 -10.75 -5.43 1 57.25 299 ALA A C 1
ATOM 2319 O O . ALA A 1 299 ? -22.062 -9.562 -5.684 1 57.25 299 ALA A O 1
ATOM 2320 N N . ALA A 1 300 ? -23.359 -11.203 -5.863 1 44.19 300 ALA A N 1
ATOM 2321 C CA . ALA A 1 300 ? -24.547 -10.352 -5.922 1 44.19 300 ALA A CA 1
ATOM 2322 C C . ALA A 1 300 ? -24.547 -9.336 -4.777 1 44.19 300 ALA A C 1
ATOM 2324 O O . ALA A 1 300 ? -24.344 -9.703 -3.619 1 44.19 300 ALA A O 1
ATOM 2325 N N . LEU A 1 301 ? -23.953 -8.195 -4.883 1 37.22 301 LEU A N 1
ATOM 2326 C CA . LEU A 1 301 ? -24.234 -7.164 -3.889 1 37.22 301 LEU A CA 1
ATOM 2327 C C . LEU A 1 301 ? -25.531 -7.465 -3.148 1 37.22 301 LEU A C 1
ATOM 2329 O O . LEU A 1 301 ? -26.609 -7.398 -3.736 1 37.22 301 LEU A O 1
ATOM 2333 N N . THR A 1 302 ? -25.688 -8.477 -2.428 1 27.72 302 THR A N 1
ATOM 2334 C CA . THR A 1 302 ? -26.938 -8.648 -1.704 1 27.72 302 THR A CA 1
ATOM 2335 C C . THR A 1 302 ? -27.266 -7.391 -0.897 1 27.72 302 THR A C 1
ATOM 2337 O O . THR A 1 302 ? -26.438 -6.922 -0.109 1 27.72 302 THR A O 1
ATOM 2340 N N . ALA A 1 303 ? -28.016 -6.484 -1.31 1 28.44 303 ALA A N 1
ATOM 2341 C CA . ALA A 1 303 ? -28.906 -5.645 -0.51 1 28.44 303 ALA A CA 1
ATOM 2342 C C . ALA A 1 303 ? -29.438 -6.41 0.695 1 28.44 303 ALA A C 1
ATOM 2344 O O . ALA A 1 303 ? -30.359 -7.223 0.562 1 28.44 303 ALA A O 1
ATOM 2345 N N . ARG A 1 304 ? -28.531 -6.984 1.526 1 22.38 304 ARG A N 1
ATOM 2346 C CA . ARG A 1 304 ? -29.266 -7.129 2.781 1 22.38 304 ARG A CA 1
ATOM 2347 C C . ARG A 1 304 ? -29.438 -5.781 3.473 1 22.38 304 ARG A C 1
ATOM 2349 O O . ARG A 1 304 ? -28.562 -4.918 3.398 1 22.38 304 ARG A O 1
ATOM 2356 N N . MET B 1 1 ? 31.531 14.57 -8.422 1 51.03 1 MET B N 1
ATOM 2357 C CA . MET B 1 1 ? 30.578 14.742 -9.523 1 51.03 1 MET B CA 1
ATOM 2358 C C . MET B 1 1 ? 29.703 15.961 -9.297 1 51.03 1 MET B C 1
ATOM 2360 O O . MET B 1 1 ? 29.188 16.172 -8.188 1 51.03 1 MET B O 1
ATOM 2364 N N . GLU B 1 2 ? 29.812 16.891 -10.156 1 59.94 2 GLU B N 1
ATOM 2365 C CA . GLU B 1 2 ? 29.016 18.109 -10.094 1 59.94 2 GLU B CA 1
ATOM 2366 C C . GLU B 1 2 ? 27.547 17.828 -10.414 1 59.94 2 GLU B C 1
ATOM 2368 O O . GLU B 1 2 ? 27.234 16.875 -11.117 1 59.94 2 GLU B O 1
ATOM 2373 N N . LEU B 1 3 ? 26.672 18.656 -9.922 1 63.69 3 LEU B N 1
ATOM 2374 C CA . LEU B 1 3 ? 25.234 18.484 -10.094 1 63.69 3 LEU B CA 1
ATOM 2375 C C . LEU B 1 3 ? 24.859 18.438 -11.57 1 63.69 3 LEU B C 1
ATOM 2377 O O . LEU B 1 3 ? 23.984 17.656 -11.969 1 63.69 3 LEU B O 1
ATOM 2381 N N . ARG B 1 4 ? 25.516 19.281 -12.273 1 70 4 ARG B N 1
ATOM 2382 C CA . ARG B 1 4 ? 25.234 19.312 -13.711 1 70 4 ARG B CA 1
ATOM 2383 C C . ARG B 1 4 ? 25.609 18 -14.375 1 70 4 ARG B C 1
ATOM 2385 O O . ARG B 1 4 ? 24.922 17.547 -15.305 1 70 4 ARG B O 1
ATOM 2392 N N . ASP B 1 5 ? 26.609 17.344 -13.898 1 75.69 5 ASP B N 1
ATOM 2393 C CA . ASP B 1 5 ? 27.031 16.062 -14.453 1 75.69 5 ASP B CA 1
ATOM 2394 C C . ASP B 1 5 ? 26.031 14.961 -14.094 1 75.69 5 ASP B C 1
ATOM 2396 O O . ASP B 1 5 ? 25.734 14.086 -14.914 1 75.69 5 ASP B O 1
ATOM 2400 N N . ILE B 1 6 ? 25.562 15.07 -12.922 1 76.69 6 ILE B N 1
ATOM 2401 C CA . ILE B 1 6 ? 24.531 14.125 -12.5 1 76.69 6 ILE B CA 1
ATOM 2402 C C . ILE B 1 6 ? 23.281 14.305 -13.359 1 76.69 6 ILE B C 1
ATOM 2404 O O . ILE B 1 6 ? 22.672 13.328 -13.789 1 76.69 6 ILE B O 1
ATOM 2408 N N . GLU B 1 7 ? 22.969 15.516 -13.609 1 80.12 7 GLU B N 1
ATOM 2409 C CA . GLU B 1 7 ? 21.828 15.836 -14.461 1 80.12 7 GLU B CA 1
ATOM 2410 C C . GLU B 1 7 ? 22 15.266 -15.867 1 80.12 7 GLU B C 1
ATOM 2412 O O . GLU B 1 7 ? 21.062 14.727 -16.453 1 80.12 7 GLU B O 1
ATOM 2417 N N . ILE B 1 8 ? 23.156 15.383 -16.391 1 81.62 8 ILE B N 1
ATOM 2418 C CA . ILE B 1 8 ? 23.453 14.875 -17.719 1 81.62 8 ILE B CA 1
ATOM 2419 C C . ILE B 1 8 ? 23.297 13.359 -17.75 1 81.62 8 ILE B C 1
ATOM 2421 O O . ILE B 1 8 ? 22.672 12.812 -18.656 1 81.62 8 ILE B O 1
ATOM 2425 N N . PHE B 1 9 ? 23.844 12.758 -16.688 1 86.31 9 PHE B N 1
ATOM 2426 C CA . PHE B 1 9 ? 23.766 11.305 -16.594 1 86.31 9 PHE B CA 1
ATOM 2427 C C . PHE B 1 9 ? 22.312 10.859 -16.5 1 86.31 9 PHE B C 1
ATOM 2429 O O . PHE B 1 9 ? 21.875 9.977 -17.25 1 86.31 9 PHE B O 1
ATOM 2436 N N . LEU B 1 10 ? 21.641 11.477 -15.656 1 84.25 10 LEU B N 1
ATOM 2437 C CA . LEU B 1 10 ? 20.266 11.062 -15.43 1 84.25 10 LEU B CA 1
ATOM 2438 C C . LEU B 1 10 ? 19.406 11.344 -16.656 1 84.25 10 LEU B C 1
ATOM 2440 O O . LEU B 1 10 ? 18.531 10.539 -17.016 1 84.25 10 LEU B O 1
ATOM 2444 N N . THR B 1 11 ? 19.578 12.414 -17.359 1 84 11 THR B N 1
ATOM 2445 C CA . THR B 1 11 ? 18.844 12.758 -18.562 1 84 11 THR B CA 1
ATOM 2446 C C . THR B 1 11 ? 19.156 11.781 -19.688 1 84 11 THR B C 1
ATOM 2448 O O . THR B 1 11 ? 18.25 11.344 -20.406 1 84 11 THR B O 1
ATOM 2451 N N . LEU B 1 12 ? 20.391 11.461 -19.766 1 88.5 12 LEU B N 1
ATOM 2452 C CA . LEU B 1 12 ? 20.75 10.492 -20.797 1 88.5 12 LEU B CA 1
ATOM 2453 C C . LEU B 1 12 ? 20.156 9.125 -20.469 1 88.5 12 LEU B C 1
ATOM 2455 O O . LEU B 1 12 ? 19.75 8.391 -21.375 1 88.5 12 LEU B O 1
ATOM 2459 N N . ALA B 1 13 ? 20.141 8.852 -19.266 1 85.56 13 ALA B N 1
ATOM 2460 C CA . ALA B 1 13 ? 19.578 7.578 -18.844 1 85.56 13 ALA B CA 1
ATOM 2461 C C . ALA B 1 13 ? 18.094 7.5 -19.188 1 85.56 13 ALA B C 1
ATOM 2463 O O . ALA B 1 13 ? 17.562 6.418 -19.453 1 85.56 13 ALA B O 1
ATOM 2464 N N . ASP B 1 14 ? 17.531 8.625 -19.188 1 81.69 14 ASP B N 1
ATOM 2465 C CA . ASP B 1 14 ? 16.109 8.719 -19.516 1 81.69 14 ASP B CA 1
ATOM 2466 C C . ASP B 1 14 ? 15.891 8.719 -21.031 1 81.69 14 ASP B C 1
ATOM 2468 O O . ASP B 1 14 ? 15.008 8.023 -21.531 1 81.69 14 ASP B O 1
ATOM 2472 N N . GLU B 1 15 ? 16.688 9.484 -21.719 1 82.88 15 GLU B N 1
ATOM 2473 C CA . GLU B 1 15 ? 16.516 9.719 -23.156 1 82.88 15 GLU B CA 1
ATOM 2474 C C . GLU B 1 15 ? 17.156 8.602 -23.969 1 82.88 15 GLU B C 1
ATOM 2476 O O . GLU B 1 15 ? 16.719 8.32 -25.094 1 82.88 15 GLU B O 1
ATOM 2481 N N . LEU B 1 16 ? 18.156 8.086 -23.5 1 87.75 16 LEU B N 1
ATOM 2482 C CA . LEU B 1 16 ? 19 7.082 -24.156 1 87.75 16 LEU B CA 1
ATOM 2483 C C . LEU B 1 16 ? 19.422 7.551 -25.531 1 87.75 16 LEU B C 1
ATOM 2485 O O . LEU B 1 16 ? 19.484 6.754 -26.469 1 87.75 16 LEU B O 1
ATOM 2489 N N . HIS B 1 17 ? 19.531 8.742 -25.656 1 88.56 17 HIS B N 1
ATOM 2490 C CA . HIS B 1 17 ? 19.969 9.398 -26.891 1 88.56 17 HIS B CA 1
ATOM 2491 C C . HIS B 1 17 ? 20.828 10.633 -26.578 1 88.56 17 HIS B C 1
ATOM 2493 O O . HIS B 1 17 ? 20.328 11.602 -26 1 88.56 17 HIS B O 1
ATOM 2499 N N . PHE B 1 18 ? 22.062 10.672 -27.078 1 88.94 18 PHE B N 1
ATOM 2500 C CA . PHE B 1 18 ? 23.031 11.719 -26.734 1 88.94 18 PHE B CA 1
ATOM 2501 C C . PHE B 1 18 ? 22.578 13.07 -27.297 1 88.94 18 PHE B C 1
ATOM 2503 O O . PHE B 1 18 ? 22.656 14.086 -26.609 1 88.94 18 PHE B O 1
ATOM 2510 N N . GLY B 1 19 ? 22.094 13.008 -28.531 1 89.69 19 GLY B N 1
ATOM 2511 C CA . GLY B 1 19 ? 21.641 14.242 -29.141 1 89.69 19 GLY B CA 1
ATOM 2512 C C . GLY B 1 19 ? 20.438 14.844 -28.438 1 89.69 19 GLY B C 1
ATOM 2513 O O . GLY B 1 19 ? 20.422 16.031 -28.125 1 89.69 19 GLY B O 1
ATOM 2514 N N . ARG B 1 20 ? 19.484 14.062 -28.156 1 88.38 20 ARG B N 1
ATOM 2515 C CA . ARG B 1 20 ? 18.281 14.523 -27.484 1 88.38 20 ARG B CA 1
ATOM 2516 C C . ARG B 1 20 ? 18.594 15.016 -26.078 1 88.38 20 ARG B C 1
ATOM 2518 O O . ARG B 1 20 ? 18 15.977 -25.594 1 88.38 20 ARG B O 1
ATOM 2525 N N . THR B 1 21 ? 19.453 14.336 -25.5 1 88.31 21 THR B N 1
ATOM 2526 C CA . THR B 1 21 ? 19.906 14.734 -24.172 1 88.31 21 THR B CA 1
ATOM 2527 C C . THR B 1 21 ? 20.547 16.125 -24.219 1 88.31 21 THR B C 1
ATOM 2529 O O . THR B 1 21 ? 20.25 16.969 -23.375 1 88.31 21 THR B O 1
ATOM 2532 N N . ALA B 1 22 ? 21.297 16.312 -25.188 1 88.56 22 ALA B N 1
ATOM 2533 C CA . ALA B 1 22 ? 21.953 17.609 -25.375 1 88.56 22 ALA B CA 1
ATOM 2534 C C . ALA B 1 22 ? 20.938 18.719 -25.594 1 88.56 22 ALA B C 1
ATOM 2536 O O . ALA B 1 22 ? 21.047 19.797 -25.016 1 88.56 22 ALA B O 1
ATOM 2537 N N . GLU B 1 23 ? 20 18.391 -26.344 1 84.56 23 GLU B N 1
ATOM 2538 C CA . GLU B 1 23 ? 18.953 19.344 -26.625 1 84.56 23 GLU B CA 1
ATOM 2539 C C . GLU B 1 23 ? 18.156 19.688 -25.375 1 84.56 23 GLU B C 1
ATOM 2541 O O . GLU B 1 23 ? 17.891 20.859 -25.094 1 84.56 23 GLU B O 1
ATOM 2546 N N . ARG B 1 24 ? 17.891 18.719 -24.625 1 82.62 24 ARG B N 1
ATOM 2547 C CA . ARG B 1 24 ? 17.078 18.875 -23.422 1 82.62 24 ARG B CA 1
ATOM 2548 C C . ARG B 1 24 ? 17.812 19.688 -22.359 1 82.62 24 ARG B C 1
ATOM 2550 O O . ARG B 1 24 ? 17.203 20.469 -21.625 1 82.62 24 ARG B O 1
ATOM 2557 N N . LEU B 1 25 ? 19.016 19.516 -22.359 1 81.56 25 LEU B N 1
ATOM 2558 C CA . LEU B 1 25 ? 19.812 20.156 -21.312 1 81.56 25 LEU B CA 1
ATOM 2559 C C . LEU B 1 25 ? 20.453 21.438 -21.828 1 81.56 25 LEU B C 1
ATOM 2561 O O . LEU B 1 25 ? 21.156 22.125 -21.078 1 81.56 25 LEU B O 1
ATOM 2565 N N . HIS B 1 26 ? 20.188 21.75 -23.078 1 82.19 26 HIS B N 1
ATOM 2566 C CA . HIS B 1 26 ? 20.734 22.938 -23.719 1 82.19 26 HIS B CA 1
ATOM 2567 C C . HIS B 1 26 ? 22.266 22.953 -23.609 1 82.19 26 HIS B C 1
ATOM 2569 O O . HIS B 1 26 ? 22.844 23.969 -23.234 1 82.19 26 HIS B O 1
ATOM 2575 N N . VAL B 1 27 ? 22.797 21.812 -23.906 1 82.81 27 VAL B N 1
ATOM 2576 C CA . VAL B 1 27 ? 24.234 21.672 -24 1 82.81 27 VAL B CA 1
ATOM 2577 C C . VAL B 1 27 ? 24.609 20.984 -25.312 1 82.81 27 VAL B C 1
ATOM 2579 O O . VAL B 1 27 ? 23.75 20.5 -26.031 1 82.81 27 VAL B O 1
ATOM 2582 N N . SER B 1 28 ? 25.828 21.062 -25.688 1 85.19 28 SER B N 1
ATOM 2583 C CA . SER B 1 28 ? 26.281 20.375 -26.891 1 85.19 28 SER B CA 1
ATOM 2584 C C . SER B 1 28 ? 26.375 18.875 -26.672 1 85.19 28 SER B C 1
ATOM 2586 O O . SER B 1 28 ? 26.609 18.422 -25.547 1 85.19 28 SER B O 1
ATOM 2588 N N . GLN B 1 29 ? 26.141 18.203 -27.719 1 89.81 29 GLN B N 1
ATOM 2589 C CA . GLN B 1 29 ? 26.281 16.75 -27.641 1 89.81 29 GLN B CA 1
ATOM 2590 C C . GLN B 1 29 ? 27.688 16.359 -27.203 1 89.81 29 GLN B C 1
ATOM 2592 O O . GLN B 1 29 ? 27.875 15.352 -26.516 1 89.81 29 GLN B O 1
ATOM 2597 N N . ALA B 1 30 ? 28.656 17.094 -27.625 1 88.44 30 ALA B N 1
ATOM 2598 C CA . ALA B 1 30 ? 30.031 16.859 -27.203 1 88.44 30 ALA B CA 1
ATOM 2599 C C . ALA B 1 30 ? 30.172 16.969 -25.688 1 88.44 30 ALA B C 1
ATOM 2601 O O . ALA B 1 30 ? 30.875 16.172 -25.062 1 88.44 30 ALA B O 1
ATOM 2602 N N . ARG B 1 31 ? 29.5 17.906 -25.172 1 82.06 31 ARG B N 1
ATOM 2603 C CA . ARG B 1 31 ? 29.516 18.094 -23.719 1 82.06 31 ARG B CA 1
ATOM 2604 C C . ARG B 1 31 ? 28.891 16.906 -23 1 82.06 31 ARG B C 1
ATOM 2606 O O . ARG B 1 31 ? 29.375 16.453 -21.969 1 82.06 31 ARG B O 1
ATOM 2613 N N . VAL B 1 32 ? 27.797 16.453 -23.516 1 90.12 32 VAL B N 1
ATOM 2614 C CA . VAL B 1 32 ? 27.141 15.281 -22.953 1 90.12 32 VAL B CA 1
ATOM 2615 C C . VAL B 1 32 ? 28.078 14.078 -23 1 90.12 32 VAL B C 1
ATOM 2617 O O . VAL B 1 32 ? 28.281 13.391 -22 1 90.12 32 VAL B O 1
ATOM 2620 N N . SER B 1 33 ? 28.703 13.836 -24.141 1 89.06 33 SER B N 1
ATOM 2621 C CA . SER B 1 33 ? 29.609 12.719 -24.344 1 89.06 33 SER B CA 1
ATOM 2622 C C . SER B 1 33 ? 30.812 12.812 -23.406 1 89.06 33 SER B C 1
ATOM 2624 O O . SER B 1 33 ? 31.219 11.82 -22.797 1 89.06 33 SER B O 1
ATOM 2626 N N . GLN B 1 34 ? 31.312 13.969 -23.281 1 86 34 GLN B N 1
ATOM 2627 C CA . GLN B 1 34 ? 32.469 14.195 -22.422 1 86 34 GLN B CA 1
ATOM 2628 C C . GLN B 1 34 ? 32.094 13.977 -20.953 1 86 34 GLN B C 1
ATOM 2630 O O . GLN B 1 34 ? 32.875 13.375 -20.203 1 86 34 GLN B O 1
ATOM 2635 N N . ALA B 1 35 ? 31 14.547 -20.594 1 84.31 35 ALA B N 1
ATOM 2636 C CA . ALA B 1 35 ? 30.547 14.406 -19.203 1 84.31 35 ALA B CA 1
ATOM 2637 C C . ALA B 1 35 ? 30.391 12.938 -18.828 1 84.31 35 ALA B C 1
ATOM 2639 O O . ALA B 1 35 ? 30.797 12.523 -17.734 1 84.31 35 ALA B O 1
ATOM 2640 N N . ILE B 1 36 ? 29.828 12.156 -19.719 1 88 36 ILE B N 1
ATOM 2641 C CA . ILE B 1 36 ? 29.594 10.742 -19.469 1 88 36 ILE B CA 1
ATOM 2642 C C . ILE B 1 36 ? 30.938 10 -19.391 1 88 36 ILE B C 1
ATOM 2644 O O . ILE B 1 36 ? 31.141 9.156 -18.516 1 88 36 ILE B O 1
ATOM 2648 N N . LYS B 1 37 ? 31.828 10.32 -20.219 1 85.81 37 LYS B N 1
ATOM 2649 C CA . LYS B 1 37 ? 33.156 9.711 -20.234 1 85.81 37 LYS B CA 1
ATOM 2650 C C . LYS B 1 37 ? 33.906 9.992 -18.938 1 85.81 37 LYS B C 1
ATOM 2652 O O . LYS B 1 37 ? 34.531 9.102 -18.375 1 85.81 37 LYS B O 1
ATOM 2657 N N . ILE B 1 38 ? 33.812 11.195 -18.531 1 79.75 38 ILE B N 1
ATOM 2658 C CA . ILE B 1 38 ? 34.469 11.602 -17.297 1 79.75 38 ILE B CA 1
ATOM 2659 C C . ILE B 1 38 ? 33.844 10.852 -16.109 1 79.75 38 ILE B C 1
ATOM 2661 O O . ILE B 1 38 ? 34.562 10.375 -15.227 1 79.75 38 ILE B O 1
ATOM 2665 N N . GLN B 1 39 ? 32.562 10.773 -16.109 1 80.25 39 GLN B N 1
ATOM 2666 C CA . GLN B 1 39 ? 31.844 10.086 -15.031 1 80.25 39 GLN B CA 1
ATOM 2667 C C . GLN B 1 39 ? 32.188 8.602 -15.008 1 80.25 39 GLN B C 1
ATOM 2669 O O . GLN B 1 39 ? 32.406 8.023 -13.938 1 80.25 39 GLN B O 1
ATOM 2674 N N . GLU B 1 40 ? 32.281 8 -16.188 1 84.69 40 GLU B N 1
ATOM 2675 C CA . GLU B 1 40 ? 32.656 6.59 -16.297 1 84.69 40 GLU B CA 1
ATOM 2676 C C . GLU B 1 40 ? 34.062 6.359 -15.805 1 84.69 40 GLU B C 1
ATOM 2678 O O . GLU B 1 40 ? 34.344 5.379 -15.117 1 84.69 40 GLU B O 1
ATOM 2683 N N . ARG B 1 41 ? 34.938 7.262 -16.062 1 77.56 41 ARG B N 1
ATOM 2684 C CA . ARG B 1 41 ? 36.312 7.188 -15.594 1 77.56 41 ARG B CA 1
ATOM 2685 C C . ARG B 1 41 ? 36.406 7.336 -14.078 1 77.56 41 ARG B C 1
ATOM 2687 O O . ARG B 1 41 ? 37.125 6.602 -13.414 1 77.56 41 ARG B O 1
ATOM 2694 N N . ARG B 1 42 ? 35.656 8.25 -13.625 1 72.69 42 ARG B N 1
ATOM 2695 C CA . ARG B 1 42 ? 35.688 8.516 -12.188 1 72.69 42 ARG B CA 1
ATOM 2696 C C . ARG B 1 42 ? 35.125 7.328 -11.406 1 72.69 42 ARG B C 1
ATOM 2698 O O . ARG B 1 42 ? 35.656 6.984 -10.344 1 72.69 42 ARG B O 1
ATOM 2705 N N . ILE B 1 43 ? 34.094 6.793 -11.992 1 72.25 43 ILE B N 1
ATOM 2706 C CA . ILE B 1 43 ? 33.406 5.684 -11.344 1 72.25 43 ILE B CA 1
ATOM 2707 C C . ILE B 1 43 ? 34.188 4.387 -11.594 1 72.25 43 ILE B C 1
ATOM 2709 O O . ILE B 1 43 ? 34.156 3.467 -10.773 1 72.25 43 ILE B O 1
ATOM 2713 N N . GLY B 1 44 ? 34.969 4.383 -12.656 1 74.44 44 GLY B N 1
ATOM 2714 C CA . GLY B 1 44 ? 35.75 3.217 -13.016 1 74.44 44 GLY B CA 1
ATOM 2715 C C . GLY B 1 44 ? 34.969 2.15 -13.742 1 74.44 44 GLY B C 1
ATOM 2716 O O . GLY B 1 44 ? 35.25 0.96 -13.641 1 74.44 44 GLY B O 1
ATOM 2717 N N . GLY B 1 45 ? 33.844 2.49 -14.352 1 78.44 45 GLY B N 1
ATOM 2718 C CA . GLY B 1 45 ? 33 1.584 -15.102 1 78.44 45 GLY B CA 1
ATOM 2719 C C . GLY B 1 45 ? 32.188 2.281 -16.188 1 78.44 45 GLY B C 1
ATOM 2720 O O . GLY B 1 45 ? 32.031 3.502 -16.141 1 78.44 45 GLY B O 1
ATOM 2721 N N . VAL B 1 46 ? 31.75 1.404 -17.094 1 85 46 VAL B N 1
ATOM 2722 C CA . VAL B 1 46 ? 30.938 1.904 -18.203 1 85 46 VAL B CA 1
ATOM 2723 C C . VAL B 1 46 ? 29.469 1.973 -17.766 1 85 46 VAL B C 1
ATOM 2725 O O . VAL B 1 46 ? 28.938 1.021 -17.172 1 85 46 VAL B O 1
ATOM 2728 N N . LEU B 1 47 ? 28.922 3.156 -17.984 1 86.5 47 LEU B N 1
ATOM 2729 C CA . LEU B 1 47 ? 27.547 3.385 -17.547 1 86.5 47 LEU B CA 1
ATOM 2730 C C . LEU B 1 47 ? 26.562 3.16 -18.688 1 86.5 47 LEU B C 1
ATOM 2732 O O . LEU B 1 47 ? 25.406 2.807 -18.453 1 86.5 47 LEU B O 1
ATOM 2736 N N . PHE B 1 48 ? 27.016 3.426 -19.906 1 89.06 48 PHE B N 1
ATOM 2737 C CA . PHE B 1 48 ? 26.188 3.258 -21.094 1 89.06 48 PHE B CA 1
ATOM 2738 C C . PHE B 1 48 ? 26.875 2.357 -22.109 1 89.06 48 PHE B C 1
ATOM 2740 O O . PHE B 1 48 ? 28.078 2.449 -22.297 1 89.06 48 PHE B O 1
ATOM 2747 N N . GLU B 1 49 ? 26.047 1.39 -22.609 1 85.75 49 GLU B N 1
ATOM 2748 C CA . GLU B 1 49 ? 26.484 0.662 -23.797 1 85.75 49 GLU B CA 1
ATOM 2749 C C . GLU B 1 49 ? 26.016 1.357 -25.062 1 85.75 49 GLU B C 1
ATOM 2751 O O . GLU B 1 49 ? 24.859 1.779 -25.156 1 85.75 49 GLU B O 1
ATOM 2756 N N . ARG B 1 50 ? 27.078 1.69 -25.906 1 78.19 50 ARG B N 1
ATOM 2757 C CA . ARG B 1 50 ? 26.781 2.406 -27.156 1 78.19 50 ARG B CA 1
ATOM 2758 C C . ARG B 1 50 ? 27.031 1.523 -28.375 1 78.19 50 ARG B C 1
ATOM 2760 O O . ARG B 1 50 ? 28.062 0.841 -28.438 1 78.19 50 ARG B O 1
ATOM 2767 N N . THR B 1 51 ? 25.984 1.167 -29.078 1 72.94 51 THR B N 1
ATOM 2768 C CA . THR B 1 51 ? 26.156 0.657 -30.422 1 72.94 51 THR B CA 1
ATOM 2769 C C . THR B 1 51 ? 25.859 1.737 -31.469 1 72.94 51 THR B C 1
ATOM 2771 O O . THR B 1 51 ? 25.469 2.852 -31.109 1 72.94 51 THR B O 1
ATOM 2774 N N . SER B 1 52 ? 26.219 1.494 -32.781 1 68.56 52 SER B N 1
ATOM 2775 C CA . SER B 1 52 ? 25.953 2.439 -33.875 1 68.56 52 SER B CA 1
ATOM 2776 C C . SER B 1 52 ? 24.469 2.834 -33.906 1 68.56 52 SER B C 1
ATOM 2778 O O . SER B 1 52 ? 24.125 3.904 -34.406 1 68.56 52 SER B O 1
ATOM 2780 N N . ARG B 1 53 ? 23.578 2.098 -33.188 1 69.69 53 ARG B N 1
ATOM 2781 C CA . ARG B 1 53 ? 22.141 2.312 -33.406 1 69.69 53 ARG B CA 1
ATOM 2782 C C . ARG B 1 53 ? 21.422 2.541 -32.094 1 69.69 53 ARG B C 1
ATOM 2784 O O . ARG B 1 53 ? 20.312 3.07 -32.062 1 69.69 53 ARG B O 1
ATOM 2791 N N . ALA B 1 54 ? 22.016 2.182 -30.984 1 77.25 54 ALA B N 1
ATOM 2792 C CA . ALA B 1 54 ? 21.188 2.295 -29.781 1 77.25 54 ALA B CA 1
ATOM 2793 C C . ALA B 1 54 ? 22.047 2.576 -28.562 1 77.25 54 ALA B C 1
ATOM 2795 O O . ALA B 1 54 ? 23.203 2.152 -28.484 1 77.25 54 ALA B O 1
ATOM 2796 N N . VAL B 1 55 ? 21.594 3.502 -27.594 1 83.56 55 VAL B N 1
ATOM 2797 C CA . VAL B 1 55 ? 22.172 3.779 -26.297 1 83.56 55 VAL B CA 1
ATOM 2798 C C . VAL B 1 55 ? 21.359 3.092 -25.203 1 83.56 55 VAL B C 1
ATOM 2800 O O . VAL B 1 55 ? 20.125 3.176 -25.188 1 83.56 55 VAL B O 1
ATOM 2803 N N . ALA B 1 56 ? 22.078 2.221 -24.453 1 86.12 56 ALA B N 1
ATOM 2804 C CA . ALA B 1 56 ? 21.391 1.557 -23.344 1 86.12 56 ALA B CA 1
ATOM 2805 C C . ALA B 1 56 ? 22.219 1.646 -22.062 1 86.12 56 ALA B C 1
ATOM 2807 O O . ALA B 1 56 ? 23.453 1.694 -22.109 1 86.12 56 ALA B O 1
ATOM 2808 N N . LEU B 1 57 ? 21.516 1.666 -20.938 1 84.06 57 LEU B N 1
ATOM 2809 C CA . LEU B 1 57 ? 22.203 1.664 -19.641 1 84.06 57 LEU B CA 1
ATOM 2810 C C . LEU B 1 57 ? 22.828 0.303 -19.359 1 84.06 57 LEU B C 1
ATOM 2812 O O . LEU B 1 57 ? 22.234 -0.734 -19.656 1 84.06 57 LEU B O 1
ATOM 2816 N N . THR B 1 58 ? 24.109 0.286 -18.812 1 80 58 THR B N 1
ATOM 2817 C CA . THR B 1 58 ? 24.703 -0.909 -18.234 1 80 58 THR B CA 1
ATOM 2818 C C . THR B 1 58 ? 24.078 -1.209 -16.875 1 80 58 THR B C 1
ATOM 2820 O O . THR B 1 58 ? 23.375 -0.371 -16.312 1 80 58 THR B O 1
ATOM 2823 N N . PRO B 1 59 ? 24.312 -2.375 -16.422 1 69.19 59 PRO B N 1
ATOM 2824 C CA . PRO B 1 59 ? 23.844 -2.662 -15.062 1 69.19 59 PRO B CA 1
ATOM 2825 C C . PRO B 1 59 ? 24.359 -1.662 -14.031 1 69.19 59 PRO B C 1
ATOM 2827 O O . PRO B 1 59 ? 23.609 -1.229 -13.156 1 69.19 59 PRO B O 1
ATOM 2830 N N . LEU B 1 60 ? 25.562 -1.275 -14.195 1 72.31 60 LEU B N 1
ATOM 2831 C CA . LEU B 1 60 ? 26.141 -0.245 -13.344 1 72.31 60 LEU B CA 1
ATOM 2832 C C . LEU B 1 60 ? 25.422 1.09 -13.547 1 72.31 60 LEU B C 1
ATOM 2834 O O . LEU B 1 60 ? 25.156 1.811 -12.578 1 72.31 60 LEU B O 1
ATOM 2838 N N . GLY B 1 61 ? 25.141 1.354 -14.758 1 79.25 61 GLY B N 1
ATOM 2839 C CA . GLY B 1 61 ? 24.406 2.57 -15.078 1 79.25 61 GLY B CA 1
ATOM 2840 C C . GLY B 1 61 ? 23.031 2.615 -14.445 1 79.25 61 GLY B C 1
ATOM 2841 O O . GLY B 1 61 ? 22.609 3.65 -13.93 1 79.25 61 GLY B O 1
ATOM 2842 N N . ARG B 1 62 ? 22.375 1.577 -14.5 1 75.62 62 ARG B N 1
ATOM 2843 C CA . ARG B 1 62 ? 21.047 1.491 -13.93 1 75.62 62 ARG B CA 1
ATOM 2844 C C . ARG B 1 62 ? 21.078 1.684 -12.422 1 75.62 62 ARG B C 1
ATOM 2846 O O . ARG B 1 62 ? 20.266 2.424 -11.867 1 75.62 62 ARG B O 1
ATOM 2853 N N . GLN B 1 63 ? 21.984 1.068 -11.844 1 65.75 63 GLN B N 1
ATOM 2854 C CA . GLN B 1 63 ? 22.156 1.216 -10.406 1 65.75 63 GLN B CA 1
ATOM 2855 C C . GLN B 1 63 ? 22.469 2.664 -10.031 1 65.75 63 GLN B C 1
ATOM 2857 O O . GLN B 1 63 ? 21.875 3.209 -9.102 1 65.75 63 GLN B O 1
ATOM 2862 N N . LEU B 1 64 ? 23.344 3.166 -10.727 1 72.5 64 LEU B N 1
ATOM 2863 C CA . LEU B 1 64 ? 23.719 4.547 -10.461 1 72.5 64 LEU B CA 1
ATOM 2864 C C . LEU B 1 64 ? 22.547 5.488 -10.688 1 72.5 64 LEU B C 1
ATOM 2866 O O . LEU B 1 64 ? 22.328 6.414 -9.898 1 72.5 64 LEU B O 1
ATOM 2870 N N . ARG B 1 65 ? 21.859 5.191 -11.719 1 77.44 65 ARG B N 1
ATOM 2871 C CA . ARG B 1 65 ? 20.672 5.992 -11.992 1 77.44 65 ARG B CA 1
ATOM 2872 C C . ARG B 1 65 ? 19.719 5.965 -10.812 1 77.44 65 ARG B C 1
ATOM 2874 O O . ARG B 1 65 ? 19.266 7.016 -10.352 1 77.44 65 ARG B O 1
ATOM 2881 N N . ASP B 1 66 ? 19.484 4.883 -10.391 1 66.62 66 ASP B N 1
ATOM 2882 C CA . ASP B 1 66 ? 18.516 4.719 -9.312 1 66.62 66 ASP B CA 1
ATOM 2883 C C . ASP B 1 66 ? 19.016 5.395 -8.031 1 66.62 66 ASP B C 1
ATOM 2885 O O . ASP B 1 66 ? 18.234 6.055 -7.34 1 66.62 66 ASP B O 1
ATOM 2889 N N . ASP B 1 67 ? 20.25 5.32 -7.812 1 60.84 67 ASP B N 1
ATOM 2890 C CA . ASP B 1 67 ? 20.859 5.914 -6.625 1 60.84 67 ASP B CA 1
ATOM 2891 C C . ASP B 1 67 ? 20.891 7.438 -6.73 1 60.84 67 ASP B C 1
ATOM 2893 O O . ASP B 1 67 ? 20.594 8.133 -5.758 1 60.84 67 ASP B O 1
ATOM 2897 N N . LEU B 1 68 ? 21.219 7.805 -7.855 1 66.5 68 LEU B N 1
ATOM 2898 C CA . LEU B 1 68 ? 21.391 9.242 -8.031 1 66.5 68 LEU B CA 1
ATOM 2899 C C . LEU B 1 68 ? 20.031 9.945 -8.125 1 66.5 68 LEU B C 1
ATOM 2901 O O . LEU B 1 68 ? 19.891 11.094 -7.699 1 66.5 68 LEU B O 1
ATOM 2905 N N . ARG B 1 69 ? 19.172 9.188 -8.656 1 68.25 69 ARG B N 1
ATOM 2906 C CA . ARG B 1 69 ? 17.859 9.805 -8.844 1 68.25 69 ARG B CA 1
ATOM 2907 C C . ARG B 1 69 ? 17.281 10.273 -7.516 1 68.25 69 ARG B C 1
ATOM 2909 O O . ARG B 1 69 ? 16.75 11.383 -7.418 1 68.25 69 ARG B O 1
ATOM 2916 N N . ILE B 1 70 ? 17.422 9.555 -6.586 1 57.16 70 ILE B N 1
ATOM 2917 C CA . ILE B 1 70 ? 16.906 9.898 -5.266 1 57.16 70 ILE B CA 1
ATOM 2918 C C . ILE B 1 70 ? 17.594 11.156 -4.754 1 57.16 70 ILE B C 1
ATOM 2920 O O . ILE B 1 70 ? 16.922 12.102 -4.32 1 57.16 70 ILE B O 1
ATOM 2924 N N . GLY B 1 71 ? 18.859 11.102 -4.828 1 57.38 71 GLY B N 1
ATOM 2925 C CA . GLY B 1 71 ? 19.641 12.258 -4.395 1 57.38 71 GLY B CA 1
ATOM 2926 C C . GLY B 1 71 ? 19.406 13.477 -5.262 1 57.38 71 GLY B C 1
ATOM 2927 O O . GLY B 1 71 ? 19.266 14.594 -4.746 1 57.38 71 GLY B O 1
ATOM 2928 N N . TYR B 1 72 ? 19.422 13.227 -6.523 1 60.91 72 TYR B N 1
ATOM 2929 C CA . TYR B 1 72 ? 19.234 14.344 -7.445 1 60.91 72 TYR B CA 1
ATOM 2930 C C . TYR B 1 72 ? 17.859 14.984 -7.27 1 60.91 72 TYR B C 1
ATOM 2932 O O . TYR B 1 72 ? 17.734 16.203 -7.234 1 60.91 72 TYR B O 1
ATOM 2940 N N . ASP B 1 73 ? 16.969 14.141 -7.113 1 60.53 73 ASP B N 1
ATOM 2941 C CA . ASP B 1 73 ? 15.625 14.656 -6.891 1 60.53 73 ASP B CA 1
ATOM 2942 C C . ASP B 1 73 ? 15.539 15.414 -5.57 1 60.53 73 ASP B C 1
ATOM 2944 O O . ASP B 1 73 ? 14.867 16.453 -5.48 1 60.53 73 ASP B O 1
ATOM 2948 N N . ALA B 1 74 ? 16.25 14.977 -4.699 1 54.78 74 ALA B N 1
ATOM 2949 C CA . ALA B 1 74 ? 16.312 15.672 -3.412 1 54.78 74 ALA B CA 1
ATOM 2950 C C . ALA B 1 74 ? 16.984 17.031 -3.547 1 54.78 74 ALA B C 1
ATOM 2952 O O . ALA B 1 74 ? 16.531 18.016 -2.977 1 54.78 74 ALA B O 1
ATOM 2953 N N . ILE B 1 75 ? 18.062 17.062 -4.266 1 52.88 75 ILE B N 1
ATOM 2954 C CA . ILE B 1 75 ? 18.781 18.297 -4.492 1 52.88 75 ILE B CA 1
ATOM 2955 C C . ILE B 1 75 ? 17.922 19.266 -5.297 1 52.88 75 ILE B C 1
ATOM 2957 O O . ILE B 1 75 ? 17.797 20.438 -4.945 1 52.88 75 ILE B O 1
ATOM 2961 N N . ARG B 1 76 ? 17.391 18.75 -6.355 1 54.09 76 ARG B N 1
ATOM 2962 C CA . ARG B 1 76 ? 16.531 19.594 -7.168 1 54.09 76 ARG B CA 1
ATOM 2963 C C . ARG B 1 76 ? 15.375 20.156 -6.348 1 54.09 76 ARG B C 1
ATOM 2965 O O . ARG B 1 76 ? 15.039 21.344 -6.465 1 54.09 76 ARG B O 1
ATOM 2972 N N . THR B 1 77 ? 14.906 19.281 -5.629 1 51.75 77 THR B N 1
ATOM 2973 C CA . THR B 1 77 ? 13.812 19.703 -4.75 1 51.75 77 THR B CA 1
ATOM 2974 C C . THR B 1 77 ? 14.289 20.766 -3.771 1 51.75 77 THR B C 1
ATOM 2976 O O . THR B 1 77 ? 13.586 21.75 -3.529 1 51.75 77 THR B O 1
ATOM 2979 N N . GLY B 1 78 ? 15.391 20.562 -3.264 1 49.22 78 GLY B N 1
ATOM 2980 C CA . GLY B 1 78 ? 15.969 21.562 -2.377 1 49.22 78 GLY B CA 1
ATOM 2981 C C . GLY B 1 78 ? 16.219 22.891 -3.061 1 49.22 78 GLY B C 1
ATOM 2982 O O . GLY B 1 78 ? 15.93 23.938 -2.502 1 49.22 78 GLY B O 1
ATOM 2983 N N . LEU B 1 79 ? 16.859 22.812 -4.219 1 48.16 79 LEU B N 1
ATOM 2984 C CA . LEU B 1 79 ? 17.156 24.031 -4.953 1 48.16 79 LEU B CA 1
ATOM 2985 C C . LEU B 1 79 ? 15.867 24.766 -5.312 1 48.16 79 LEU B C 1
ATOM 2987 O O . LEU B 1 79 ? 15.805 26 -5.203 1 48.16 79 LEU B O 1
ATOM 2991 N N . THR B 1 80 ? 14.969 24.047 -5.754 1 47.22 80 THR B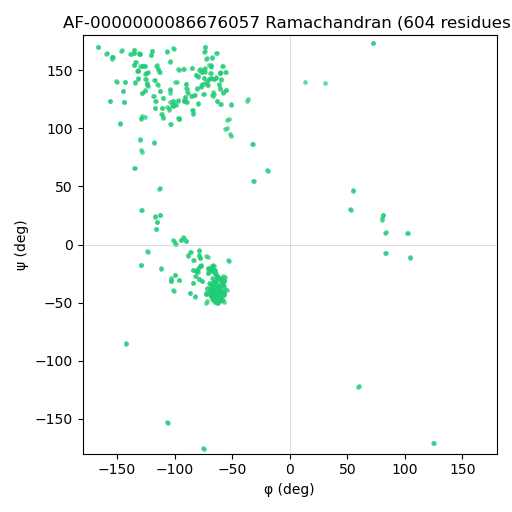 N 1
ATOM 2992 C CA . THR B 1 80 ? 13.68 24.656 -6.062 1 47.22 80 THR B CA 1
ATOM 2993 C C . THR B 1 80 ? 13.062 25.281 -4.816 1 47.22 80 THR B C 1
ATOM 2995 O O . THR B 1 80 ? 12.508 26.375 -4.883 1 47.22 80 THR B O 1
ATOM 2998 N N . ARG B 1 81 ? 13.289 24.609 -3.83 1 46.78 81 ARG B N 1
ATOM 2999 C CA . ARG B 1 81 ? 12.789 25.125 -2.562 1 46.78 81 ARG B CA 1
ATOM 3000 C C . ARG B 1 81 ? 13.445 26.469 -2.227 1 46.78 81 ARG B C 1
ATOM 3002 O O . ARG B 1 81 ? 12.773 27.391 -1.787 1 46.78 81 ARG B O 1
ATOM 3009 N N . ALA B 1 82 ? 14.664 26.562 -2.389 1 44.34 82 ALA B N 1
ATOM 3010 C CA . ALA B 1 82 ? 15.406 27.781 -2.082 1 44.34 82 ALA B CA 1
ATOM 3011 C C . ALA B 1 82 ? 14.984 28.922 -2.994 1 44.34 82 ALA B C 1
ATOM 3013 O O . ALA B 1 82 ? 14.852 30.062 -2.547 1 44.34 82 ALA B O 1
ATOM 3014 N N . THR B 1 83 ? 14.844 28.688 -4.199 1 45.56 83 THR B N 1
ATOM 3015 C CA . THR B 1 83 ? 14.461 29.75 -5.117 1 45.56 83 THR B CA 1
ATOM 3016 C C . THR B 1 83 ? 13.023 30.203 -4.863 1 45.56 83 THR B C 1
ATOM 3018 O O . THR B 1 83 ? 12.695 31.375 -5.012 1 45.56 83 THR B O 1
ATOM 3021 N N . GLN B 1 84 ? 12.164 29.312 -4.566 1 45.12 84 GLN B N 1
ATOM 3022 C CA . GLN B 1 84 ? 10.766 29.641 -4.355 1 45.12 84 GLN B CA 1
ATOM 3023 C C . GLN B 1 84 ? 10.586 30.5 -3.102 1 45.12 84 GLN B C 1
ATOM 3025 O O . GLN B 1 84 ? 9.672 31.328 -3.035 1 45.12 84 GLN B O 1
ATOM 3030 N N . ASP B 1 85 ? 11.391 30.359 -2.174 1 42.84 85 ASP B N 1
ATOM 3031 C CA . ASP B 1 85 ? 11.266 31.203 -0.986 1 42.84 85 ASP B CA 1
ATOM 3032 C C . ASP B 1 85 ? 11.375 32.688 -1.346 1 42.84 85 ASP B C 1
ATOM 3034 O O . ASP B 1 85 ? 10.758 33.531 -0.699 1 42.84 85 ASP B O 1
ATOM 3038 N N . ALA B 1 86 ? 12.039 33.094 -2.33 1 42.84 86 ALA B N 1
ATOM 3039 C CA . ALA B 1 86 ? 12.164 34.531 -2.555 1 42.84 86 ALA B CA 1
ATOM 3040 C C . ALA B 1 86 ? 10.859 35.125 -3.062 1 42.84 86 ALA B C 1
ATOM 3042 O O . ALA B 1 86 ? 10.516 36.25 -2.73 1 42.84 86 ALA B O 1
ATOM 3043 N N . HIS B 1 87 ? 10.094 34.688 -4.09 1 45.16 87 HIS B N 1
ATOM 3044 C CA . HIS B 1 87 ? 8.875 35.219 -4.668 1 45.16 87 HIS B CA 1
ATOM 3045 C C . HIS B 1 87 ? 7.648 34.406 -4.273 1 45.16 87 HIS B C 1
ATOM 3047 O O . HIS B 1 87 ? 7.641 33.188 -4.426 1 45.16 87 HIS B O 1
ATOM 3053 N N . GLY B 1 88 ? 6.66 34.938 -3.523 1 58.75 88 GLY B N 1
ATOM 3054 C CA . GLY B 1 88 ? 5.379 34.406 -3.07 1 58.75 88 GLY B CA 1
ATOM 3055 C C . GLY B 1 88 ? 5.395 32.906 -2.865 1 58.75 88 GLY B C 1
ATOM 3056 O O . GLY B 1 88 ? 6.27 32.219 -3.387 1 58.75 88 GLY B O 1
ATOM 3057 N N . LEU B 1 89 ? 4.754 32.406 -1.786 1 75.56 89 LEU B N 1
ATOM 3058 C CA . LEU B 1 89 ? 4.719 30.984 -1.426 1 75.56 89 LEU B CA 1
ATOM 3059 C C . LEU B 1 89 ? 4.16 30.141 -2.57 1 75.56 89 LEU B C 1
ATOM 3061 O O . LEU B 1 89 ? 3.053 30.391 -3.051 1 75.56 89 LEU B O 1
ATOM 3065 N N . ALA B 1 90 ? 5.035 29.469 -3.389 1 79.62 90 ALA B N 1
ATOM 3066 C CA . ALA B 1 90 ? 4.586 28.609 -4.484 1 79.62 90 ALA B CA 1
ATOM 3067 C C . ALA B 1 90 ? 5.242 27.234 -4.41 1 79.62 90 ALA B C 1
ATOM 3069 O O . ALA B 1 90 ? 6.301 27.078 -3.799 1 79.62 90 ALA B O 1
ATOM 3070 N N . GLY B 1 91 ? 4.547 26.219 -4.965 1 90.69 91 GLY B N 1
ATOM 3071 C CA . GLY B 1 91 ? 5.133 24.891 -5.07 1 90.69 91 GLY B CA 1
ATOM 3072 C C . GLY B 1 91 ? 4.277 23.797 -4.43 1 90.69 91 GLY B C 1
ATOM 3073 O O . GLY B 1 91 ? 3.111 24.031 -4.109 1 90.69 91 GLY B O 1
ATOM 3074 N N . THR B 1 92 ? 4.852 22.609 -4.34 1 93.31 92 THR B N 1
ATOM 3075 C CA . THR B 1 92 ? 4.117 21.438 -3.869 1 93.31 92 THR B CA 1
ATOM 3076 C C . THR B 1 92 ? 4.617 21 -2.494 1 93.31 92 THR B C 1
ATOM 3078 O O . THR B 1 92 ? 5.824 20.906 -2.271 1 93.31 92 THR B O 1
ATOM 3081 N N . VAL B 1 93 ? 3.713 20.875 -1.543 1 95.69 93 VAL B N 1
ATOM 3082 C CA . VAL B 1 93 ? 4.02 20.25 -0.261 1 95.69 93 VAL B CA 1
ATOM 3083 C C . VAL B 1 93 ? 3.875 18.734 -0.381 1 95.69 93 VAL B C 1
ATOM 3085 O O . VAL B 1 93 ? 2.789 18.219 -0.669 1 95.69 93 VAL B O 1
ATOM 3088 N N . ARG B 1 94 ? 4.922 18.047 -0.218 1 96.88 94 ARG B N 1
ATOM 3089 C CA . ARG B 1 94 ? 4.887 16.578 -0.226 1 96.88 94 ARG B CA 1
ATOM 3090 C C . ARG B 1 94 ? 4.512 16.031 1.147 1 96.88 94 ARG B C 1
ATOM 3092 O O . ARG B 1 94 ? 5.297 16.125 2.092 1 96.88 94 ARG B O 1
ATOM 3099 N N . LEU B 1 95 ? 3.346 15.422 1.246 1 98.19 95 LEU B N 1
ATOM 3100 C CA . LEU B 1 95 ? 2.785 14.953 2.508 1 98.19 95 LEU B CA 1
ATOM 3101 C C . LEU B 1 95 ? 2.637 13.438 2.502 1 98.19 95 LEU B C 1
ATOM 3103 O O . LEU B 1 95 ? 1.921 12.883 1.667 1 98.19 95 LEU B O 1
ATOM 3107 N N . GLY B 1 96 ? 3.361 12.797 3.418 1 98.19 96 GLY B N 1
ATOM 3108 C CA . GLY B 1 96 ? 3.195 11.367 3.613 1 98.19 96 GLY B CA 1
ATOM 3109 C C . GLY B 1 96 ? 1.991 11.016 4.465 1 98.19 96 GLY B C 1
ATOM 3110 O O . GLY B 1 96 ? 1.745 11.648 5.492 1 98.19 96 GLY B O 1
ATOM 3111 N N . VAL B 1 97 ? 1.226 10.031 4.008 1 97.75 97 VAL B N 1
ATOM 3112 C CA . VAL B 1 97 ? 0.072 9.555 4.762 1 97.75 97 VAL B CA 1
ATOM 3113 C C . VAL B 1 97 ? 0.067 8.031 4.785 1 97.75 97 VAL B C 1
ATOM 3115 O O . VAL B 1 97 ? 0.635 7.387 3.898 1 97.75 97 VAL B O 1
ATOM 3118 N N . MET B 1 98 ? -0.598 7.438 5.77 1 95.06 98 MET B N 1
ATOM 3119 C CA . MET B 1 98 ? -0.712 5.988 5.891 1 95.06 98 MET B CA 1
ATOM 3120 C C . MET B 1 98 ? -2.053 5.5 5.352 1 95.06 98 MET B C 1
ATOM 3122 O O . MET B 1 98 ? -3.109 5.934 5.82 1 95.06 98 MET B O 1
ATOM 3126 N N . GLY B 1 99 ? -1.957 4.641 4.375 1 92.69 99 GLY B N 1
ATOM 3127 C CA . GLY B 1 99 ? -3.193 4.156 3.781 1 92.69 99 GLY B CA 1
ATOM 3128 C C . GLY B 1 99 ? -4.047 5.262 3.193 1 92.69 99 GLY B C 1
ATOM 3129 O O . GLY B 1 99 ? -3.566 6.059 2.385 1 92.69 99 GLY B O 1
ATOM 3130 N N . LEU B 1 100 ? -5.32 5.301 3.744 1 93.19 100 LEU B N 1
ATOM 3131 C CA . LEU B 1 100 ? -6.27 6.238 3.152 1 93.19 100 LEU B CA 1
ATOM 3132 C C . LEU B 1 100 ? -6.656 7.324 4.152 1 93.19 100 LEU B C 1
ATOM 3134 O O . LEU B 1 100 ? -7.652 8.023 3.959 1 93.19 100 LEU B O 1
ATOM 3138 N N . VAL B 1 101 ? -5.848 7.512 5.188 1 94.81 101 VAL B N 1
ATOM 3139 C CA . VAL B 1 101 ? -6.164 8.492 6.219 1 94.81 101 VAL B CA 1
ATOM 3140 C C . VAL B 1 101 ? -6.078 9.898 5.641 1 94.81 101 VAL B C 1
ATOM 3142 O O . VAL B 1 101 ? -6.668 10.844 6.184 1 94.81 101 VAL B O 1
ATOM 3145 N N . GLY B 1 102 ? -5.348 10.047 4.516 1 95 102 GLY B N 1
ATOM 3146 C CA . GLY B 1 102 ? -5.227 11.344 3.869 1 95 102 GLY B CA 1
ATOM 3147 C C . GLY B 1 102 ? -6.562 11.953 3.488 1 95 102 GLY B C 1
ATOM 3148 O O . GLY B 1 102 ? -6.715 13.18 3.475 1 95 102 GLY B O 1
ATOM 3149 N N . HIS B 1 103 ? -7.516 11.094 3.197 1 94.88 103 HIS B N 1
ATOM 3150 C CA . HIS B 1 103 ? -8.844 11.578 2.818 1 94.88 103 HIS B CA 1
ATOM 3151 C C . HIS B 1 103 ? -9.555 12.219 4.004 1 94.88 103 HIS B C 1
ATOM 3153 O O . HIS B 1 103 ? -10.438 13.062 3.82 1 94.88 103 HIS B O 1
ATOM 3159 N N . GLU B 1 104 ? -9.18 11.891 5.195 1 95.62 104 GLU B N 1
ATOM 3160 C CA . GLU B 1 104 ? -9.828 12.414 6.395 1 95.62 104 GLU B CA 1
ATOM 3161 C C . GLU B 1 104 ? -9.352 13.836 6.707 1 95.62 104 GLU B C 1
ATOM 3163 O O . GLU B 1 104 ? -9.914 14.508 7.574 1 95.62 104 GLU B O 1
ATOM 3168 N N . ILE B 1 105 ? -8.328 14.281 6 1 96.56 105 ILE B N 1
ATOM 3169 C CA . ILE B 1 105 ? -7.848 15.625 6.277 1 96.56 105 ILE B CA 1
ATOM 3170 C C . ILE B 1 105 ? -8.023 16.5 5.039 1 96.56 105 ILE B C 1
ATOM 3172 O O . ILE B 1 105 ? -7.293 17.484 4.848 1 96.56 105 ILE B O 1
ATOM 3176 N N . ARG B 1 106 ? -8.914 16.188 4.176 1 94.81 106 ARG B N 1
ATOM 3177 C CA . ARG B 1 106 ? -9.156 16.922 2.945 1 94.81 106 ARG B CA 1
ATOM 3178 C C . ARG B 1 106 ? -9.531 18.375 3.246 1 94.81 106 ARG B C 1
ATOM 3180 O O . ARG B 1 106 ? -9.211 19.281 2.471 1 94.81 106 ARG B O 1
ATOM 3187 N N . ASP B 1 107 ? -10.203 18.625 4.375 1 95.62 107 ASP B N 1
ATOM 3188 C CA . ASP B 1 107 ? -10.586 19.984 4.746 1 95.62 107 ASP B CA 1
ATOM 3189 C C . ASP B 1 107 ? -9.359 20.875 4.934 1 95.62 107 ASP B C 1
ATOM 3191 O O . ASP B 1 107 ? -9.344 22.031 4.508 1 95.62 107 ASP B O 1
ATOM 3195 N N . VAL B 1 108 ? -8.328 20.281 5.535 1 97.81 108 VAL B N 1
ATOM 3196 C CA . VAL B 1 108 ? -7.082 21.016 5.746 1 97.81 108 VAL B CA 1
ATOM 3197 C C . VAL B 1 108 ? -6.398 21.281 4.402 1 97.81 108 VAL B C 1
ATOM 3199 O O . VAL B 1 108 ? -5.922 22.375 4.145 1 97.81 108 VAL B O 1
ATOM 3202 N N . ILE B 1 109 ? -6.344 20.281 3.533 1 97.12 109 ILE B N 1
ATOM 3203 C CA . ILE B 1 109 ? -5.715 20.375 2.221 1 97.12 109 ILE B CA 1
ATOM 3204 C C . ILE B 1 109 ? -6.434 21.422 1.379 1 97.12 109 ILE B C 1
ATOM 3206 O O . ILE B 1 109 ? -5.793 22.266 0.75 1 97.12 109 ILE B O 1
ATOM 3210 N N . ASP B 1 110 ? -7.766 21.406 1.437 1 95.19 110 ASP B N 1
ATOM 3211 C CA . ASP B 1 110 ? -8.57 22.359 0.674 1 95.19 110 ASP B CA 1
ATOM 3212 C C . ASP B 1 110 ? -8.375 23.781 1.183 1 95.19 110 ASP B C 1
ATOM 3214 O O . ASP B 1 110 ? -8.25 24.719 0.39 1 95.19 110 ASP B O 1
ATOM 3218 N N . GLU B 1 111 ? -8.375 23.906 2.48 1 96.69 111 GLU B N 1
ATOM 3219 C CA . GLU B 1 111 ? -8.164 25.234 3.07 1 96.69 111 GLU B CA 1
ATOM 3220 C C . GLU B 1 111 ? -6.785 25.781 2.709 1 96.69 111 GLU B C 1
ATOM 3222 O O . GLU B 1 111 ? -6.648 26.969 2.393 1 96.69 111 GLU B O 1
ATOM 3227 N N . PHE B 1 112 ? -5.719 24.984 2.713 1 97.38 112 PHE B N 1
ATOM 3228 C CA . PHE B 1 112 ? -4.371 25.375 2.33 1 97.38 112 PHE B CA 1
ATOM 3229 C C . PHE B 1 112 ? -4.34 25.859 0.886 1 97.38 112 PHE B C 1
ATOM 3231 O O . PHE B 1 112 ? -3.756 26.906 0.589 1 97.38 112 PHE B O 1
ATOM 3238 N N . ALA B 1 113 ? -5 25.109 0.056 1 94.38 113 ALA B N 1
ATOM 3239 C CA . ALA B 1 113 ? -5.043 25.469 -1.357 1 94.38 113 ALA B CA 1
ATOM 3240 C C . ALA B 1 113 ? -5.789 26.781 -1.562 1 94.38 113 ALA B C 1
ATOM 3242 O O . ALA B 1 113 ? -5.43 27.578 -2.432 1 94.38 113 ALA B O 1
ATOM 3243 N N . ALA B 1 114 ? -6.828 27.047 -0.808 1 94.94 114 ALA B N 1
ATOM 3244 C CA . ALA B 1 114 ? -7.609 28.266 -0.898 1 94.94 114 ALA B CA 1
ATOM 3245 C C . ALA B 1 114 ? -6.789 29.469 -0.449 1 94.94 114 ALA B C 1
ATOM 3247 O O . ALA B 1 114 ? -6.848 30.547 -1.069 1 94.94 114 ALA B O 1
ATOM 3248 N N . ARG B 1 115 ? -6.023 29.281 0.606 1 93.81 115 ARG B N 1
ATOM 3249 C CA . ARG B 1 115 ? -5.234 30.375 1.177 1 93.81 115 ARG B CA 1
ATOM 3250 C C . ARG B 1 115 ? -3.973 30.625 0.358 1 93.81 115 ARG B C 1
ATOM 3252 O O . ARG B 1 115 ? -3.451 31.734 0.335 1 93.81 115 ARG B O 1
ATOM 3259 N N . HIS B 1 116 ? -3.49 29.547 -0.245 1 93.69 116 HIS B N 1
ATOM 3260 C CA . HIS B 1 116 ? -2.266 29.641 -1.03 1 93.69 116 HIS B CA 1
ATOM 3261 C C . HIS B 1 116 ? -2.457 29.031 -2.418 1 93.69 116 HIS B C 1
ATOM 3263 O O . HIS B 1 116 ? -1.944 27.953 -2.703 1 93.69 116 HIS B O 1
ATOM 3269 N N . PRO B 1 117 ? -3.031 29.75 -3.338 1 92 117 PRO B N 1
ATOM 3270 C CA . PRO B 1 117 ? -3.461 29.203 -4.629 1 92 117 PRO B CA 1
ATOM 3271 C C . PRO B 1 117 ? -2.287 28.766 -5.5 1 92 117 PRO B C 1
ATOM 3273 O O . PRO B 1 117 ? -2.479 28.031 -6.469 1 92 117 PRO B O 1
ATOM 3276 N N . ASN B 1 118 ? -1.077 29.234 -5.191 1 90.75 118 ASN B N 1
ATOM 3277 C CA . ASN B 1 118 ? 0.092 28.844 -5.973 1 90.75 118 ASN B CA 1
ATOM 3278 C C . ASN B 1 118 ? 0.784 27.609 -5.375 1 90.75 118 ASN B C 1
ATOM 3280 O O . ASN B 1 118 ? 1.869 27.234 -5.816 1 90.75 118 ASN B O 1
ATOM 3284 N N . CYS B 1 119 ? 0.141 27.047 -4.34 1 91.5 119 CYS B N 1
ATOM 3285 C CA . CYS B 1 119 ? 0.664 25.828 -3.711 1 91.5 119 CYS B CA 1
ATOM 3286 C C . CYS B 1 119 ? -0.281 24.656 -3.92 1 91.5 119 CYS B C 1
ATOM 3288 O O . CYS B 1 119 ? -1.48 24.844 -4.129 1 91.5 119 CYS B O 1
ATOM 3290 N N . ASP B 1 120 ? 0.296 23.484 -3.955 1 92 120 ASP B N 1
ATOM 3291 C CA . ASP B 1 120 ? -0.498 22.25 -3.975 1 92 120 ASP B CA 1
ATOM 3292 C C . ASP B 1 120 ? 0.064 21.219 -3 1 92 120 ASP B C 1
ATOM 3294 O O . ASP B 1 120 ? 1.13 21.422 -2.416 1 92 120 ASP B O 1
ATOM 3298 N N . VAL B 1 121 ? -0.722 20.234 -2.723 1 95.75 121 VAL B N 1
ATOM 3299 C CA . VAL B 1 121 ? -0.309 19.172 -1.826 1 95.75 121 VAL B CA 1
ATOM 3300 C C . VAL B 1 121 ? -0.272 17.844 -2.588 1 95.75 121 VAL B C 1
ATOM 3302 O O . VAL B 1 121 ? -1.245 17.469 -3.248 1 95.75 121 VAL B O 1
ATOM 3305 N N . ALA B 1 122 ? 0.834 17.203 -2.582 1 94.69 122 ALA B N 1
ATOM 3306 C CA . ALA B 1 122 ? 0.96 15.844 -3.113 1 94.69 122 ALA B CA 1
ATOM 3307 C C . ALA B 1 122 ? 0.983 14.812 -1.989 1 94.69 122 ALA B C 1
ATOM 3309 O O . ALA B 1 122 ? 1.886 14.82 -1.148 1 94.69 122 ALA B O 1
ATOM 3310 N N . LEU B 1 123 ? 0.022 13.938 -2.02 1 96.31 123 LEU B N 1
ATOM 3311 C CA . LEU B 1 123 ? -0.044 12.891 -1.009 1 96.31 123 LEU B CA 1
ATOM 3312 C C . LEU B 1 123 ? 0.75 11.664 -1.447 1 96.31 123 LEU B C 1
ATOM 3314 O O . LEU B 1 123 ? 0.586 11.18 -2.57 1 96.31 123 LEU B O 1
ATOM 3318 N N . HIS B 1 124 ? 1.565 11.195 -0.556 1 95.31 124 HIS B N 1
ATOM 3319 C CA . HIS B 1 124 ? 2.357 9.992 -0.768 1 95.31 124 HIS B CA 1
ATOM 3320 C C . HIS B 1 124 ? 2.104 8.969 0.332 1 95.31 124 HIS B C 1
ATOM 3322 O O . HIS B 1 124 ? 2.047 9.32 1.513 1 95.31 124 HIS B O 1
ATOM 3328 N N . GLU B 1 125 ? 2.008 7.727 -0.135 1 94.88 125 GLU B N 1
ATOM 3329 C CA . GLU B 1 125 ? 1.792 6.684 0.864 1 94.88 125 GLU B CA 1
ATOM 3330 C C . GLU B 1 125 ? 3.086 6.352 1.604 1 94.88 125 GLU B C 1
ATOM 3332 O O . GLU B 1 125 ? 4.148 6.238 0.987 1 94.88 125 GLU B O 1
ATOM 3337 N N . ILE B 1 126 ? 2.93 6.242 2.93 1 95.06 126 ILE B N 1
ATOM 3338 C CA . ILE B 1 126 ? 4.02 5.723 3.748 1 95.06 126 ILE B CA 1
ATOM 3339 C C . ILE B 1 126 ? 3.607 4.395 4.371 1 95.06 126 ILE B C 1
ATOM 3341 O O . ILE B 1 126 ? 2.455 4.223 4.781 1 95.06 126 ILE B O 1
ATOM 3345 N N . ALA B 1 127 ? 4.496 3.457 4.371 1 92 127 ALA B N 1
ATOM 3346 C CA . ALA B 1 127 ? 4.25 2.154 4.984 1 92 127 ALA B CA 1
ATOM 3347 C C . ALA B 1 127 ? 4.352 2.232 6.504 1 92 127 ALA B C 1
ATOM 3349 O O . ALA B 1 127 ? 5.16 2.996 7.039 1 92 127 ALA B O 1
ATOM 3350 N N . VAL B 1 128 ? 3.609 1.431 7.129 1 90.88 128 VAL B N 1
ATOM 3351 C CA . VAL B 1 128 ? 3.617 1.391 8.586 1 90.88 128 VAL B CA 1
ATOM 3352 C C . VAL B 1 128 ? 4.992 0.958 9.086 1 90.88 128 VAL B C 1
ATOM 3354 O O . VAL B 1 128 ? 5.43 1.372 10.164 1 90.88 128 VAL B O 1
ATOM 3357 N N . SER B 1 129 ? 5.691 0.21 8.266 1 91.25 129 SER B N 1
ATOM 3358 C CA . SER B 1 129 ? 7.012 -0.282 8.648 1 91.25 129 SER B CA 1
ATOM 3359 C C . SER B 1 129 ? 8.07 0.812 8.523 1 91.25 129 SER B C 1
ATOM 3361 O O . SER B 1 129 ? 9.164 0.686 9.07 1 91.25 129 SER B O 1
ATOM 3363 N N . GLU B 1 130 ? 7.773 1.852 7.797 1 90.69 130 GLU B N 1
ATOM 3364 C CA . GLU B 1 130 ? 8.727 2.926 7.555 1 90.69 130 GLU B CA 1
ATOM 3365 C C . GLU B 1 130 ? 8.078 4.297 7.727 1 90.69 130 GLU B C 1
ATOM 3367 O O . GLU B 1 130 ? 8.102 5.121 6.809 1 90.69 130 GLU B O 1
ATOM 3372 N N . PRO B 1 131 ? 7.715 4.516 8.922 1 94.94 131 PRO B N 1
ATOM 3373 C CA . PRO B 1 131 ? 6.922 5.738 9.102 1 94.94 131 PRO B CA 1
ATOM 3374 C C . PRO B 1 131 ? 7.75 7.008 8.922 1 94.94 131 PRO B C 1
ATOM 3376 O O . PRO B 1 131 ? 7.203 8.062 8.586 1 94.94 131 PRO B O 1
ATOM 3379 N N . PHE B 1 132 ? 9.141 6.887 9.062 1 95.62 132 PHE B N 1
ATOM 3380 C CA . PHE B 1 132 ? 9.906 8.125 9.133 1 95.62 132 PHE B CA 1
ATOM 3381 C C . PHE B 1 132 ? 10.977 8.156 8.047 1 95.62 132 PHE B C 1
ATOM 3383 O O . PHE B 1 132 ? 11.633 9.18 7.844 1 95.62 132 PHE B O 1
ATOM 3390 N N . THR B 1 133 ? 11.102 7.082 7.355 1 90.69 133 THR B N 1
ATOM 3391 C CA . THR B 1 133 ? 12.227 6.902 6.441 1 90.69 133 THR B CA 1
ATOM 3392 C C . THR B 1 133 ? 12.203 7.961 5.344 1 90.69 133 THR B C 1
ATOM 3394 O O . THR B 1 133 ? 13.211 8.617 5.078 1 90.69 133 THR B O 1
ATOM 3397 N N . ALA B 1 134 ? 11.086 8.18 4.77 1 91.81 134 ALA B N 1
ATOM 3398 C CA . ALA B 1 134 ? 10.977 9.117 3.656 1 91.81 134 ALA B CA 1
ATOM 3399 C C . ALA B 1 134 ? 11.172 10.555 4.129 1 91.81 134 ALA B C 1
ATOM 3401 O O . ALA B 1 134 ? 11.711 11.391 3.398 1 91.81 134 ALA B O 1
ATOM 3402 N N . LEU B 1 135 ? 10.734 10.812 5.32 1 92.5 135 LEU B N 1
ATOM 3403 C CA . LEU B 1 135 ? 10.977 12.125 5.91 1 92.5 135 LEU B CA 1
ATOM 3404 C C . LEU B 1 135 ? 12.469 12.367 6.105 1 92.5 135 LEU B C 1
ATOM 3406 O O . LEU B 1 1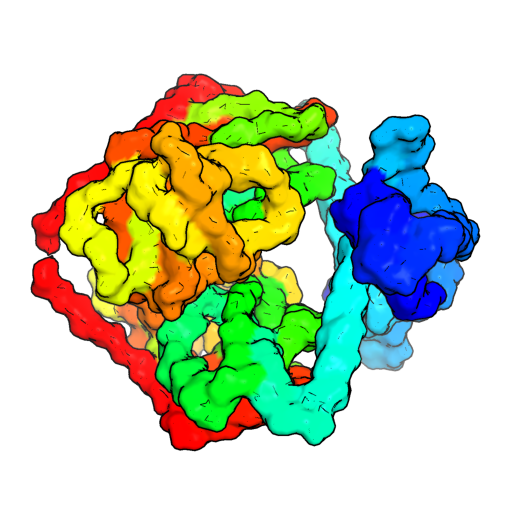35 ? 12.992 13.414 5.703 1 92.5 135 LEU B O 1
ATOM 3410 N N . ARG B 1 136 ? 13.078 11.406 6.652 1 89.19 136 ARG B N 1
ATOM 3411 C CA . ARG B 1 136 ? 14.5 11.531 6.969 1 89.19 136 ARG B CA 1
ATOM 3412 C C . ARG B 1 136 ? 15.336 11.656 5.699 1 89.19 136 ARG B C 1
ATOM 3414 O O . ARG B 1 136 ? 16.359 12.344 5.684 1 89.19 136 ARG B O 1
ATOM 3421 N N . ALA B 1 137 ? 14.867 11.023 4.688 1 84 137 ALA B N 1
ATOM 3422 C CA . ALA B 1 137 ? 15.562 11.055 3.406 1 84 137 ALA B CA 1
ATOM 3423 C C . ALA B 1 137 ? 15.305 12.367 2.672 1 84 137 ALA B C 1
ATOM 3425 O O . ALA B 1 137 ? 15.922 12.641 1.639 1 84 137 ALA B O 1
ATOM 3426 N N . GLY B 1 138 ? 14.367 13.117 3.148 1 86.94 138 GLY B N 1
ATOM 3427 C CA . GLY B 1 138 ? 14.023 14.383 2.518 1 86.94 138 GLY B CA 1
ATOM 3428 C C . GLY B 1 138 ? 13.07 14.227 1.35 1 86.94 138 GLY B C 1
ATOM 3429 O O . GLY B 1 138 ? 12.836 15.188 0.604 1 86.94 138 GLY B O 1
ATOM 3430 N N . ALA B 1 139 ? 12.547 13.086 1.208 1 89.06 139 ALA B N 1
ATOM 3431 C CA . ALA B 1 139 ? 11.617 12.805 0.118 1 89.06 139 ALA B CA 1
ATOM 3432 C C . ALA B 1 139 ? 10.227 13.367 0.427 1 89.06 139 ALA B C 1
ATOM 3434 O O . ALA B 1 139 ? 9.414 13.562 -0.48 1 89.06 139 ALA B O 1
ATOM 3435 N N . LEU B 1 140 ? 9.992 13.633 1.674 1 95.31 140 LEU B N 1
ATOM 3436 C CA . LEU B 1 140 ? 8.75 14.242 2.15 1 95.31 140 LEU B CA 1
ATOM 3437 C C . LEU B 1 140 ? 9.039 15.5 2.961 1 95.31 140 LEU B C 1
ATOM 3439 O O . LEU B 1 140 ? 10.07 15.594 3.625 1 95.31 140 LEU B O 1
ATOM 3443 N N . ASP B 1 141 ? 8.102 16.406 2.834 1 95.56 141 ASP B N 1
ATOM 3444 C CA . ASP B 1 141 ? 8.172 17.609 3.656 1 95.56 141 ASP B CA 1
ATOM 3445 C C . ASP B 1 141 ? 7.504 17.391 5.012 1 95.56 141 ASP B C 1
ATOM 3447 O O . ASP B 1 141 ? 7.973 17.906 6.031 1 95.56 141 ASP B O 1
ATOM 3451 N N . LEU B 1 142 ? 6.395 16.734 4.953 1 98.06 142 LEU B N 1
ATOM 3452 C CA . LEU B 1 142 ? 5.562 16.438 6.113 1 98.06 142 LEU B CA 1
ATOM 3453 C C . LEU B 1 142 ? 5.09 14.984 6.078 1 98.06 142 LEU B C 1
ATOM 3455 O O . LEU B 1 142 ? 5.023 14.375 5.008 1 98.06 142 LEU B O 1
ATOM 3459 N N . ALA B 1 143 ? 4.797 14.461 7.266 1 98.5 143 ALA B N 1
ATOM 3460 C CA . ALA B 1 143 ? 4.105 13.18 7.387 1 98.5 143 ALA B CA 1
ATOM 3461 C C . ALA B 1 143 ? 2.979 13.266 8.414 1 98.5 143 ALA B C 1
ATOM 3463 O O . ALA B 1 143 ? 3.084 13.992 9.406 1 98.5 143 ALA B O 1
ATOM 3464 N N . LEU B 1 144 ? 1.92 12.68 8.109 1 98.56 144 LEU B N 1
ATOM 3465 C CA . LEU B 1 144 ? 0.831 12.477 9.055 1 98.56 144 LEU B CA 1
ATOM 3466 C C . LEU B 1 144 ? 0.901 11.094 9.688 1 98.56 144 LEU B C 1
ATOM 3468 O O . LEU B 1 144 ? 0.627 10.094 9.016 1 98.56 144 LEU B O 1
ATOM 3472 N N . VAL B 1 145 ? 1.262 11.008 11 1 98.12 145 VAL B N 1
ATOM 3473 C CA . VAL B 1 145 ? 1.4 9.75 11.719 1 98.12 145 VAL B CA 1
ATOM 3474 C C . VAL B 1 145 ? 0.731 9.852 13.086 1 98.12 145 VAL B C 1
ATOM 3476 O O . VAL B 1 145 ? 0.341 10.945 13.508 1 98.12 145 VAL B O 1
ATOM 3479 N N . TRP B 1 146 ? 0.564 8.703 13.703 1 97.62 146 TRP B N 1
ATOM 3480 C CA . TRP B 1 146 ? -0.063 8.789 15.016 1 97.62 146 TRP B CA 1
ATOM 3481 C C . TRP B 1 146 ? 0.972 9.094 16.094 1 97.62 146 TRP B C 1
ATOM 3483 O O . TRP B 1 146 ? 2.152 8.766 15.938 1 97.62 146 TRP B O 1
ATOM 3493 N N . ARG B 1 147 ? 0.511 9.711 17.094 1 97.12 147 ARG B N 1
ATOM 3494 C CA . ARG B 1 147 ? 1.322 10.062 18.25 1 97.12 147 ARG B CA 1
ATOM 3495 C C . ARG B 1 147 ? 1.516 8.859 19.172 1 97.12 147 ARG B C 1
ATOM 3497 O O . ARG B 1 147 ? 0.701 7.934 19.172 1 97.12 147 ARG B O 1
ATOM 3504 N N . PRO B 1 148 ? 2.676 8.875 19.844 1 97.19 148 PRO B N 1
ATOM 3505 C CA . PRO B 1 148 ? 3.695 9.922 19.953 1 97.19 148 PRO B CA 1
ATOM 3506 C C . PRO B 1 148 ? 4.855 9.719 18.984 1 97.19 148 PRO B C 1
ATOM 3508 O O . PRO B 1 148 ? 5.121 8.586 18.562 1 97.19 148 PRO B O 1
ATOM 3511 N N . VAL B 1 149 ? 5.469 10.789 18.578 1 97.56 149 VAL B N 1
ATOM 3512 C CA . VAL B 1 149 ? 6.73 10.75 17.859 1 97.56 149 VAL B CA 1
ATOM 3513 C C . VAL B 1 149 ? 7.855 11.297 18.734 1 97.56 149 VAL B C 1
ATOM 3515 O O . VAL B 1 149 ? 7.926 12.5 18.984 1 97.56 149 VAL B O 1
ATOM 3518 N N . ARG B 1 150 ? 8.719 10.383 19.156 1 96.25 150 ARG B N 1
ATOM 3519 C CA . ARG B 1 150 ? 9.805 10.719 20.062 1 96.25 150 ARG B CA 1
ATOM 3520 C C . ARG B 1 150 ? 11.156 10.57 19.391 1 96.25 150 ARG B C 1
ATOM 3522 O O . ARG B 1 150 ? 12.039 9.859 19.875 1 96.25 150 ARG B O 1
ATOM 3529 N N . GLU B 1 151 ? 11.227 11.125 18.234 1 95.75 151 GLU B N 1
ATOM 3530 C CA . GLU B 1 151 ? 12.469 11.125 17.469 1 95.75 151 GLU B CA 1
ATOM 3531 C C . GLU B 1 151 ? 13.18 12.469 17.578 1 95.75 151 GLU B C 1
ATOM 3533 O O . GLU B 1 151 ? 12.617 13.508 17.219 1 95.75 151 GLU B O 1
ATOM 3538 N N . PRO B 1 152 ? 14.398 12.492 18.016 1 92.94 152 PRO B N 1
ATOM 3539 C CA . PRO B 1 152 ? 15.086 13.766 18.25 1 92.94 152 PRO B CA 1
ATOM 3540 C C . PRO B 1 152 ? 15.211 14.602 16.969 1 92.94 152 PRO B C 1
ATOM 3542 O O . PRO B 1 152 ? 15.289 15.836 17.047 1 92.94 152 PRO B O 1
ATOM 3545 N N . ASP B 1 153 ? 15.281 13.906 15.844 1 93.81 153 ASP B N 1
ATOM 3546 C CA . ASP B 1 153 ? 15.508 14.609 14.586 1 93.81 153 ASP B CA 1
ATOM 3547 C C . ASP B 1 153 ? 14.188 15.008 13.938 1 93.81 153 ASP B C 1
ATOM 3549 O O . ASP B 1 153 ? 14.172 15.625 12.867 1 93.81 153 ASP B O 1
ATOM 3553 N N . LEU B 1 154 ? 13.102 14.703 14.641 1 97.06 154 LEU B N 1
ATOM 3554 C CA . LEU B 1 154 ? 11.789 15.016 14.102 1 97.06 154 LEU B CA 1
ATOM 3555 C C . LEU B 1 154 ? 10.984 15.875 15.078 1 97.06 154 LEU B C 1
ATOM 3557 O O . LEU B 1 154 ? 11.055 15.656 16.297 1 97.06 154 LEU B O 1
ATOM 3561 N N . ALA B 1 155 ? 10.242 16.812 14.492 1 97 155 ALA B N 1
ATOM 3562 C CA . ALA B 1 155 ? 9.352 17.656 15.273 1 97 155 ALA B CA 1
ATOM 3563 C C . ALA B 1 155 ? 7.898 17.234 15.109 1 97 155 ALA B C 1
ATOM 3565 O O . ALA B 1 155 ? 7.453 16.922 14 1 97 155 ALA B O 1
ATOM 3566 N N . GLU B 1 156 ? 7.273 17.156 16.188 1 96.69 156 GLU B N 1
ATOM 3567 C CA . GLU B 1 156 ? 5.844 16.875 16.188 1 96.69 156 GLU B CA 1
ATOM 3568 C C . GLU B 1 156 ? 5.023 18.156 16.156 1 96.69 156 GLU B C 1
ATOM 3570 O O . GLU B 1 156 ? 5.277 19.078 16.938 1 96.69 156 GLU B O 1
ATOM 3575 N N . GLY B 1 157 ? 4.133 18.219 15.211 1 96.62 157 GLY B N 1
ATOM 3576 C CA . GLY B 1 157 ? 3.287 19.391 15.055 1 96.62 157 GLY B CA 1
ATOM 3577 C C . GLY B 1 157 ? 1.856 19.172 15.5 1 96.62 157 GLY B C 1
ATOM 3578 O O . GLY B 1 157 ? 1.61 18.406 16.438 1 96.62 157 GLY B O 1
ATOM 3579 N N . PRO B 1 158 ? 0.878 19.906 14.938 1 97.62 158 PRO B N 1
ATOM 3580 C CA . PRO B 1 158 ? -0.517 19.844 15.383 1 97.62 158 PRO B CA 1
ATOM 3581 C C . PRO B 1 158 ? -1.185 18.516 15.055 1 97.62 158 PRO B C 1
ATOM 3583 O O . PRO B 1 158 ? -0.876 17.891 14.031 1 97.62 158 PRO B O 1
ATOM 3586 N N . VAL B 1 159 ? -2.086 18.156 15.945 1 98.38 159 VAL B N 1
ATOM 3587 C CA . VAL B 1 159 ? -2.994 17.047 15.688 1 98.38 159 VAL B CA 1
ATOM 3588 C C . VAL B 1 159 ? -4.078 17.469 14.703 1 98.38 159 VAL B C 1
ATOM 3590 O O . VAL B 1 159 ? -4.695 18.531 14.875 1 98.38 159 VAL B O 1
ATOM 3593 N N . LEU B 1 160 ? -4.246 16.656 13.68 1 98.38 160 LEU B N 1
ATOM 3594 C CA . LEU B 1 160 ? -5.258 17 12.68 1 98.38 160 LEU B CA 1
ATOM 3595 C C . LEU B 1 160 ? -6.508 16.141 12.867 1 98.38 160 LEU B C 1
ATOM 3597 O O . LEU B 1 160 ? -7.605 16.547 12.477 1 98.38 160 LEU B O 1
ATOM 3601 N N . LEU B 1 161 ? -6.355 14.945 13.375 1 98 161 LEU B N 1
ATOM 3602 C CA . LEU B 1 161 ? -7.43 13.961 13.438 1 98 161 LEU B CA 1
ATOM 3603 C C . LEU B 1 161 ? -7.332 13.125 14.703 1 98 161 LEU B C 1
ATOM 3605 O O . LEU B 1 161 ? -6.238 12.695 15.086 1 98 161 LEU B O 1
ATOM 3609 N N . THR B 1 162 ? -8.414 12.961 15.398 1 97.94 162 THR B N 1
ATOM 3610 C CA . THR B 1 162 ? -8.531 12.008 16.5 1 97.94 162 THR B CA 1
ATOM 3611 C C . THR B 1 162 ? -9.602 10.961 16.188 1 97.94 162 THR B C 1
ATOM 3613 O O . THR B 1 162 ? -10.617 11.266 15.562 1 97.94 162 THR B O 1
ATOM 3616 N N . GLU B 1 163 ? -9.289 9.758 16.578 1 97.5 163 GLU B N 1
ATOM 3617 C CA . GLU B 1 163 ? -10.266 8.703 16.297 1 97.5 163 GLU B CA 1
ATOM 3618 C C . GLU B 1 163 ? -10.141 7.551 17.281 1 97.5 163 GLU B C 1
ATOM 3620 O O . GLU B 1 163 ? -9.148 7.453 18.016 1 97.5 163 GLU B O 1
ATOM 3625 N N . GLY B 1 164 ? -11.25 6.758 17.328 1 97.19 164 GLY B N 1
ATOM 3626 C CA . GLY B 1 164 ? -11.195 5.52 18.078 1 97.19 164 GLY B CA 1
ATOM 3627 C C . GLY B 1 164 ? -10.398 4.43 17.375 1 97.19 164 GLY B C 1
ATOM 3628 O O . GLY B 1 164 ? -9.758 4.684 16.359 1 97.19 164 GLY B O 1
ATOM 3629 N N . ARG B 1 165 ? -10.43 3.266 18.031 1 97.25 165 ARG B N 1
ATOM 3630 C CA . ARG B 1 165 ? -9.695 2.135 17.469 1 97.25 165 ARG B CA 1
ATOM 3631 C C . ARG B 1 165 ? -10.617 0.942 17.234 1 97.25 165 ARG B C 1
ATOM 3633 O O . ARG B 1 165 ? -11.617 0.779 17.938 1 97.25 165 ARG B O 1
ATOM 3640 N N . LEU B 1 166 ? -10.32 0.209 16.281 1 97.88 166 LEU B N 1
ATOM 3641 C CA . LEU B 1 166 ? -10.969 -1.051 15.938 1 97.88 166 LEU B CA 1
ATOM 3642 C C . LEU B 1 166 ? -10 -2.219 16.062 1 97.88 166 LEU B C 1
ATOM 3644 O O . LEU B 1 166 ? -8.781 -2.029 16.016 1 97.88 166 LEU B O 1
ATOM 3648 N N . LEU B 1 167 ? -10.547 -3.309 16.297 1 98.56 167 LEU B N 1
ATOM 3649 C CA . LEU B 1 167 ? -9.797 -4.555 16.188 1 98.56 167 LEU B CA 1
ATOM 3650 C C . LEU B 1 167 ? -10.172 -5.312 14.922 1 98.56 167 LEU B C 1
ATOM 3652 O O . LEU B 1 167 ? -11.336 -5.684 14.734 1 98.56 167 LEU B O 1
ATOM 3656 N N . ALA B 1 168 ? -9.25 -5.508 14.047 1 98.5 168 ALA B N 1
ATOM 3657 C CA . ALA B 1 168 ? -9.461 -6.363 12.883 1 98.5 168 ALA B CA 1
ATOM 3658 C C . ALA B 1 168 ? -9.312 -7.836 13.25 1 98.5 168 ALA B C 1
ATOM 3660 O O . ALA B 1 168 ? -8.266 -8.258 13.742 1 98.5 168 ALA B O 1
ATOM 3661 N N . VAL B 1 169 ? -10.289 -8.555 13.031 1 98.62 169 VAL B N 1
ATOM 3662 C CA . VAL B 1 169 ? -10.305 -10 13.227 1 98.62 169 VAL B CA 1
ATOM 3663 C C . VAL B 1 169 ? -10.758 -10.688 11.945 1 98.62 169 VAL B C 1
ATOM 3665 O O . VAL B 1 169 ? -11.312 -10.047 11.055 1 98.62 169 VAL B O 1
ATOM 3668 N N . TRP B 1 170 ? -10.344 -11.953 11.734 1 97.75 170 TRP B N 1
ATOM 3669 C CA . TRP B 1 170 ? -10.82 -12.656 10.555 1 97.75 170 TRP B CA 1
ATOM 3670 C C . TRP B 1 170 ? -12.289 -13.039 10.703 1 97.75 170 TRP B C 1
ATOM 3672 O O . TRP B 1 170 ? -12.805 -13.125 11.82 1 97.75 170 TRP B O 1
ATOM 3682 N N . ALA B 1 171 ? -12.883 -13.289 9.508 1 94.5 171 ALA B N 1
ATOM 3683 C CA . ALA B 1 171 ? -14.273 -13.734 9.516 1 94.5 171 ALA B CA 1
ATOM 3684 C C . ALA B 1 171 ? -14.414 -15.078 10.227 1 94.5 171 ALA B C 1
ATOM 3686 O O . ALA B 1 171 ? -13.656 -16.016 9.961 1 94.5 171 ALA B O 1
ATOM 3687 N N . GLY B 1 172 ? -15.188 -15.234 11.203 1 95.06 172 GLY B N 1
ATOM 3688 C CA . GLY B 1 172 ? -15.391 -16.469 11.961 1 95.06 172 GLY B CA 1
ATOM 3689 C C . GLY B 1 172 ? -14.711 -16.453 13.312 1 95.06 172 GLY B C 1
ATOM 3690 O O . GLY B 1 172 ? -14.859 -17.391 14.094 1 95.06 172 GLY B O 1
ATOM 3691 N N . HIS B 1 173 ? -13.852 -15.453 13.547 1 97.31 173 HIS B N 1
ATOM 3692 C CA . HIS B 1 173 ? -13.211 -15.344 14.844 1 97.31 173 HIS B CA 1
ATOM 3693 C C . HIS B 1 173 ? -14.242 -15.203 15.961 1 97.31 173 HIS B C 1
ATOM 3695 O O . HIS B 1 173 ? -15.32 -14.641 15.75 1 97.31 173 HIS B O 1
ATOM 3701 N N . GLU B 1 174 ? -13.961 -15.57 17.094 1 97.44 174 GLU B N 1
ATOM 3702 C CA . GLU B 1 174 ? -14.875 -15.539 18.219 1 97.44 174 GLU B CA 1
ATOM 3703 C C . GLU B 1 174 ? -15.273 -14.109 18.562 1 97.44 174 GLU B C 1
ATOM 3705 O O . GLU B 1 174 ? -16.375 -13.867 19.062 1 97.44 174 GLU B O 1
ATOM 3710 N N . LEU B 1 175 ? -14.414 -13.18 18.266 1 98.06 175 LEU B N 1
ATOM 3711 C CA . LEU B 1 175 ? -14.688 -11.789 18.625 1 98.06 175 LEU B CA 1
ATOM 3712 C C . LEU B 1 175 ? -15.469 -11.086 17.531 1 98.06 175 LEU B C 1
ATOM 3714 O O . LEU B 1 175 ? -15.945 -9.961 17.734 1 98.06 175 LEU B O 1
ATOM 3718 N N . ALA B 1 176 ? -15.625 -11.68 16.406 1 97.69 176 ALA B N 1
ATOM 3719 C CA . ALA B 1 176 ? -16.188 -11.031 15.219 1 97.69 176 ALA B CA 1
ATOM 3720 C C . ALA B 1 176 ? -17.641 -10.641 15.445 1 97.69 176 ALA B C 1
ATOM 3722 O O . ALA B 1 176 ? -18.125 -9.664 14.867 1 97.69 176 ALA B O 1
ATOM 3723 N N . ASP B 1 177 ? -18.312 -11.297 16.312 1 96.12 177 ASP B N 1
ATOM 3724 C CA . ASP B 1 177 ? -19.734 -11.07 16.484 1 96.12 177 ASP B CA 1
ATOM 3725 C C . ASP B 1 177 ? -20.016 -10.188 17.703 1 96.12 177 ASP B C 1
ATOM 3727 O O . ASP B 1 177 ? -21.172 -9.93 18.047 1 96.12 177 ASP B O 1
ATOM 3731 N N . ARG B 1 178 ? -18.969 -9.734 18.312 1 96.94 178 ARG B N 1
ATOM 3732 C CA . ARG B 1 178 ? -19.141 -8.859 19.469 1 96.94 178 ARG B CA 1
ATOM 3733 C C . ARG B 1 178 ? -19.406 -7.426 19.031 1 96.94 178 ARG B C 1
ATOM 3735 O O . ARG B 1 178 ? -18.922 -6.984 17.984 1 96.94 178 ARG B O 1
ATOM 3742 N N . GLY B 1 179 ? -20.234 -6.762 19.844 1 96.62 179 GLY B N 1
ATOM 3743 C CA . GLY B 1 179 ? -20.453 -5.348 19.594 1 96.62 179 GLY B CA 1
ATOM 3744 C C . GLY B 1 179 ? -19.219 -4.504 19.812 1 96.62 179 GLY B C 1
ATOM 3745 O O . GLY B 1 179 ? -19.031 -3.48 19.141 1 96.62 179 GLY B O 1
ATOM 3746 N N . SER B 1 180 ? -18.438 -4.914 20.781 1 98.19 180 SER B N 1
ATOM 3747 C CA . SER B 1 180 ? -17.172 -4.258 21.094 1 98.19 180 SER B CA 1
ATOM 3748 C C . SER B 1 180 ? -16.25 -5.18 21.875 1 98.19 180 SER B C 1
ATOM 3750 O O . SER B 1 180 ? -16.672 -6.234 22.359 1 98.19 180 SER B O 1
ATOM 3752 N N . VAL B 1 181 ? -14.969 -4.801 21.922 1 98.56 181 VAL B N 1
ATOM 3753 C CA . VAL B 1 181 ? -13.992 -5.547 22.703 1 98.56 181 VAL B CA 1
ATOM 3754 C C . VAL B 1 181 ? -13.195 -4.586 23.578 1 98.56 181 VAL B C 1
ATOM 3756 O O . VAL B 1 181 ? -13.281 -3.365 23.422 1 98.56 181 VAL B O 1
ATOM 3759 N N . SER B 1 182 ? -12.523 -5.16 24.562 1 98.5 182 SER B N 1
ATOM 3760 C CA . SER B 1 182 ? -11.641 -4.43 25.469 1 98.5 182 SER B CA 1
ATOM 3761 C C . SER B 1 182 ? -10.172 -4.672 25.125 1 98.5 182 SER B C 1
ATOM 3763 O O . SER B 1 182 ? -9.828 -5.691 24.516 1 98.5 182 SER B O 1
ATOM 3765 N N . MET B 1 183 ? -9.383 -3.756 25.531 1 98.25 183 MET B N 1
ATOM 3766 C CA . MET B 1 183 ? -7.941 -3.982 25.422 1 98.25 183 MET B CA 1
ATOM 3767 C C . MET B 1 183 ? -7.535 -5.262 26.141 1 98.25 183 MET B C 1
ATOM 3769 O O . MET B 1 183 ? -6.586 -5.938 25.734 1 98.25 183 MET B O 1
ATOM 3773 N N . GLU B 1 184 ? -8.266 -5.629 27.125 1 98.38 184 GLU B N 1
ATOM 3774 C CA . GLU B 1 184 ? -7.973 -6.848 27.875 1 98.38 184 GLU B CA 1
ATOM 3775 C C . GLU B 1 184 ? -8.148 -8.086 27 1 98.38 184 GLU B C 1
ATOM 3777 O O . GLU B 1 184 ? -7.52 -9.117 27.25 1 98.38 184 GLU B O 1
ATOM 3782 N N . ASP B 1 185 ? -8.93 -7.973 25.984 1 98.25 185 ASP B N 1
ATOM 3783 C CA . ASP B 1 185 ? -9.188 -9.094 25.078 1 98.25 185 ASP B CA 1
ATOM 3784 C C . ASP B 1 185 ? -7.957 -9.406 24.234 1 98.25 185 ASP B C 1
ATOM 3786 O O . ASP B 1 185 ? -7.895 -10.453 23.578 1 98.25 185 ASP B O 1
ATOM 3790 N N . PHE B 1 186 ? -6.941 -8.523 24.25 1 98.25 186 PHE B N 1
ATOM 3791 C CA . PHE B 1 186 ? -5.715 -8.75 23.5 1 98.25 186 PHE B CA 1
ATOM 3792 C C . PHE B 1 186 ? -4.902 -9.875 24.125 1 98.25 186 PHE B C 1
ATOM 3794 O O . PHE B 1 186 ? -4.062 -10.484 23.453 1 98.25 186 PHE B O 1
ATOM 3801 N N . GLY B 1 187 ? -5.207 -10.133 25.391 1 98.06 187 GLY B N 1
ATOM 3802 C CA . GLY B 1 187 ? -4.363 -11.039 26.156 1 98.06 187 GLY B CA 1
ATOM 3803 C C . GLY B 1 187 ? -4.293 -12.43 25.562 1 98.06 187 GLY B C 1
ATOM 3804 O O . GLY B 1 187 ? -5.32 -13.086 25.375 1 98.06 187 GLY B O 1
ATOM 3805 N N . GLY B 1 188 ? -2.996 -12.844 25.219 1 96.94 188 GLY B N 1
ATOM 3806 C CA . GLY B 1 188 ? -2.76 -14.211 24.766 1 96.94 188 GLY B CA 1
ATOM 3807 C C . GLY B 1 188 ? -3.043 -14.406 23.281 1 96.94 188 GLY B C 1
ATOM 3808 O O . GLY B 1 188 ? -2.85 -15.5 22.75 1 96.94 188 GLY B O 1
ATOM 3809 N N . ARG B 1 189 ? -3.572 -13.414 22.672 1 97.62 189 ARG B N 1
ATOM 3810 C CA . ARG B 1 189 ? -3.854 -13.5 21.25 1 97.62 189 ARG B CA 1
ATOM 3811 C C . ARG B 1 189 ? -2.684 -12.961 20.422 1 97.62 189 ARG B C 1
ATOM 3813 O O . ARG B 1 189 ? -1.954 -12.078 20.875 1 97.62 189 ARG B O 1
ATOM 3820 N N . LEU B 1 190 ? -2.521 -13.484 19.234 1 97.88 190 LEU B N 1
ATOM 3821 C CA . LEU B 1 190 ? -1.395 -13.133 18.375 1 97.88 190 LEU B CA 1
ATOM 3822 C C . LEU B 1 190 ? -1.73 -11.93 17.5 1 97.88 190 LEU B C 1
ATOM 3824 O O . LEU B 1 190 ? -2.826 -11.852 16.938 1 97.88 190 LEU B O 1
ATOM 3828 N N . PHE B 1 191 ? -0.784 -11 17.453 1 98.19 191 PHE B N 1
ATOM 3829 C CA . PHE B 1 191 ? -0.984 -9.773 16.688 1 98.19 191 PHE B CA 1
ATOM 3830 C C . PHE B 1 191 ? 0.083 -9.633 15.602 1 98.19 191 PHE B C 1
ATOM 3832 O O . PHE B 1 191 ? 1.115 -10.305 15.648 1 98.19 191 PHE B O 1
ATOM 3839 N N . VAL B 1 192 ? -0.234 -8.773 14.672 1 96 192 VAL B N 1
ATOM 3840 C CA . VAL B 1 192 ? 0.715 -8.516 13.594 1 96 192 VAL B CA 1
ATOM 3841 C C . VAL B 1 192 ? 1.966 -7.844 14.156 1 96 192 VAL B C 1
ATOM 3843 O O . VAL B 1 192 ? 1.875 -7.012 15.062 1 96 192 VAL B O 1
ATOM 3846 N N . ASP B 1 193 ? 3.033 -8.219 13.609 1 91.19 193 ASP B N 1
ATOM 3847 C CA . ASP B 1 193 ? 4.305 -7.559 13.891 1 91.19 193 ASP B CA 1
ATOM 3848 C C . ASP B 1 193 ? 4.707 -6.637 12.742 1 91.19 193 ASP B C 1
ATOM 3850 O O . ASP B 1 193 ? 5.121 -7.105 11.68 1 91.19 193 ASP B O 1
ATOM 3854 N N . PRO B 1 194 ? 4.512 -5.309 12.992 1 87.44 194 PRO B N 1
ATOM 3855 C CA . PRO B 1 194 ? 5.016 -4.441 11.922 1 87.44 194 PRO B CA 1
ATOM 3856 C C . PRO B 1 194 ? 6.504 -4.641 11.656 1 87.44 194 PRO B C 1
ATOM 3858 O O . PRO B 1 194 ? 7.297 -4.754 12.594 1 87.44 194 PRO B O 1
ATOM 3861 N N . ALA B 1 195 ? 6.848 -4.801 10.477 1 81.31 195 ALA B N 1
ATOM 3862 C CA . ALA B 1 195 ? 8.227 -5.047 10.078 1 81.31 195 ALA B CA 1
ATOM 3863 C C . ALA B 1 195 ? 9.133 -3.885 10.477 1 81.31 195 ALA B C 1
ATOM 3865 O O . ALA B 1 195 ? 8.68 -2.74 10.555 1 81.31 195 ALA B O 1
ATOM 3866 N N . PRO B 1 196 ? 10.398 -4.273 10.797 1 78.06 196 PRO B N 1
ATOM 3867 C CA . PRO B 1 196 ? 11.359 -3.172 10.914 1 78.06 196 PRO B CA 1
ATOM 3868 C C . PRO B 1 196 ? 11.43 -2.312 9.656 1 78.06 196 PRO B C 1
ATOM 3870 O O . PRO B 1 196 ? 11.102 -2.781 8.562 1 78.06 196 PRO B O 1
ATOM 3873 N N . PRO B 1 197 ? 11.727 -0.99 10 1 78.25 197 PRO B N 1
ATOM 3874 C CA . PRO B 1 197 ? 12.391 -0.376 11.148 1 78.25 197 PRO B CA 1
ATOM 3875 C C . PRO B 1 197 ? 11.438 0.462 12 1 78.25 197 PRO B C 1
ATOM 3877 O O . PRO B 1 197 ? 11.867 1.429 12.641 1 78.25 197 PRO B O 1
ATOM 3880 N N . SER B 1 198 ? 10.273 0.225 12 1 86.12 198 SER B N 1
ATOM 3881 C CA . SER B 1 198 ? 9.398 1.017 12.859 1 86.12 198 SER B CA 1
ATOM 3882 C C . SER B 1 198 ? 9.852 0.969 14.312 1 86.12 198 SER B C 1
ATOM 3884 O O . SER B 1 198 ? 10.117 -0.109 14.852 1 86.12 198 SER B O 1
ATOM 3886 N N . PRO B 1 199 ? 9.914 2.184 14.992 1 89.31 199 PRO B N 1
ATOM 3887 C CA . PRO B 1 199 ? 10.336 2.168 16.391 1 89.31 199 PRO B CA 1
ATOM 3888 C C . PRO B 1 199 ? 9.359 1.414 17.297 1 89.31 199 PRO B C 1
ATOM 3890 O O . PRO B 1 199 ? 8.148 1.555 17.156 1 89.31 199 PRO B O 1
ATOM 3893 N N . ASP B 1 200 ? 9.945 0.747 18.234 1 91.19 200 ASP B N 1
ATOM 3894 C CA . ASP B 1 200 ? 9.133 -0.078 19.12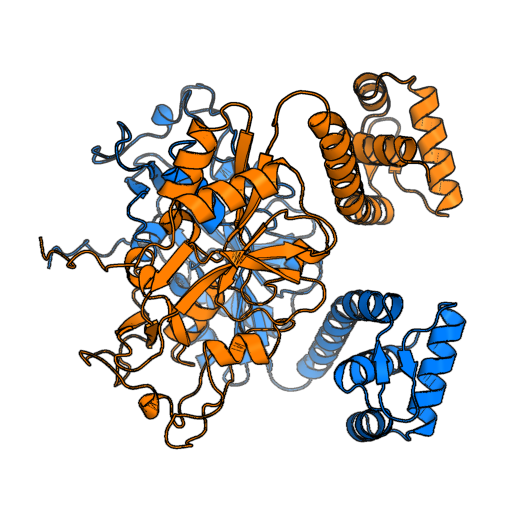5 1 91.19 200 ASP B CA 1
ATOM 3895 C C . ASP B 1 200 ? 8.156 0.779 19.938 1 91.19 200 ASP B C 1
ATOM 3897 O O . ASP B 1 200 ? 6.996 0.408 20.109 1 91.19 200 ASP B O 1
ATOM 3901 N N . TYR B 1 201 ? 8.664 1.907 20.406 1 94.12 201 TYR B N 1
ATOM 3902 C CA . TYR B 1 201 ? 7.801 2.764 21.219 1 94.12 201 TYR B CA 1
ATOM 3903 C C . TYR B 1 201 ? 6.59 3.221 20.406 1 94.12 201 TYR B C 1
ATOM 3905 O O . TYR B 1 201 ? 5.492 3.359 20.953 1 94.12 201 TYR B O 1
ATOM 3913 N N . TRP B 1 202 ? 6.805 3.441 19.203 1 95.69 202 TRP B N 1
ATOM 3914 C CA . TRP B 1 202 ? 5.75 3.938 18.328 1 95.69 202 TRP B CA 1
ATOM 3915 C C . TRP B 1 202 ? 4.73 2.844 18.031 1 95.69 202 TRP B C 1
ATOM 3917 O O . TRP B 1 202 ? 3.52 3.078 18.109 1 95.69 202 TRP B O 1
ATOM 3927 N N . VAL B 1 203 ? 5.199 1.653 17.781 1 94.88 203 VAL B N 1
ATOM 3928 C CA . VAL B 1 203 ? 4.328 0.504 17.578 1 94.88 203 VAL B CA 1
ATOM 3929 C C . VAL B 1 203 ? 3.506 0.236 18.828 1 94.88 203 VAL B C 1
ATOM 3931 O O . VAL B 1 203 ? 2.303 -0.023 18.75 1 94.88 203 VAL B O 1
ATOM 3934 N N . GLN B 1 204 ? 4.098 0.407 19.969 1 94.5 204 GLN B N 1
ATOM 3935 C CA . GLN B 1 204 ? 3.453 0.085 21.234 1 94.5 204 GLN B CA 1
ATOM 3936 C C . GLN B 1 204 ? 2.334 1.073 21.547 1 94.5 204 GLN B C 1
ATOM 3938 O O . GLN B 1 204 ? 1.437 0.771 22.344 1 94.5 204 GLN B O 1
ATOM 3943 N N . SER B 1 205 ? 2.438 2.234 21 1 95.25 205 SER B N 1
ATOM 3944 C CA . SER B 1 205 ? 1.364 3.197 21.234 1 95.25 205 SER B CA 1
ATOM 3945 C C . SER B 1 205 ? 0.05 2.715 20.625 1 95.25 205 SER B C 1
ATOM 3947 O O . SER B 1 205 ? -1.028 3.076 21.094 1 95.25 205 SER B O 1
ATOM 3949 N N . MET B 1 206 ? 0.143 1.872 19.625 1 95 206 MET B N 1
ATOM 3950 C CA . MET B 1 206 ? -1.03 1.293 18.969 1 95 206 MET B CA 1
ATOM 3951 C C . MET B 1 206 ? -1.277 -0.13 19.469 1 95 206 MET B C 1
ATOM 3953 O O . MET B 1 206 ? -2.426 -0.536 19.656 1 95 206 MET B O 1
ATOM 3957 N N . LEU B 1 207 ? -0.192 -0.824 19.641 1 95.88 207 LEU B N 1
ATOM 3958 C CA . LEU B 1 207 ? -0.209 -2.227 20.031 1 95.88 207 LEU B CA 1
ATOM 3959 C C . LEU B 1 207 ? 0.728 -2.469 21.219 1 95.88 207 LEU B C 1
ATOM 3961 O O . LEU B 1 207 ? 1.888 -2.842 21.031 1 95.88 207 LEU B O 1
ATOM 3965 N N . PRO B 1 208 ? 0.209 -2.342 22.422 1 96.5 208 PRO B N 1
ATOM 3966 C CA . PRO B 1 208 ? 1.043 -2.545 23.609 1 96.5 208 PRO B CA 1
ATOM 3967 C C . PRO B 1 208 ? 1.492 -3.994 23.766 1 96.5 208 PRO B C 1
ATOM 3969 O O . PRO B 1 208 ? 0.853 -4.906 23.234 1 96.5 208 PRO B O 1
ATOM 3972 N N . ARG B 1 209 ? 2.521 -4.199 24.531 1 95.94 209 ARG B N 1
ATOM 3973 C CA . ARG B 1 209 ? 3.057 -5.535 24.781 1 95.94 209 ARG B CA 1
ATOM 3974 C C . ARG B 1 209 ? 2.252 -6.254 25.859 1 95.94 209 ARG B C 1
ATOM 3976 O O . ARG B 1 209 ? 2.312 -7.48 25.969 1 95.94 209 ARG B O 1
ATOM 3983 N N . LEU B 1 210 ? 1.586 -5.445 26.656 1 97.69 210 LEU B N 1
ATOM 3984 C CA . LEU B 1 210 ? 0.749 -5.953 27.75 1 97.69 210 LEU B CA 1
ATOM 3985 C C . LEU B 1 210 ? -0.62 -5.277 27.734 1 97.69 210 LEU B C 1
ATOM 3987 O O . LEU B 1 210 ? -0.734 -4.102 27.375 1 97.69 210 LEU B O 1
ATOM 3991 N N . THR B 1 211 ? -1.585 -6.07 28.188 1 98 211 THR B N 1
ATOM 3992 C CA . THR B 1 211 ? -2.891 -5.465 28.422 1 98 211 THR B CA 1
ATOM 3993 C C . THR B 1 211 ? -2.861 -4.59 29.672 1 98 211 THR B C 1
ATOM 3995 O O . THR B 1 211 ? -1.893 -4.617 30.438 1 98 211 THR B O 1
ATOM 3998 N N . PRO B 1 212 ? -3.975 -3.816 29.844 1 96.81 212 PRO B N 1
ATOM 3999 C CA . PRO B 1 212 ? -4.047 -3.035 31.078 1 96.81 212 PRO B CA 1
ATOM 4000 C C . PRO B 1 212 ? -3.939 -3.902 32.344 1 96.81 212 PRO B C 1
ATOM 4002 O O . PRO B 1 212 ? -3.363 -3.475 33.344 1 96.81 212 PRO B O 1
ATOM 4005 N N . GLY B 1 213 ? -4.414 -5.098 32.25 1 97.69 213 GLY B N 1
ATOM 4006 C CA . GLY B 1 213 ? -4.363 -6.023 33.375 1 97.69 213 GLY B CA 1
ATOM 4007 C C . GLY B 1 213 ? -3.057 -6.789 33.438 1 97.69 213 GLY B C 1
ATOM 4008 O O . GLY B 1 213 ? -2.877 -7.629 34.344 1 97.69 213 GLY B O 1
ATOM 4009 N N . GLY B 1 214 ? -2.205 -6.652 32.469 1 97.88 214 GLY B N 1
ATOM 4010 C CA . GLY B 1 214 ? -0.864 -7.207 32.562 1 97.88 214 GLY B CA 1
ATOM 4011 C C . GLY B 1 214 ? -0.702 -8.5 31.766 1 97.88 214 GLY B C 1
ATOM 4012 O O . GLY B 1 214 ? 0.311 -9.188 31.906 1 97.88 214 GLY B O 1
ATOM 4013 N N . ARG B 1 215 ? -1.602 -8.883 30.984 1 98 215 ARG B N 1
ATOM 4014 C CA . ARG B 1 215 ? -1.474 -10.086 30.172 1 98 215 ARG B CA 1
ATOM 4015 C C . ARG B 1 215 ? -0.632 -9.82 28.938 1 98 215 ARG B C 1
ATOM 4017 O O . ARG B 1 215 ? -0.74 -8.758 28.328 1 98 215 ARG B O 1
ATOM 4024 N N . PRO B 1 216 ? 0.14 -10.797 28.516 1 98.12 216 PRO B N 1
ATOM 4025 C CA . PRO B 1 216 ? 0.996 -10.602 27.344 1 98.12 216 PRO B CA 1
ATOM 4026 C C . PRO B 1 216 ? 0.199 -10.469 26.047 1 98.12 216 PRO B C 1
ATOM 4028 O O . PRO B 1 216 ? -0.825 -11.141 25.891 1 98.12 216 PRO B O 1
ATOM 4031 N N . VAL B 1 217 ? 0.711 -9.594 25.172 1 97.94 217 VAL B N 1
ATOM 4032 C CA . VAL B 1 217 ? 0.184 -9.406 23.828 1 97.94 217 VAL B CA 1
ATOM 4033 C C . VAL B 1 217 ? 1.256 -9.758 22.797 1 97.94 217 VAL B C 1
ATOM 4035 O O . VAL B 1 217 ? 1.979 -8.883 22.328 1 97.94 217 VAL B O 1
ATOM 4038 N N . PRO B 1 218 ? 1.33 -10.961 22.453 1 96.81 218 PRO B N 1
ATOM 4039 C CA . PRO B 1 218 ? 2.416 -11.398 21.562 1 96.81 218 PRO B CA 1
ATOM 4040 C C . PRO B 1 218 ? 2.223 -10.938 20.125 1 96.81 218 PRO B C 1
ATOM 4042 O O . PRO B 1 218 ? 1.085 -10.789 19.672 1 96.81 218 PRO B O 1
ATOM 4045 N N . ARG B 1 219 ? 3.352 -10.773 19.469 1 94.38 219 ARG B N 1
ATOM 4046 C CA . ARG B 1 219 ? 3.387 -10.477 18.031 1 94.38 219 ARG B CA 1
ATOM 4047 C C . ARG B 1 219 ? 3.996 -11.633 17.25 1 94.38 219 ARG B C 1
ATOM 4049 O O . ARG B 1 219 ? 4.883 -12.336 17.75 1 94.38 219 ARG B O 1
ATOM 4056 N N . GLY B 1 220 ? 3.52 -11.836 15.953 1 92.31 220 GLY B N 1
ATOM 4057 C CA . GLY B 1 220 ? 4.023 -12.969 15.195 1 92.31 220 GLY B CA 1
ATOM 4058 C C . GLY B 1 220 ? 4.227 -12.664 13.727 1 92.31 220 GLY B C 1
ATOM 4059 O O . GLY B 1 220 ? 5.297 -12.195 13.32 1 92.31 220 GLY B O 1
ATOM 4060 N N . PRO B 1 221 ? 3.096 -12.797 12.953 1 92.38 221 PRO B N 1
ATOM 4061 C CA . PRO B 1 221 ? 3.26 -12.57 11.516 1 92.38 221 PRO B CA 1
ATOM 4062 C C . PRO B 1 221 ? 3.74 -11.164 11.188 1 92.38 221 PRO B C 1
ATOM 4064 O O . PRO B 1 221 ? 3.24 -10.188 11.758 1 92.38 221 PRO B O 1
ATOM 4067 N N . VAL B 1 222 ? 4.711 -11.117 10.312 1 90.94 222 VAL B N 1
ATOM 4068 C CA . VAL B 1 222 ? 5.305 -9.836 9.953 1 90.94 222 VAL B CA 1
ATOM 4069 C C . VAL B 1 222 ? 4.559 -9.234 8.766 1 90.94 222 VAL B C 1
ATOM 4071 O O . VAL B 1 222 ? 4.188 -9.945 7.832 1 90.94 222 VAL B O 1
ATOM 4074 N N . ALA B 1 223 ? 4.336 -7.996 8.828 1 93.75 223 ALA B N 1
ATOM 4075 C CA . ALA B 1 223 ? 3.721 -7.25 7.734 1 93.75 223 ALA B CA 1
ATOM 4076 C C . ALA B 1 223 ? 4.328 -5.855 7.605 1 93.75 223 ALA B C 1
ATOM 4078 O O . ALA B 1 223 ? 4.539 -5.172 8.609 1 93.75 223 ALA B O 1
ATOM 4079 N N . ALA B 1 224 ? 4.523 -5.457 6.379 1 91.31 224 ALA B N 1
ATOM 4080 C CA . ALA B 1 224 ? 5.184 -4.172 6.148 1 91.31 224 ALA B CA 1
ATOM 4081 C C . ALA B 1 224 ? 4.176 -3.1 5.754 1 91.31 224 ALA B C 1
ATOM 4083 O O . ALA B 1 224 ? 4.402 -1.91 5.984 1 91.31 224 ALA B O 1
ATOM 4084 N N . THR B 1 225 ? 3.109 -3.531 5.078 1 93.19 225 THR B N 1
ATOM 4085 C CA . THR B 1 225 ? 2.125 -2.588 4.566 1 93.19 225 THR B CA 1
ATOM 4086 C C . THR B 1 225 ? 0.748 -2.863 5.164 1 93.19 225 THR B C 1
ATOM 4088 O O . THR B 1 225 ? 0.532 -3.906 5.785 1 93.19 225 THR B O 1
ATOM 4091 N N . PHE B 1 226 ? -0.098 -1.938 4.977 1 92.81 226 PHE B N 1
ATOM 4092 C CA . PHE B 1 226 ? -1.477 -2.074 5.43 1 92.81 226 PHE B CA 1
ATOM 4093 C C . PHE B 1 226 ? -2.145 -3.279 4.781 1 92.81 226 PHE B C 1
ATOM 4095 O O . PHE B 1 226 ? -2.826 -4.055 5.457 1 92.81 226 PHE B O 1
ATOM 4102 N N . HIS B 1 227 ? -1.971 -3.488 3.527 1 95.5 227 HIS B N 1
ATOM 4103 C CA . HIS B 1 227 ? -2.561 -4.609 2.805 1 95.5 227 HIS B CA 1
ATOM 4104 C C . HIS B 1 227 ? -2.039 -5.941 3.334 1 95.5 227 HIS B C 1
ATOM 4106 O O . HIS B 1 227 ? -2.799 -6.902 3.467 1 95.5 227 HIS B O 1
ATOM 4112 N N . GLU B 1 228 ? -0.777 -5.957 3.648 1 94.75 228 GLU B N 1
ATOM 4113 C CA . GLU B 1 228 ? -0.207 -7.18 4.207 1 94.75 228 GLU B CA 1
ATOM 4114 C C . GLU B 1 228 ? -0.806 -7.492 5.578 1 94.75 228 GLU B C 1
ATOM 4116 O O . GLU B 1 228 ? -1.041 -8.656 5.906 1 94.75 228 GLU B O 1
ATOM 4121 N N . MET B 1 229 ? -1.048 -6.453 6.316 1 95.69 229 MET B N 1
ATOM 4122 C CA . MET B 1 229 ? -1.675 -6.652 7.621 1 95.69 229 MET B CA 1
ATOM 4123 C C . MET B 1 229 ? -3.064 -7.258 7.469 1 95.69 229 MET B C 1
ATOM 4125 O O . MET B 1 229 ? -3.396 -8.234 8.141 1 95.69 229 MET B O 1
ATOM 4129 N N . LEU B 1 230 ? -3.846 -6.723 6.57 1 96.5 230 LEU B N 1
ATOM 4130 C CA . LEU B 1 230 ? -5.188 -7.246 6.332 1 96.5 230 LEU B CA 1
ATOM 4131 C C . LEU B 1 230 ? -5.133 -8.688 5.84 1 96.5 230 LEU B C 1
ATOM 4133 O O . LEU B 1 230 ? -5.965 -9.516 6.227 1 96.5 230 LEU B O 1
ATOM 4137 N N . THR B 1 231 ? -4.148 -8.938 5.016 1 95.25 231 THR B N 1
ATOM 4138 C CA . THR B 1 231 ? -3.971 -10.281 4.477 1 95.25 231 THR B CA 1
ATOM 4139 C C . THR B 1 231 ? -3.686 -11.281 5.594 1 95.25 231 THR B C 1
ATOM 4141 O O . THR B 1 231 ? -4.262 -12.375 5.621 1 95.25 231 THR B O 1
ATOM 4144 N N . GLN B 1 232 ? -2.824 -10.906 6.52 1 95.38 232 GLN B N 1
ATOM 4145 C CA . GLN B 1 232 ? -2.502 -11.773 7.648 1 95.38 232 GLN B CA 1
ATOM 4146 C C . GLN B 1 232 ? -3.729 -12.023 8.516 1 95.38 232 GLN B C 1
ATOM 4148 O O . GLN B 1 232 ? -3.973 -13.148 8.953 1 95.38 232 GLN B O 1
ATOM 4153 N N . VAL B 1 233 ? -4.52 -11.008 8.727 1 97.88 233 VAL B N 1
ATOM 4154 C CA . VAL B 1 233 ? -5.73 -11.125 9.531 1 97.88 233 VAL B CA 1
ATOM 4155 C C . VAL B 1 233 ? -6.734 -12.039 8.828 1 97.88 233 VAL B C 1
ATOM 4157 O O . VAL B 1 233 ? -7.242 -12.992 9.422 1 97.88 233 VAL B O 1
ATOM 4160 N N . ALA B 1 234 ? -6.961 -11.82 7.574 1 96.69 234 ALA B N 1
ATOM 4161 C CA . ALA B 1 234 ? -7.953 -12.57 6.805 1 96.69 234 ALA B CA 1
ATOM 4162 C C . ALA B 1 234 ? -7.59 -14.055 6.746 1 96.69 234 ALA B C 1
ATOM 4164 O O . ALA B 1 234 ? -8.469 -14.914 6.672 1 96.69 234 ALA B O 1
ATOM 4165 N N . ALA B 1 235 ? -6.281 -14.312 6.82 1 93.69 235 ALA B N 1
ATOM 4166 C CA . ALA B 1 235 ? -5.785 -15.68 6.742 1 93.69 235 ALA B CA 1
ATOM 4167 C C . ALA B 1 235 ? -5.961 -16.406 8.078 1 93.69 235 ALA B C 1
ATOM 4169 O O . ALA B 1 235 ? -5.625 -17.578 8.195 1 93.69 235 ALA B O 1
ATOM 4170 N N . GLY B 1 236 ? -6.41 -15.664 9.078 1 95.31 236 GLY B N 1
ATOM 4171 C CA . GLY B 1 236 ? -6.676 -16.266 10.375 1 95.31 236 GLY B CA 1
ATOM 4172 C C . GLY B 1 236 ? -5.43 -16.453 11.219 1 95.31 236 GLY B C 1
ATOM 4173 O O . GLY B 1 236 ? -5.398 -17.281 12.125 1 95.31 236 GLY B O 1
ATOM 4174 N N . ARG B 1 237 ? -4.445 -15.641 10.961 1 93.5 237 ARG B N 1
ATOM 4175 C CA . ARG B 1 237 ? -3.146 -15.867 11.594 1 93.5 237 ARG B CA 1
ATOM 4176 C C . ARG B 1 237 ? -2.957 -14.953 12.797 1 93.5 237 ARG B C 1
ATOM 4178 O O . ARG B 1 237 ? -2.16 -15.25 13.688 1 93.5 237 ARG B O 1
ATOM 4185 N N . CYS B 1 238 ? -3.59 -13.812 12.844 1 97.88 238 CYS B N 1
ATOM 4186 C CA . CYS B 1 238 ? -3.377 -12.828 13.898 1 97.88 238 CYS B CA 1
ATOM 4187 C C . CYS B 1 238 ? -4.469 -11.766 13.883 1 97.88 238 CYS B C 1
ATOM 4189 O O . CYS B 1 238 ? -5.355 -11.789 13.031 1 97.88 238 CYS B O 1
ATOM 4191 N N . LEU B 1 239 ? -4.488 -10.961 14.898 1 98.56 239 LEU B N 1
ATOM 4192 C CA . LEU B 1 239 ? -5.34 -9.781 15.008 1 98.56 239 LEU B CA 1
ATOM 4193 C C . LEU B 1 239 ? -4.523 -8.5 14.828 1 98.56 239 LEU B C 1
ATOM 4195 O O . LEU B 1 239 ? -3.293 -8.547 14.797 1 98.56 239 LEU B O 1
ATOM 4199 N N . ASN B 1 240 ? -5.215 -7.402 14.625 1 98.06 240 ASN B N 1
ATOM 4200 C CA . ASN B 1 240 ? -4.492 -6.145 14.461 1 98.06 240 ASN B CA 1
ATOM 4201 C C . ASN B 1 240 ? -5.367 -4.945 14.82 1 98.06 240 ASN B C 1
ATOM 4203 O O . ASN B 1 240 ? -6.465 -4.789 14.289 1 98.06 240 ASN B O 1
ATOM 4207 N N . PRO B 1 241 ? -4.953 -4.09 15.766 1 97.44 241 PRO B N 1
ATOM 4208 C CA . PRO B 1 241 ? -5.676 -2.836 15.977 1 97.44 241 PRO B CA 1
ATOM 4209 C C . PRO B 1 241 ? -5.496 -1.849 14.828 1 97.44 241 PRO B C 1
ATOM 4211 O O . PRO B 1 241 ? -4.41 -1.766 14.242 1 97.44 241 PRO B O 1
ATOM 4214 N N . MET B 1 242 ? -6.516 -1.162 14.523 1 95.56 242 MET B N 1
ATOM 4215 C CA . MET B 1 242 ? -6.543 -0.181 13.438 1 95.56 242 MET B CA 1
ATOM 4216 C C . MET B 1 242 ? -7.305 1.073 13.859 1 95.56 242 MET B C 1
ATOM 4218 O O . MET B 1 242 ? -8.008 1.066 14.875 1 95.56 242 MET B O 1
ATOM 4222 N N . GLY B 1 243 ? -7.082 2.141 13.062 1 96.31 243 GLY B N 1
ATOM 4223 C CA . GLY B 1 243 ? -7.91 3.32 13.266 1 96.31 243 GLY B CA 1
ATOM 4224 C C . GLY B 1 243 ? -9.359 3.105 12.875 1 96.31 243 GLY B C 1
ATOM 4225 O O . GLY B 1 243 ? -9.656 2.324 11.961 1 96.31 243 GLY B O 1
ATOM 4226 N N . GLU B 1 244 ? -10.203 3.822 13.469 1 96.81 244 GLU B N 1
ATOM 4227 C CA . GLU B 1 244 ? -11.641 3.686 13.258 1 96.81 244 GLU B CA 1
ATOM 4228 C C . GLU B 1 244 ? -12.016 3.998 11.812 1 96.81 244 GLU B C 1
ATOM 4230 O O . GLU B 1 244 ? -12.945 3.402 11.266 1 96.81 244 GLU B O 1
ATOM 4235 N N . HIS B 1 245 ? -11.25 4.84 11.172 1 95.81 245 HIS B N 1
ATOM 4236 C CA . HIS B 1 245 ? -11.586 5.238 9.812 1 95.81 245 HIS B CA 1
ATOM 4237 C C . HIS B 1 245 ? -11.508 4.055 8.852 1 95.81 245 HIS B C 1
ATOM 4239 O O . HIS B 1 245 ? -12.094 4.09 7.766 1 95.81 245 HIS B O 1
ATOM 4245 N N . CYS B 1 246 ? -10.766 3.023 9.211 1 95.69 246 CYS B N 1
ATOM 4246 C CA . CYS B 1 246 ? -10.531 1.895 8.312 1 95.69 246 CYS B CA 1
ATOM 4247 C C . CYS B 1 246 ? -11.844 1.242 7.898 1 95.69 246 CYS B C 1
ATOM 4249 O O . CYS B 1 246 ? -11.969 0.764 6.773 1 95.69 246 CYS B O 1
ATOM 4251 N N . SER B 1 247 ? -12.82 1.255 8.742 1 94.62 247 SER B N 1
ATOM 4252 C CA . SER B 1 247 ? -14.102 0.617 8.438 1 94.62 247 SER B CA 1
ATOM 4253 C C . SER B 1 247 ? -14.812 1.327 7.297 1 94.62 247 SER B C 1
ATOM 4255 O O . SER B 1 247 ? -15.672 0.737 6.633 1 94.62 247 SER B O 1
ATOM 4257 N N . ARG B 1 248 ? -14.477 2.514 7.09 1 94.5 248 ARG B N 1
ATOM 4258 C CA . ARG B 1 248 ? -15.102 3.303 6.035 1 94.5 248 ARG B CA 1
ATOM 4259 C C . ARG B 1 248 ? -14.438 3.039 4.688 1 94.5 248 ARG B C 1
ATOM 4261 O O . ARG B 1 248 ? -15.055 3.244 3.639 1 94.5 248 ARG B O 1
ATOM 4268 N N . TYR B 1 249 ? -13.227 2.566 4.711 1 95.62 249 TYR B N 1
ATOM 4269 C CA . TYR B 1 249 ? -12.438 2.541 3.486 1 95.62 249 TYR B CA 1
ATOM 4270 C C . TYR B 1 249 ? -12.211 1.109 3.01 1 95.62 249 TYR B C 1
ATOM 4272 O O . TYR B 1 249 ? -11.898 0.88 1.839 1 95.62 249 TYR B O 1
ATOM 4280 N N . TYR B 1 250 ? -12.344 0.141 3.879 1 95.38 250 TYR B N 1
ATOM 4281 C CA . TYR B 1 250 ? -12.055 -1.251 3.547 1 95.38 250 TYR B CA 1
ATOM 4282 C C . TYR B 1 250 ? -13.266 -2.137 3.822 1 95.38 250 TYR B C 1
ATOM 4284 O O . TYR B 1 250 ? -13.922 -1.996 4.855 1 95.38 250 TYR B O 1
ATOM 4292 N N . SER B 1 251 ? -13.578 -3.064 2.918 1 94.88 251 SER B N 1
ATOM 4293 C CA . SER B 1 251 ? -14.688 -4.004 3.021 1 94.88 251 SER B CA 1
ATOM 4294 C C . SER B 1 251 ? -14.227 -5.438 2.789 1 94.88 251 SER B C 1
ATOM 4296 O O . SER B 1 251 ? -14.938 -6.238 2.184 1 94.88 251 SER B O 1
ATOM 4298 N N . HIS B 1 252 ? -12.984 -5.711 3.133 1 94.81 252 HIS B N 1
ATOM 4299 C CA . HIS B 1 252 ? -12.414 -7.043 2.949 1 94.81 252 HIS B CA 1
ATOM 4300 C C . HIS B 1 252 ? -13.32 -8.117 3.545 1 94.81 252 HIS B C 1
ATOM 4302 O O . HIS B 1 252 ? -13.594 -8.109 4.746 1 94.81 252 HIS B O 1
ATOM 4308 N N . PRO B 1 253 ? -13.781 -9.062 2.754 1 93.88 253 PRO B N 1
ATOM 4309 C CA . PRO B 1 253 ? -14.773 -10.031 3.234 1 93.88 253 PRO B CA 1
ATOM 4310 C C . PRO B 1 253 ? -14.211 -10.977 4.297 1 93.88 253 PRO B C 1
ATOM 4312 O O . PRO B 1 253 ? -14.977 -11.602 5.035 1 93.88 253 PRO B O 1
ATOM 4315 N N . GLY B 1 254 ? -12.938 -11.078 4.387 1 96.25 254 GLY B N 1
ATOM 4316 C CA . GLY B 1 254 ? -12.32 -11.953 5.363 1 96.25 254 GLY B CA 1
ATOM 4317 C C . GLY B 1 254 ? -11.945 -11.242 6.648 1 96.25 254 GLY B C 1
ATOM 4318 O O . GLY B 1 254 ? -11.328 -11.844 7.535 1 96.25 254 GLY B O 1
ATOM 4319 N N . VAL B 1 255 ? -12.297 -9.938 6.766 1 97.88 255 VAL B N 1
ATOM 4320 C CA . VAL B 1 255 ? -11.906 -9.148 7.93 1 97.88 255 VAL B CA 1
ATOM 4321 C C . VAL B 1 255 ? -13.133 -8.469 8.531 1 97.88 255 VAL B C 1
ATOM 4323 O O . VAL B 1 255 ? -13.961 -7.914 7.801 1 97.88 255 VAL B O 1
ATOM 4326 N N . VAL B 1 256 ? -13.328 -8.578 9.797 1 98 256 VAL B N 1
ATOM 4327 C CA . VAL B 1 256 ? -14.359 -7.867 10.555 1 98 256 VAL B CA 1
ATOM 4328 C C . VAL B 1 256 ? -13.703 -6.867 11.508 1 98 256 VAL B C 1
ATOM 4330 O O . VAL B 1 256 ? -12.727 -7.191 12.18 1 98 256 VAL B O 1
ATOM 4333 N N . PHE B 1 257 ? -14.203 -5.668 11.5 1 97.75 257 PHE B N 1
ATOM 4334 C CA . PHE B 1 257 ? -13.719 -4.625 12.406 1 97.75 257 PHE B CA 1
ATOM 4335 C C . PHE B 1 257 ? -14.617 -4.52 13.633 1 97.75 257 PHE B C 1
ATOM 4337 O O . PHE B 1 257 ? -15.82 -4.297 13.516 1 97.75 257 PHE B O 1
ATOM 4344 N N . VAL B 1 258 ? -14.047 -4.648 14.805 1 98.44 258 VAL B N 1
ATOM 4345 C CA . VAL B 1 258 ? -14.781 -4.582 16.062 1 98.44 258 VAL B CA 1
ATOM 4346 C C . VAL B 1 258 ? -14.273 -3.412 16.906 1 98.44 258 VAL B C 1
ATOM 4348 O O . VAL B 1 258 ? -13.07 -3.307 17.172 1 98.44 258 VAL B O 1
ATOM 4351 N N . PRO B 1 259 ? -15.148 -2.525 17.375 1 97.81 259 PRO B N 1
ATOM 4352 C CA . PRO B 1 259 ? -14.695 -1.386 18.172 1 97.81 259 PRO B CA 1
ATOM 4353 C C . PRO B 1 259 ? -14 -1.81 19.469 1 97.81 259 PRO B C 1
ATOM 4355 O O . PRO B 1 259 ? -14.422 -2.777 20.109 1 97.81 259 PRO B O 1
ATOM 4358 N N . ILE B 1 260 ? -12.914 -1.129 19.781 1 98.38 260 ILE B N 1
ATOM 4359 C CA . ILE B 1 260 ? -12.273 -1.264 21.078 1 98.38 260 ILE B CA 1
ATOM 4360 C C . ILE B 1 260 ? -12.75 -0.142 22 1 98.38 260 ILE B C 1
ATOM 4362 O O . ILE B 1 260 ? -12.297 1 21.891 1 98.38 260 ILE B O 1
ATOM 4366 N N . HIS B 1 261 ? -13.539 -0.436 22.953 1 97.69 261 HIS B N 1
ATOM 4367 C CA . HIS B 1 261 ? -14.297 0.603 23.641 1 97.69 261 HIS B CA 1
ATOM 4368 C C . HIS B 1 261 ? -13.422 1.327 24.672 1 97.69 261 HIS B C 1
ATOM 4370 O O . HIS B 1 261 ? -13.758 2.434 25.094 1 97.69 261 HIS B O 1
ATOM 4376 N N . ASP B 1 262 ? -12.344 0.708 25.094 1 97.94 262 ASP B N 1
ATOM 4377 C CA . ASP B 1 262 ? -11.555 1.342 26.156 1 97.94 262 ASP B CA 1
ATOM 4378 C C . ASP B 1 262 ? -10.156 1.695 25.641 1 97.94 262 ASP B C 1
ATOM 4380 O O . ASP B 1 262 ? -9.242 1.937 26.438 1 97.94 262 ASP B O 1
ATOM 4384 N N . ALA B 1 263 ? -9.914 1.669 24.359 1 96.88 263 ALA B N 1
ATOM 4385 C CA . ALA B 1 263 ? -8.633 2.111 23.797 1 96.88 263 ALA B CA 1
ATOM 4386 C C . ALA B 1 263 ? -8.5 3.629 23.875 1 96.88 263 ALA B C 1
ATOM 4388 O O . ALA B 1 263 ? -9.469 4.355 23.656 1 96.88 263 ALA B O 1
ATOM 4389 N N . PRO B 1 264 ? -7.316 4.129 24.203 1 95.06 264 PRO B N 1
ATOM 4390 C CA . PRO B 1 264 ? -7.133 5.578 24.078 1 95.06 264 PRO B CA 1
ATOM 4391 C C . PRO B 1 264 ? -7.32 6.074 22.641 1 95.06 264 PRO B C 1
ATOM 4393 O O . PRO B 1 264 ? -7.043 5.34 21.688 1 95.06 264 PRO B O 1
ATOM 4396 N N . PRO B 1 265 ? -7.805 7.254 22.547 1 95.69 265 PRO B N 1
ATOM 4397 C CA . PRO B 1 265 ? -7.941 7.785 21.188 1 95.69 265 PRO B CA 1
ATOM 4398 C C . PRO B 1 265 ? -6.609 7.863 20.438 1 95.69 265 PRO B C 1
ATOM 4400 O O . PRO B 1 265 ? -5.574 8.141 21.047 1 95.69 265 PRO B O 1
ATOM 4403 N N . THR B 1 266 ? -6.672 7.562 19.172 1 97.44 266 THR B N 1
ATOM 4404 C CA . THR B 1 266 ? -5.523 7.777 18.297 1 97.44 266 THR B CA 1
ATOM 4405 C C . THR B 1 266 ? -5.465 9.227 17.828 1 97.44 266 THR B C 1
ATOM 4407 O O . THR B 1 266 ? -6.473 9.773 17.375 1 97.44 266 THR B O 1
ATOM 4410 N N . GLU B 1 267 ? -4.344 9.836 17.984 1 98.19 267 GLU B N 1
ATOM 4411 C CA . GLU B 1 267 ? -4.125 11.203 17.531 1 98.19 267 GLU B CA 1
ATOM 4412 C C . GLU B 1 267 ? -3.154 11.242 16.344 1 98.19 267 GLU B C 1
ATOM 4414 O O . GLU B 1 267 ? -1.998 10.836 16.484 1 98.19 267 GLU B O 1
ATOM 4419 N N . TRP B 1 268 ? -3.625 11.695 15.227 1 98.38 268 TRP B N 1
ATOM 4420 C CA . TRP B 1 268 ? -2.795 11.859 14.039 1 98.38 268 TRP B CA 1
ATOM 4421 C C . TRP B 1 268 ? -2.207 13.266 13.984 1 98.38 268 TRP B C 1
ATOM 4423 O O . TRP B 1 268 ? -2.945 14.258 13.969 1 98.38 268 TRP B O 1
ATOM 4433 N N . ALA B 1 269 ? -0.897 13.344 13.914 1 98.62 269 ALA B N 1
ATOM 4434 C CA . ALA B 1 269 ? -0.224 14.641 13.953 1 98.62 269 ALA B CA 1
ATOM 4435 C C . ALA B 1 269 ? 0.735 14.805 12.781 1 98.62 269 ALA B C 1
ATOM 4437 O O . ALA B 1 269 ? 1.207 13.812 12.219 1 98.62 269 ALA B O 1
ATOM 4438 N N . LEU B 1 270 ? 0.972 16.016 12.406 1 98.56 270 LEU B N 1
ATOM 4439 C CA . LEU B 1 270 ? 2.004 16.312 11.422 1 98.56 270 LEU B CA 1
ATOM 4440 C C . LEU B 1 270 ? 3.395 16.219 12.039 1 98.56 270 LEU B C 1
ATOM 4442 O O . LEU B 1 270 ? 3.604 16.625 13.18 1 98.56 270 LEU B O 1
ATOM 4446 N N . VAL B 1 271 ? 4.301 15.633 11.289 1 98.56 271 VAL B N 1
ATOM 4447 C CA . VAL B 1 271 ? 5.691 15.484 11.703 1 98.56 271 VAL B CA 1
ATOM 4448 C C . VAL B 1 271 ? 6.617 15.938 10.57 1 98.56 271 VAL B C 1
ATOM 4450 O O . VAL B 1 271 ? 6.309 15.75 9.391 1 98.56 271 VAL B O 1
ATOM 4453 N N . TRP B 1 272 ? 7.699 16.562 10.906 1 97.56 272 TRP B N 1
ATOM 4454 C CA . TRP B 1 272 ? 8.688 17 9.93 1 97.56 272 TRP B CA 1
ATOM 4455 C C . TRP B 1 272 ? 10.102 16.938 10.516 1 97.56 272 TRP B C 1
ATOM 4457 O O . TRP B 1 272 ? 10.266 16.703 11.711 1 97.56 272 TRP B O 1
ATOM 4467 N N . ARG B 1 273 ? 11.055 17.047 9.656 1 95.31 273 ARG B N 1
ATOM 4468 C CA . ARG B 1 273 ? 12.438 17.125 10.117 1 95.31 273 ARG B CA 1
ATOM 4469 C C . ARG B 1 273 ? 12.68 18.438 10.867 1 95.31 273 ARG B C 1
ATOM 4471 O O . ARG B 1 273 ? 12.414 19.516 10.344 1 95.31 273 ARG B O 1
ATOM 4478 N N . THR B 1 274 ? 13.219 18.297 12.023 1 91.44 274 THR B N 1
ATOM 4479 C CA . THR B 1 274 ? 13.438 19.469 12.883 1 91.44 274 THR B CA 1
ATOM 4480 C C . THR B 1 274 ? 14.336 20.484 12.188 1 91.44 274 THR B C 1
ATOM 4482 O O . THR B 1 274 ? 14.125 21.703 12.312 1 91.44 274 THR B O 1
ATOM 4485 N N . ALA B 1 275 ? 15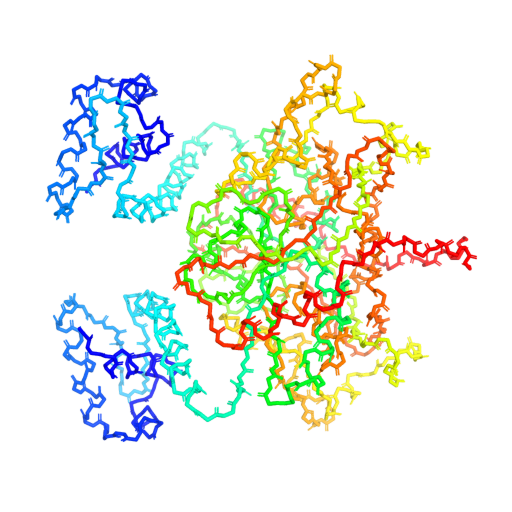.211 20.047 11.43 1 85.12 275 ALA B N 1
ATOM 4486 C CA . ALA B 1 275 ? 16.219 20.906 10.828 1 85.12 275 ALA B CA 1
ATOM 4487 C C . ALA B 1 275 ? 15.695 21.578 9.562 1 85.12 275 ALA B C 1
ATOM 4489 O O . ALA B 1 275 ? 16.297 22.516 9.047 1 85.12 275 ALA B O 1
ATOM 4490 N N . SER B 1 276 ? 14.609 21.078 9.133 1 81.25 276 SER B N 1
ATOM 4491 C CA . SER B 1 276 ? 14.219 21.547 7.812 1 81.25 276 SER B CA 1
ATOM 4492 C C . SER B 1 276 ? 12.703 21.609 7.676 1 81.25 276 SER B C 1
ATOM 4494 O O . SER B 1 276 ? 12.023 20.594 7.754 1 81.25 276 SER B O 1
ATOM 4496 N N . LEU B 1 277 ? 12.117 22.812 7.746 1 86 277 LEU B N 1
ATOM 4497 C CA . LEU B 1 277 ? 10.719 23.062 7.402 1 86 277 LEU B CA 1
ATOM 4498 C C . LEU B 1 277 ? 10.609 24.234 6.422 1 86 277 LEU B C 1
ATOM 4500 O O . LEU B 1 277 ? 10.867 25.375 6.785 1 86 277 LEU B O 1
ATOM 4504 N N . SER B 1 278 ? 10.266 23.844 5.207 1 85 278 SER B N 1
ATOM 4505 C CA . SER B 1 278 ? 10.148 24.859 4.18 1 85 278 SER B CA 1
ATOM 4506 C C . SER B 1 278 ? 9.031 25.844 4.504 1 85 278 SER B C 1
ATOM 4508 O O . SER B 1 278 ? 8.156 25.547 5.324 1 85 278 SER B O 1
ATOM 4510 N N . ARG B 1 279 ? 8.977 26.969 3.854 1 85.81 279 ARG B N 1
ATOM 4511 C CA . ARG B 1 279 ? 7.941 27.984 4.062 1 85.81 279 ARG B CA 1
ATOM 4512 C C . ARG B 1 279 ? 6.566 27.438 3.682 1 85.81 279 ARG B C 1
ATOM 4514 O O . ARG B 1 279 ? 5.574 27.719 4.359 1 85.81 279 ARG B O 1
ATOM 4521 N N . ARG B 1 280 ? 6.527 26.656 2.584 1 92.38 280 ARG B N 1
ATOM 4522 C CA . ARG B 1 280 ? 5.246 26.109 2.152 1 92.38 280 ARG B CA 1
ATOM 4523 C C . ARG B 1 280 ? 4.746 25.062 3.137 1 92.38 280 ARG B C 1
ATOM 4525 O O . ARG B 1 280 ? 3.547 24.984 3.422 1 92.38 280 ARG B O 1
ATOM 4532 N N . ALA B 1 281 ? 5.664 24.266 3.623 1 95.69 281 ALA B N 1
ATOM 4533 C CA . ALA B 1 281 ? 5.277 23.281 4.629 1 95.69 281 ALA B CA 1
ATOM 4534 C C . ALA B 1 281 ? 4.816 23.969 5.914 1 95.69 281 ALA B C 1
ATOM 4536 O O . ALA B 1 281 ? 3.85 23.531 6.543 1 95.69 281 ALA B O 1
ATOM 4537 N N . ARG B 1 282 ? 5.52 25.016 6.293 1 93.75 282 ARG B N 1
ATOM 4538 C CA . ARG B 1 282 ? 5.129 25.781 7.473 1 93.75 282 ARG B CA 1
ATOM 4539 C C . ARG B 1 282 ? 3.738 26.391 7.297 1 93.75 282 ARG B C 1
ATOM 4541 O O . ARG B 1 282 ? 2.936 26.391 8.234 1 93.75 282 ARG B O 1
ATOM 4548 N N . ALA B 1 283 ? 3.518 26.875 6.09 1 94.44 283 ALA B N 1
ATOM 4549 C CA . ALA B 1 283 ? 2.195 27.438 5.805 1 94.44 283 ALA B CA 1
ATOM 4550 C C . ALA B 1 283 ? 1.112 26.359 5.961 1 94.44 283 ALA B C 1
ATOM 4552 O O . ALA B 1 283 ? 0.031 26.641 6.484 1 94.44 283 ALA B O 1
ATOM 4553 N N . PHE B 1 284 ? 1.379 25.141 5.508 1 97.62 284 PHE B N 1
ATOM 4554 C CA . PHE B 1 284 ? 0.437 24.031 5.672 1 97.62 284 PHE B CA 1
ATOM 4555 C C . PHE B 1 284 ? 0.197 23.75 7.148 1 97.62 284 PHE B C 1
ATOM 4557 O O . PHE B 1 284 ? -0.946 23.562 7.57 1 97.62 284 PHE B O 1
ATOM 4564 N N . VAL B 1 285 ? 1.263 23.766 7.914 1 97.56 285 VAL B N 1
ATOM 4565 C CA . VAL B 1 285 ? 1.19 23.516 9.352 1 97.56 285 VAL B CA 1
ATOM 4566 C C . VAL B 1 285 ? 0.341 24.594 10.023 1 97.56 285 VAL B C 1
ATOM 4568 O O . VAL B 1 285 ? -0.484 24.297 10.883 1 97.56 285 VAL B O 1
ATOM 4571 N N . GLU B 1 286 ? 0.523 25.797 9.625 1 95.88 286 GLU B N 1
ATOM 4572 C CA . GLU B 1 286 ? -0.227 26.906 10.195 1 95.88 286 GLU B CA 1
ATOM 4573 C C . GLU B 1 286 ? -1.717 26.781 9.891 1 95.88 286 GLU B C 1
ATOM 4575 O O . GLU B 1 286 ? -2.557 27.078 10.75 1 95.88 286 GLU B O 1
ATOM 4580 N N . VAL B 1 287 ? -2.02 26.375 8.664 1 97.19 287 VAL B N 1
ATOM 4581 C CA . VAL B 1 287 ? -3.414 26.141 8.305 1 97.19 287 VAL B CA 1
ATOM 4582 C C . VAL B 1 287 ? -4 25.047 9.195 1 97.19 287 VAL B C 1
ATOM 4584 O O . VAL B 1 287 ? -5.109 25.188 9.719 1 97.19 287 VAL B O 1
ATOM 4587 N N . ALA B 1 288 ? -3.25 23.969 9.359 1 98 288 ALA B N 1
ATOM 4588 C CA . ALA B 1 288 ? -3.693 22.875 10.211 1 98 288 ALA B CA 1
ATOM 4589 C C . ALA B 1 288 ? -3.939 23.344 11.641 1 98 288 ALA B C 1
ATOM 4591 O O . ALA B 1 288 ? -4.941 22.984 12.266 1 98 288 ALA B O 1
ATOM 4592 N N . GLU B 1 289 ? -3.029 24.203 12.125 1 96.38 289 GLU B N 1
ATOM 4593 C CA . GLU B 1 289 ? -3.15 24.75 13.477 1 96.38 289 GLU B CA 1
ATOM 4594 C C . GLU B 1 289 ? -4.406 25.609 13.609 1 96.38 289 GLU B C 1
ATOM 4596 O O . GLU B 1 289 ? -5.113 25.531 14.617 1 96.38 289 GLU B O 1
ATOM 4601 N N . SER B 1 290 ? -4.645 26.359 12.641 1 95.81 290 SER B N 1
ATOM 4602 C CA . SER B 1 290 ? -5.777 27.281 12.688 1 95.81 290 SER B CA 1
ATOM 4603 C C . SER B 1 290 ? -7.102 26.516 12.68 1 95.81 290 SER B C 1
ATOM 4605 O O . SER B 1 290 ? -8.078 26.953 13.305 1 95.81 290 SER B O 1
ATOM 4607 N N . LEU B 1 291 ? -7.184 25.406 11.992 1 95.88 291 LEU B N 1
ATOM 4608 C CA . LEU B 1 291 ? -8.414 24.625 11.883 1 95.88 291 LEU B CA 1
ATOM 4609 C C . LEU B 1 291 ? -8.609 23.734 13.102 1 95.88 291 LEU B C 1
ATOM 4611 O O . LEU B 1 291 ? -9.742 23.438 13.484 1 95.88 291 LEU B O 1
ATOM 4615 N N . GLY B 1 292 ? -7.527 23.344 13.758 1 94.75 292 GLY B N 1
ATOM 4616 C CA . GLY B 1 292 ? -7.609 22.438 14.891 1 94.75 292 GLY B CA 1
ATOM 4617 C C . GLY B 1 292 ? -7.934 21 14.492 1 94.75 292 GLY B C 1
ATOM 4618 O O . GLY B 1 292 ? -8.195 20.734 13.32 1 94.75 292 GLY B O 1
ATOM 4619 N N . PRO B 1 293 ? -7.891 20.125 15.438 1 96 293 PRO B N 1
ATOM 4620 C CA . PRO B 1 293 ? -8.148 18.719 15.148 1 96 293 PRO B CA 1
ATOM 4621 C C . PRO B 1 293 ? -9.625 18.422 14.898 1 96 293 PRO B C 1
ATOM 4623 O O . PRO B 1 293 ? -10.492 19.031 15.523 1 96 293 PRO B O 1
ATOM 4626 N N . ARG B 1 294 ? -9.844 17.531 13.992 1 95.75 294 ARG B N 1
ATOM 4627 C CA . ARG B 1 294 ? -11.18 16.969 13.773 1 95.75 294 ARG B CA 1
ATOM 4628 C C . ARG B 1 294 ? -11.32 15.617 14.453 1 95.75 294 ARG B C 1
ATOM 4630 O O . ARG B 1 294 ? -10.391 14.805 14.43 1 95.75 294 ARG B O 1
ATOM 4637 N N . ARG B 1 295 ? -12.461 15.367 15.055 1 95.44 295 ARG B N 1
ATOM 4638 C CA . ARG B 1 295 ? -12.758 14.039 15.594 1 95.44 295 ARG B CA 1
ATOM 4639 C C . ARG B 1 295 ? -13.477 13.18 14.562 1 95.44 295 ARG B C 1
ATOM 4641 O O . ARG B 1 295 ? -14.484 13.594 13.992 1 95.44 295 ARG B O 1
ATOM 4648 N N . TYR B 1 296 ? -12.859 12.023 14.32 1 94.62 296 TYR B N 1
ATOM 4649 C CA . TYR B 1 296 ? -13.516 11.094 13.406 1 94.62 296 TYR B CA 1
ATOM 4650 C C . TYR B 1 296 ? -14.82 10.578 13.992 1 94.62 296 TYR B C 1
ATOM 4652 O O . TYR B 1 296 ? -14.883 10.234 15.172 1 94.62 296 TYR B O 1
ATOM 4660 N N . ALA B 1 297 ? -15.93 10.641 13.227 1 84.12 297 ALA B N 1
ATOM 4661 C CA . ALA B 1 297 ? -17.219 10.047 13.57 1 84.12 297 ALA B CA 1
ATOM 4662 C C . ALA B 1 297 ? -17.719 9.133 12.453 1 84.12 297 ALA B C 1
ATOM 4664 O O . ALA B 1 297 ? -17.859 9.562 11.305 1 84.12 297 ALA B O 1
ATOM 4665 N N . ALA B 1 298 ? -17.688 7.773 12.797 1 73.62 298 ALA B N 1
ATOM 4666 C CA . ALA B 1 298 ? -18.188 6.832 11.797 1 73.62 298 ALA B CA 1
ATOM 4667 C C . ALA B 1 298 ? -19.594 7.223 11.336 1 73.62 298 ALA B C 1
ATOM 4669 O O . ALA B 1 298 ? -20.406 7.715 12.125 1 73.62 298 ALA B O 1
ATOM 4670 N N . ALA B 1 299 ? -19.734 7.723 10.102 1 58.19 299 ALA B N 1
ATOM 4671 C CA . ALA B 1 299 ? -21.125 7.922 9.68 1 58.19 299 ALA B CA 1
ATOM 4672 C C . ALA B 1 299 ? -22.031 6.809 10.195 1 58.19 299 ALA B C 1
ATOM 4674 O O . ALA B 1 299 ? -21.578 5.668 10.359 1 58.19 299 ALA B O 1
ATOM 4675 N N . ALA B 1 300 ? -23.047 7.09 10.906 1 43.59 300 ALA B N 1
ATOM 4676 C CA . ALA B 1 300 ? -24.047 6.062 11.195 1 43.59 300 ALA B CA 1
ATOM 4677 C C . ALA B 1 300 ? -24.156 5.07 10.047 1 43.59 300 ALA B C 1
ATOM 4679 O O . ALA B 1 300 ? -24.281 5.465 8.883 1 43.59 300 ALA B O 1
ATOM 4680 N N . LEU B 1 301 ? -23.391 4.02 9.945 1 37.81 301 LEU B N 1
ATOM 4681 C CA . LEU B 1 301 ? -23.734 2.967 8.992 1 37.81 301 LEU B CA 1
ATOM 4682 C C . LEU B 1 301 ? -25.219 3.062 8.602 1 37.81 301 LEU B C 1
ATOM 4684 O O . LEU B 1 301 ? -26.094 2.826 9.43 1 37.81 301 LEU B O 1
ATOM 4688 N N . THR B 1 302 ? -25.703 4.039 7.988 1 27.83 302 THR B N 1
ATOM 4689 C CA . THR B 1 302 ? -27.094 4.008 7.586 1 27.83 302 THR B CA 1
ATOM 4690 C C . THR B 1 302 ? -27.422 2.719 6.836 1 27.83 302 THR B C 1
ATOM 4692 O O . THR B 1 302 ? -26.75 2.391 5.848 1 27.83 302 THR B O 1
ATOM 4695 N N . ALA B 1 303 ? -27.875 1.707 7.391 1 28.34 303 ALA B N 1
ATOM 4696 C CA . ALA B 1 303 ? -28.812 0.736 6.816 1 28.34 303 ALA B CA 1
ATOM 4697 C C . ALA B 1 303 ? -29.75 1.403 5.82 1 28.34 303 ALA B C 1
ATOM 4699 O O . ALA B 1 303 ? -30.672 2.125 6.219 1 28.34 303 ALA B O 1
ATOM 4700 N N . ARG B 1 304 ? -29.172 2.113 4.793 1 22 304 ARG B N 1
ATOM 4701 C CA . ARG B 1 304 ? -30.219 2.129 3.771 1 22 304 ARG B CA 1
ATOM 4702 C C . ARG B 1 304 ? -30.328 0.773 3.082 1 22 304 ARG B C 1
ATOM 4704 O O . ARG B 1 304 ? -29.312 0.087 2.885 1 22 304 ARG B O 1
#

Foldseek 3Di:
DDLVLLQLLLLCQ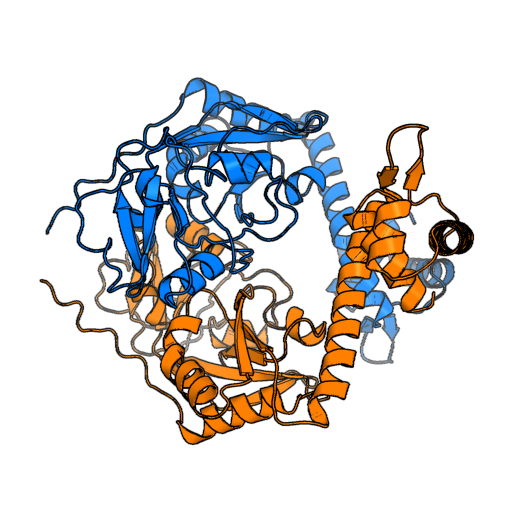VVQDLCVSCVVSVHDSVVSVVSQVVVCVVVVHHQWDDDPPTIHGDPVNVVVNVVVVLVSVLVVVVVVLVVCVVDANAEEAEEEEADPCVVVQVVLQVLLCVVRVRYHYDYDYDWLQCQCPCQVSNVHQKYKDWDDDDDPQKDWAAFAEKFFKWKKAFPPDPCQPPQAAALQVLAPFEAADEHHDRDPVRVCLQPNQAGPVGGGRHYDHYDTGPVRRNVCRLVRNGMYMDTPCVVVVDDPVGIGIHTHPPRDMITITMMHGPVDHGPSNVSSRVSSVVVHYDYDDDPPPPPD/DDLVLLQLLLLCQVVQDLCVSCVVSVHDSVVSVVSQVVVCVVVVHHQWDDDPPTIHGDPVVVVVNVVVVLVSVLVVVVVVLVVCVVPANAEEAEEEEADPCVVVQVVLQVLLCVVRVRYHYDYDYDWLQCQCPCQVSNVHQKYKDWDDDDDPQKDWAAFAEKFFKWKKAFPPDPCQPPQAAALQVLAPFEAADEHHDRDPVRVCLQPNQAGPVGGGRHYDHYDTGPVRRNVCRLVRNGMYMDTPCVVVVDDPVGIGIHTHPPRDMITITMMHGPVDHGPSNVSSRVSSVVVHYDYDDDPPPPPD

Secondary structure (DSSP, 8-state):
--HHHHHHHHHHHHH--HHHHHHHHTS-HHHHHHHHHHHHHHHTS--EEE-SS-EEE-HHHHHHHHHHHHHHHHHHHHHHHHHHHHSSS-EEEEEEEETTGGGGGHHHHHHHHHH-TTEEEEEEEE-TT-TTHHHHTTS-SEEEEESP---TTEEEEEEEEEE-EEEEEETT-TTTT-S-B-GGGGTT--EEEEPTTS-HHHHHHHS-SB-TT--B--EEEEESSHHHHHHHHHTTS-BEEEETTHHHHB--TTEEEEEBTTSPPEEEEEEEETT---HHHHHHHHHHHHH-PEEP--------/--HHHHHHHHHHHHH--HHHHHHHHTS-HHHHHHHHHHHHHHHTS--EEE-SS-EEE-HHHHHHHHHHHHHHHHHHHHHHHHHHHHSSS-EEEEEEESTTGGGGGHHHHHHHHHH-TTEEEEEEE--TT-TTHHHHTTS-SEEEEESP---TTEEEEEEEEEE-EEEEEETT-TTTT-S-B-GGGGTT--EEEEPTTS-HHHHHHHS-SB-TT--B--EEEEESSHHHHHHHHHTTS-BEEEETTHHHHB--TTEEEEEBTTSPPEEEEEEEETT---HHHHHHHHHHHHH-PEEP--------

InterPro domains:
  IPR000847 LysR, HTH, N-terminal domain [PF00126] (3-62)
  IPR000847 LysR, HTH, N-terminal domain [PS50931] (1-58)
  IPR005119 LysR, substrate-binding [PF03466] (87-288)
  IPR036388 Winged helix-like DNA-binding domain superfamily [G3DSA:1.10.10.10] (1-83)
  IPR036390 Winged helix DNA-binding domain superfamily [SSF46785] (1-82)

Organism: NCBI:txid175570